Protein AF-A0A0F9GZI1-F1 (afdb_monomer_lite)

Secondary structure (DSSP, 8-state):
-------EEE---EEP-----------SEE-TTS-HHHHHHHHTSGGGTTEEEEE-SSEEEEEEEEETTEEEE-HHHHT--S--EEEETTEEEEEEEEEE-TT--S-GGGS---EEEEESS---SSPPPPBP--S--TT-EEEEEE--B-EETTTBS-S-B-S-EEEEEE--EEGGGGTS-TTEEEEE---TT-TTS--SS-S---TTBEE--TT-TT-EEEEEETTEEEEEEEEEEEEESSS--S--BTBEEEEEEGGGSHHHHHHHHT---EEEE--SSEETT-GGGEEEEETTEEEE-PPPTTSEEEEEEEEEEEEEPPSS-EEESEEEEEEEEEEEE-TT-EEEE----SSS-SEEESGGG-EEEEEEEESEEEEESSEEES-STT-EEEEEE-TTEEEEESS-EEESB-SSSB-SEEEEEEES-EEEEEEEEEEETTEEEEEEEEEEEEEEEEEEEEEEEEEEEEEEEEEEEEEEEEE-S---S-----S------S--------------SSS---------------------------------

Radius of gyration: 34.85 Å; chains: 1; bounding box: 123×58×103 Å

InterPro domains:
  IPR001254 Serine proteases, trypsin domain [PF00089] (53-152)
  IPR001254 Serine proteases, trypsin domain [PS50240] (25-270)
  IPR001254 Serine proteases, trypsin domain [SM00020] (27-265)
  IPR009003 Peptidase S1, PA clan [SSF50494] (57-265)
  IPR051333 CLIP domain-containing serine protease [PTHR24260] (59-268)

Structure (mmCIF, N/CA/C/O backbone):
data_AF-A0A0F9GZI1-F1
#
_entry.id   AF-A0A0F9GZI1-F1
#
loop_
_atom_site.group_PDB
_atom_site.id
_atom_site.type_symbol
_atom_site.label_atom_id
_atom_site.label_alt_id
_atom_site.label_comp_id
_atom_site.label_asym_id
_atom_site.label_entity_id
_atom_site.label_seq_id
_atom_site.pdbx_PDB_ins_code
_atom_site.Cartn_x
_atom_site.Cartn_y
_atom_site.Cartn_z
_atom_site.occupancy
_atom_site.B_iso_or_equiv
_atom_site.auth_seq_id
_atom_site.auth_comp_id
_atom_site.auth_asym_id
_atom_site.auth_atom_id
_atom_site.pdbx_PDB_model_num
ATOM 1 N N . MET A 1 1 ? 36.663 -22.228 -25.172 1.00 28.42 1 MET A N 1
ATOM 2 C CA . MET A 1 1 ? 37.253 -20.943 -25.596 1.00 28.42 1 MET A CA 1
ATOM 3 C C . MET A 1 1 ? 36.702 -19.926 -24.608 1.00 28.42 1 MET A C 1
ATOM 5 O O . MET A 1 1 ? 35.558 -19.534 -24.754 1.00 28.42 1 MET A O 1
ATOM 9 N N . HIS A 1 2 ? 37.412 -19.670 -23.503 1.00 27.09 2 HIS A N 1
ATOM 10 C CA . HIS A 1 2 ? 36.948 -18.724 -22.482 1.00 27.09 2 HIS A CA 1
ATOM 11 C C . HIS A 1 2 ? 37.089 -17.313 -23.052 1.00 27.09 2 HIS A C 1
ATOM 13 O O . HIS A 1 2 ? 38.192 -16.771 -23.091 1.00 27.09 2 HIS A O 1
ATOM 19 N N . TYR A 1 3 ? 35.993 -16.750 -23.555 1.00 26.98 3 TYR A N 1
ATOM 20 C CA . TYR A 1 3 ? 35.899 -15.317 -23.787 1.00 26.98 3 TYR A CA 1
ATOM 21 C C . TYR A 1 3 ? 35.669 -14.661 -22.424 1.00 26.98 3 TYR A C 1
ATOM 23 O O . TYR A 1 3 ? 34.539 -14.496 -21.995 1.00 26.98 3 TYR A O 1
ATOM 31 N N . SER A 1 4 ? 36.752 -14.327 -21.721 1.00 37.53 4 SER A N 1
ATOM 32 C CA . SER A 1 4 ? 36.692 -13.245 -20.739 1.00 37.53 4 SER A CA 1
ATOM 33 C C . SER A 1 4 ? 36.651 -11.955 -21.556 1.00 37.53 4 SER A C 1
ATOM 35 O O . SER A 1 4 ? 37.649 -11.556 -22.160 1.00 37.53 4 SER A O 1
ATOM 37 N N . ARG A 1 5 ? 35.455 -11.389 -21.702 1.00 45.38 5 ARG A N 1
ATOM 38 C CA . ARG A 1 5 ? 35.235 -10.039 -22.215 1.00 45.38 5 ARG A CA 1
ATOM 39 C C . ARG A 1 5 ? 34.518 -9.295 -21.107 1.00 45.38 5 ARG A C 1
ATOM 41 O O . ARG A 1 5 ? 33.401 -9.660 -20.778 1.00 45.38 5 ARG A O 1
ATOM 48 N N . THR A 1 6 ? 35.183 -8.302 -20.531 1.00 50.59 6 THR A N 1
ATOM 49 C CA . THR A 1 6 ? 34.536 -7.276 -19.714 1.00 50.59 6 THR A CA 1
ATOM 50 C C . THR A 1 6 ? 33.412 -6.658 -20.538 1.00 50.59 6 THR A C 1
ATOM 52 O O . THR A 1 6 ? 33.684 -6.056 -21.581 1.00 50.59 6 THR A O 1
ATOM 55 N N . LEU A 1 7 ? 32.173 -6.880 -20.103 1.00 56.56 7 LEU A N 1
ATOM 56 C CA . LEU A 1 7 ? 30.999 -6.136 -20.536 1.00 56.56 7 LEU A CA 1
ATOM 57 C C . LEU A 1 7 ? 31.242 -4.669 -20.156 1.00 56.56 7 LEU A C 1
ATOM 59 O O . LEU A 1 7 ? 31.623 -4.394 -19.017 1.00 56.56 7 LEU A O 1
ATOM 63 N N . SER A 1 8 ? 31.113 -3.738 -21.100 1.00 71.38 8 SER A N 1
ATOM 64 C CA . SER A 1 8 ? 31.089 -2.319 -20.729 1.00 71.38 8 SER A CA 1
ATOM 65 C C . SER A 1 8 ? 29.662 -2.000 -20.307 1.00 71.38 8 SER A C 1
ATOM 67 O O . SER A 1 8 ? 28.737 -2.376 -21.023 1.00 71.38 8 SER A O 1
ATOM 69 N N . VAL A 1 9 ? 29.501 -1.392 -19.132 1.00 71.75 9 VAL A N 1
ATOM 70 C CA . VAL A 1 9 ? 28.199 -1.157 -18.496 1.00 71.75 9 VAL A CA 1
ATOM 71 C C . VAL A 1 9 ? 28.079 0.307 -18.082 1.00 71.75 9 VAL A C 1
ATOM 73 O O . VAL A 1 9 ? 29.055 0.917 -17.634 1.00 71.75 9 VAL A O 1
ATOM 76 N N . LEU A 1 10 ? 26.882 0.871 -18.237 1.00 71.44 10 LEU A N 1
ATOM 77 C CA . LEU A 1 10 ? 26.530 2.246 -17.897 1.00 71.44 10 LEU A CA 1
ATOM 78 C C . LEU A 1 10 ? 25.325 2.210 -16.968 1.00 71.44 10 LEU A C 1
ATOM 80 O O . LEU A 1 10 ? 24.322 1.565 -17.275 1.00 71.44 10 LEU A O 1
ATOM 84 N N . VAL A 1 11 ? 25.414 2.960 -15.869 1.00 66.69 11 VAL A N 1
ATOM 85 C CA . VAL A 1 11 ? 24.267 3.230 -15.002 1.00 66.69 11 VAL A CA 1
ATOM 86 C C . VAL A 1 11 ? 23.359 4.245 -15.723 1.00 66.69 11 VAL A C 1
ATOM 88 O O . VAL A 1 11 ? 23.795 5.382 -15.943 1.00 66.69 11 VAL A O 1
ATOM 91 N N . PRO A 1 12 ? 22.121 3.895 -16.110 1.00 61.28 12 PRO A N 1
ATOM 92 C CA . PRO A 1 12 ? 21.242 4.758 -16.883 1.00 61.28 12 PRO A CA 1
ATOM 93 C C . PRO A 1 12 ? 20.557 5.806 -15.990 1.00 61.28 12 PRO A C 1
ATOM 95 O O . PRO A 1 12 ? 19.340 5.842 -15.881 1.00 61.28 12 PRO A O 1
ATOM 98 N N . VAL A 1 13 ? 21.310 6.717 -15.369 1.00 52.97 13 VAL A N 1
ATOM 99 C CA . VAL A 1 13 ? 20.744 7.805 -14.546 1.00 52.97 13 VAL A CA 1
ATOM 100 C C . VAL A 1 13 ? 21.079 9.158 -15.160 1.00 52.97 13 VAL A C 1
ATOM 102 O O . VAL A 1 13 ? 22.246 9.475 -15.388 1.00 52.97 13 VAL A O 1
ATOM 105 N N . MET A 1 14 ? 20.066 9.988 -15.427 1.00 53.34 14 MET A N 1
ATOM 106 C CA . MET A 1 14 ? 20.290 11.323 -15.990 1.00 53.34 14 MET A CA 1
ATOM 107 C C . MET A 1 14 ? 20.554 12.357 -14.893 1.00 53.34 14 MET A C 1
ATOM 109 O O . MET A 1 14 ? 19.820 12.400 -13.919 1.00 53.34 14 MET A O 1
ATOM 113 N N . SER A 1 15 ? 21.546 13.236 -15.076 1.00 52.28 15 SER A N 1
ATOM 114 C CA . SER A 1 15 ? 21.716 14.441 -14.248 1.00 52.28 15 SER A CA 1
ATOM 115 C C . SER A 1 15 ? 20.797 15.579 -14.725 1.00 52.28 15 SER A C 1
ATOM 117 O O . SER A 1 15 ? 20.784 15.892 -15.915 1.00 52.28 15 SER A O 1
ATOM 119 N N . ILE A 1 16 ? 20.053 16.230 -13.826 1.00 42.88 16 ILE A N 1
ATOM 120 C CA . ILE A 1 16 ? 19.135 17.332 -14.163 1.00 42.88 16 ILE A CA 1
ATOM 121 C C . ILE A 1 16 ? 19.907 18.567 -14.657 1.00 42.88 16 ILE A C 1
ATOM 123 O O . ILE A 1 16 ? 20.664 19.194 -13.914 1.00 42.88 16 ILE A O 1
ATOM 127 N N . LEU A 1 17 ? 19.647 18.972 -15.904 1.00 34.97 17 LEU A N 1
ATOM 128 C CA . LEU A 1 17 ? 19.957 20.303 -16.429 1.00 34.97 17 LEU A CA 1
ATOM 129 C C . LEU A 1 17 ? 18.630 21.051 -16.625 1.00 34.97 17 LEU A C 1
ATOM 131 O O . LEU A 1 17 ? 17.829 20.676 -17.477 1.00 34.97 17 LEU A O 1
ATOM 135 N N . LEU A 1 18 ? 18.374 22.088 -15.816 1.00 29.67 18 LEU A N 1
ATOM 136 C CA . LEU A 1 18 ? 17.142 22.887 -15.877 1.00 29.67 18 LEU A CA 1
ATOM 137 C C . LEU A 1 18 ? 16.974 23.532 -17.268 1.00 29.67 18 LEU A C 1
ATOM 139 O O . LEU A 1 18 ? 17.622 24.534 -17.572 1.00 29.67 18 LEU A O 1
ATOM 143 N N . ALA A 1 19 ? 16.055 23.010 -18.078 1.00 30.91 19 ALA A N 1
ATOM 144 C CA . ALA A 1 19 ? 15.500 23.709 -19.231 1.00 30.91 19 ALA A CA 1
ATOM 145 C C . ALA A 1 19 ? 14.046 24.084 -18.916 1.00 30.91 19 ALA A C 1
ATOM 147 O O . ALA A 1 19 ? 13.188 23.225 -18.737 1.00 30.91 19 ALA A O 1
ATOM 148 N N . ALA A 1 20 ? 13.771 25.384 -18.800 1.00 29.89 20 ALA A N 1
ATOM 149 C CA . ALA A 1 20 ? 12.415 25.892 -18.647 1.00 29.89 20 ALA A CA 1
ATOM 150 C C . ALA A 1 20 ? 11.697 25.839 -20.007 1.00 29.89 20 ALA A C 1
ATOM 152 O O . ALA A 1 20 ? 12.008 26.621 -20.903 1.00 29.89 20 ALA A O 1
ATOM 153 N N . GLY A 1 21 ? 10.742 24.922 -20.148 1.00 30.14 21 GLY A N 1
ATOM 154 C CA . GLY A 1 21 ? 9.852 24.803 -21.301 1.00 30.14 21 GLY A CA 1
ATOM 155 C C . GLY A 1 21 ? 8.919 23.610 -21.116 1.00 30.14 21 GLY A C 1
ATOM 156 O O . GLY A 1 21 ? 9.382 22.502 -20.885 1.00 30.14 21 GLY A O 1
ATOM 157 N N . THR A 1 22 ? 7.611 23.848 -21.138 1.00 34.34 22 THR A N 1
ATOM 158 C CA . THR A 1 22 ? 6.568 22.832 -20.967 1.00 34.34 22 THR A CA 1
ATOM 159 C C . THR A 1 22 ? 6.400 22.013 -22.243 1.00 34.34 22 THR A C 1
ATOM 161 O O . THR A 1 22 ? 5.811 22.521 -23.190 1.00 34.34 22 THR A O 1
ATOM 164 N N . ASP A 1 23 ? 6.925 20.789 -22.229 1.00 27.94 23 ASP A N 1
ATOM 165 C CA . ASP A 1 23 ? 6.399 19.569 -22.861 1.00 27.94 23 ASP A CA 1
ATOM 166 C C . ASP A 1 23 ? 7.161 18.375 -22.233 1.00 27.94 23 ASP A C 1
ATOM 168 O O . ASP A 1 23 ? 8.391 18.443 -22.144 1.00 27.94 23 ASP A O 1
ATOM 172 N N . PRO A 1 24 ? 6.491 17.316 -21.729 1.00 32.00 24 PRO A N 1
ATOM 173 C CA . PRO A 1 24 ? 7.183 16.152 -21.179 1.00 32.00 24 PRO A CA 1
ATOM 174 C C . PRO A 1 24 ? 7.897 15.395 -22.305 1.00 32.00 24 PRO A C 1
ATOM 176 O O . PRO A 1 24 ? 7.327 15.128 -23.361 1.00 32.00 24 PRO A O 1
ATOM 179 N N . ALA A 1 25 ? 9.167 15.081 -22.078 1.00 31.69 25 ALA A N 1
ATOM 180 C CA . ALA A 1 25 ? 10.068 14.450 -23.034 1.00 31.69 25 ALA A CA 1
ATOM 181 C C . ALA A 1 25 ? 10.305 12.954 -22.671 1.00 31.69 25 ALA A C 1
ATOM 183 O O . ALA A 1 25 ? 9.790 12.566 -21.647 1.00 31.69 25 ALA A O 1
ATOM 184 N N . PRO A 1 26 ? 10.920 12.074 -23.487 1.00 47.06 26 PRO A N 1
ATOM 185 C CA . PRO A 1 26 ? 10.518 10.633 -23.623 1.00 47.06 26 PRO A CA 1
ATOM 186 C C . PRO A 1 26 ? 11.359 9.401 -23.123 1.00 47.06 26 PRO A C 1
ATOM 188 O O . PRO A 1 26 ? 12.542 9.460 -23.314 1.00 47.06 26 PRO A O 1
ATOM 191 N N . GLY A 1 27 ? 10.770 8.245 -22.687 1.00 54.09 27 GLY A N 1
ATOM 192 C CA . GLY A 1 27 ? 11.357 6.892 -22.326 1.00 54.09 27 GLY A CA 1
ATOM 193 C C . GLY A 1 27 ? 11.955 5.977 -23.422 1.00 54.09 27 GLY A C 1
ATOM 194 O O . GLY A 1 27 ? 11.405 6.038 -24.510 1.00 54.09 27 GLY A O 1
ATOM 195 N N . GLY A 1 28 ? 12.992 5.154 -23.129 1.00 82.19 28 GLY A N 1
ATOM 196 C CA . GLY A 1 28 ? 13.784 4.173 -23.948 1.00 82.19 28 GLY A CA 1
ATOM 197 C C . GLY A 1 28 ? 13.868 4.252 -25.489 1.00 82.19 28 GLY A C 1
ATOM 198 O O . GLY A 1 28 ? 13.157 5.000 -26.149 1.00 82.19 28 GLY A O 1
ATOM 199 N N . THR A 1 29 ? 14.750 3.491 -26.143 1.00 94.19 29 THR A N 1
ATOM 200 C CA . THR A 1 29 ? 14.887 3.515 -27.616 1.00 94.19 29 THR A CA 1
ATOM 201 C C . THR A 1 29 ? 14.005 2.473 -28.297 1.00 94.19 29 THR A C 1
ATOM 203 O O . THR A 1 29 ? 13.882 1.320 -27.890 1.00 94.19 29 THR A O 1
ATOM 206 N N . ARG A 1 30 ? 13.359 2.905 -29.382 1.00 96.38 30 ARG A N 1
ATOM 207 C CA . ARG A 1 30 ? 12.393 2.110 -30.149 1.00 96.38 30 ARG A CA 1
ATOM 208 C C . ARG A 1 30 ? 12.937 1.725 -31.509 1.00 96.38 30 ARG A C 1
ATOM 210 O O . ARG A 1 30 ? 13.876 2.332 -32.036 1.00 96.38 30 ARG A O 1
ATOM 217 N N . ARG A 1 31 ? 12.275 0.776 -32.162 1.00 97.31 31 ARG A N 1
ATOM 218 C CA . ARG A 1 31 ? 12.527 0.552 -33.582 1.00 97.31 31 ARG A CA 1
ATOM 219 C C . ARG A 1 31 ? 12.273 1.811 -34.407 1.00 97.31 31 ARG A C 1
ATOM 221 O O . ARG A 1 31 ? 11.238 2.459 -34.281 1.00 97.31 31 ARG A O 1
ATOM 228 N N . HIS A 1 32 ? 13.197 2.106 -35.315 1.00 96.44 32 HIS A N 1
ATOM 229 C CA . HIS A 1 32 ? 13.100 3.246 -36.231 1.00 96.44 32 HIS A CA 1
ATOM 230 C C . HIS A 1 32 ? 11.952 3.133 -37.251 1.00 96.44 32 HIS A C 1
ATOM 232 O O . HIS A 1 32 ? 11.523 4.140 -37.810 1.00 96.44 32 HIS A O 1
ATOM 238 N N . ASP A 1 33 ? 11.474 1.914 -37.520 1.00 96.44 33 ASP A N 1
ATOM 239 C CA . ASP A 1 33 ? 10.434 1.604 -38.505 1.00 96.44 33 ASP A CA 1
ATOM 240 C C . ASP A 1 33 ? 9.040 1.390 -37.887 1.00 96.44 33 ASP A C 1
ATOM 242 O O . ASP A 1 33 ? 8.101 1.030 -38.599 1.00 96.44 33 ASP A O 1
ATOM 246 N N . VAL A 1 34 ? 8.887 1.639 -36.582 1.00 97.00 34 VAL A N 1
ATOM 247 C CA . VAL A 1 34 ? 7.616 1.552 -35.851 1.00 97.00 34 VAL A CA 1
ATOM 248 C C . VAL A 1 34 ? 7.274 2.924 -35.276 1.00 97.00 34 VAL A C 1
ATOM 250 O O . VAL A 1 34 ? 8.141 3.644 -34.782 1.00 97.00 34 VAL A O 1
ATOM 253 N N . ALA A 1 35 ? 6.001 3.309 -35.359 1.00 96.88 35 ALA A N 1
ATOM 254 C CA . ALA A 1 35 ? 5.550 4.589 -34.833 1.00 96.88 35 ALA A CA 1
ATOM 255 C C . ALA A 1 35 ? 5.675 4.627 -33.303 1.00 96.88 35 ALA A C 1
ATOM 257 O O . ALA A 1 35 ? 5.326 3.671 -32.616 1.00 96.88 35 ALA A O 1
ATOM 258 N N . ASP A 1 36 ? 6.104 5.771 -32.771 1.00 95.38 36 ASP A N 1
ATOM 259 C CA . ASP A 1 36 ? 6.215 5.996 -31.325 1.00 95.38 36 ASP A CA 1
ATOM 260 C C . ASP A 1 36 ? 4.896 5.750 -30.578 1.00 95.38 36 ASP A C 1
ATOM 262 O O . ASP A 1 36 ? 4.889 5.243 -29.458 1.00 95.38 36 ASP A O 1
ATOM 266 N N . SER A 1 37 ? 3.776 6.052 -31.242 1.00 97.25 37 SER A N 1
ATOM 267 C CA . SER A 1 37 ? 2.434 5.882 -30.693 1.00 97.25 37 SER A CA 1
ATOM 268 C C . SER A 1 37 ? 2.123 4.447 -30.277 1.00 97.25 37 SER A C 1
ATOM 270 O O . SER A 1 37 ? 1.313 4.260 -29.377 1.00 97.25 37 SER A O 1
ATOM 272 N N . GLU A 1 38 ? 2.741 3.442 -30.900 1.00 98.31 38 GLU A N 1
ATOM 273 C CA . GLU A 1 38 ? 2.538 2.039 -30.521 1.00 98.31 38 GLU A CA 1
ATOM 274 C C . GLU A 1 38 ? 3.129 1.759 -29.128 1.00 98.31 38 GLU A C 1
ATOM 276 O O . GLU A 1 38 ? 2.454 1.187 -28.278 1.00 98.31 38 GLU A O 1
ATOM 281 N N . TYR A 1 39 ? 4.334 2.269 -28.845 1.00 98.25 39 TYR A N 1
ATOM 282 C CA . TYR A 1 39 ? 5.016 2.108 -27.552 1.00 98.25 39 TYR A CA 1
ATOM 283 C C . TYR A 1 39 ? 4.318 2.882 -26.432 1.00 98.25 39 TYR A C 1
ATOM 285 O O . TYR A 1 39 ? 4.215 2.410 -25.301 1.00 98.25 39 TYR A O 1
ATOM 293 N N . THR A 1 40 ? 3.808 4.081 -26.730 1.00 97.31 40 THR A N 1
ATOM 294 C CA . THR A 1 40 ? 3.014 4.844 -25.756 1.00 97.31 40 THR A CA 1
ATOM 295 C C . THR A 1 40 ? 1.626 4.245 -25.547 1.00 97.31 40 THR A C 1
ATOM 297 O O . THR A 1 40 ? 1.070 4.394 -24.466 1.00 97.31 40 THR A O 1
ATOM 300 N N . SER A 1 41 ? 1.056 3.577 -26.560 1.00 98.25 41 SER A N 1
ATOM 301 C CA . SER A 1 41 ? -0.240 2.897 -26.421 1.00 98.25 41 SER A CA 1
ATOM 302 C C . SER A 1 41 ? -0.112 1.654 -25.550 1.00 98.25 41 SER A C 1
ATOM 304 O O . SER A 1 41 ? -0.925 1.491 -24.649 1.00 98.25 41 SER A O 1
ATOM 306 N N . LEU A 1 42 ? 0.942 0.851 -25.749 1.00 98.31 42 LEU A N 1
ATOM 307 C CA . LEU A 1 42 ? 1.258 -0.270 -24.860 1.00 98.31 42 LEU A CA 1
ATOM 308 C C . LEU A 1 42 ? 1.472 0.220 -23.419 1.00 98.31 42 LEU A C 1
ATOM 310 O O . LEU A 1 42 ? 0.916 -0.336 -22.483 1.00 98.31 42 LEU A O 1
ATOM 314 N N . ALA A 1 43 ? 2.205 1.323 -23.232 1.00 97.62 43 ALA A N 1
ATOM 315 C CA . ALA A 1 43 ? 2.469 1.890 -21.905 1.00 97.62 43 ALA A CA 1
ATOM 316 C C . ALA A 1 43 ? 1.228 2.412 -21.169 1.00 97.62 43 ALA A C 1
ATOM 318 O O . ALA A 1 43 ? 1.275 2.592 -19.950 1.00 97.62 43 ALA A O 1
ATOM 319 N N . ALA A 1 44 ? 0.168 2.723 -21.917 1.00 96.88 44 ALA A N 1
ATOM 320 C CA . ALA A 1 44 ? -1.101 3.224 -21.405 1.00 96.88 44 ALA A CA 1
ATOM 321 C C . ALA A 1 44 ? -2.092 2.097 -21.070 1.00 96.88 44 ALA A C 1
ATOM 323 O O . ALA A 1 44 ? -3.212 2.380 -20.644 1.00 96.88 44 ALA A O 1
ATOM 324 N N . GLU A 1 45 ? -1.719 0.832 -21.282 1.00 97.50 45 GLU A N 1
ATOM 325 C CA . GLU A 1 45 ? -2.513 -0.291 -20.802 1.00 97.50 45 GLU A CA 1
ATOM 326 C C . GLU A 1 45 ? -2.518 -0.321 -19.273 1.00 97.50 45 GLU A C 1
ATOM 328 O O . GLU A 1 45 ? -1.480 -0.177 -18.624 1.00 97.50 45 GLU A O 1
ATOM 333 N N . THR A 1 46 ? -3.692 -0.578 -18.693 1.00 95.69 46 THR A N 1
ATOM 334 C CA . THR A 1 46 ? -3.897 -0.545 -17.235 1.00 95.69 46 THR A CA 1
ATOM 335 C C . THR A 1 46 ? -3.025 -1.548 -16.484 1.00 95.69 46 THR A C 1
ATOM 337 O O . THR A 1 46 ? -2.743 -1.381 -15.302 1.00 95.69 46 THR A O 1
ATOM 340 N N . ALA A 1 47 ? -2.563 -2.593 -17.176 1.00 96.69 47 ALA A N 1
ATOM 341 C CA . ALA A 1 47 ? -1.618 -3.571 -16.653 1.00 96.69 47 ALA A CA 1
ATOM 342 C C . ALA A 1 47 ? -0.291 -2.944 -16.184 1.00 96.69 47 ALA A C 1
ATOM 344 O O . ALA A 1 47 ? 0.419 -3.541 -15.379 1.00 96.69 47 ALA A O 1
ATOM 345 N N . TYR A 1 48 ? 0.033 -1.738 -16.658 1.00 97.88 48 TYR A N 1
ATOM 346 C CA . TYR A 1 48 ? 1.271 -1.040 -16.338 1.00 97.88 48 TYR A CA 1
ATOM 347 C C . TYR A 1 48 ? 1.054 0.224 -15.505 1.00 97.88 48 TYR A C 1
ATOM 349 O O . TYR A 1 48 ? 2.019 0.957 -15.288 1.00 97.88 48 TYR A O 1
ATOM 357 N N . ASP A 1 49 ? -0.160 0.505 -15.016 1.00 96.81 49 ASP A N 1
ATOM 358 C CA . ASP A 1 49 ? -0.477 1.731 -14.259 1.00 96.81 49 ASP A CA 1
ATOM 359 C C . ASP A 1 49 ? 0.403 1.904 -13.014 1.00 96.81 49 ASP A C 1
ATOM 361 O O . ASP A 1 49 ? 0.814 3.022 -12.720 1.00 96.81 49 ASP A O 1
ATOM 365 N N . ALA A 1 50 ? 0.817 0.801 -12.380 1.00 98.19 50 ALA A N 1
ATOM 366 C CA . ALA A 1 50 ? 1.735 0.783 -11.239 1.00 98.19 50 ALA A CA 1
ATOM 367 C C . ALA A 1 50 ? 3.135 1.368 -11.528 1.00 98.19 50 ALA A C 1
ATOM 369 O O . ALA A 1 50 ? 3.886 1.658 -10.597 1.00 98.19 50 ALA A O 1
ATOM 370 N N . VAL A 1 51 ? 3.527 1.519 -12.798 1.00 98.62 51 VAL A N 1
ATOM 371 C CA . VAL A 1 51 ? 4.835 2.072 -13.179 1.00 98.62 51 VAL A CA 1
ATOM 372 C C . VAL A 1 51 ? 4.769 3.595 -13.204 1.00 98.62 51 VAL A C 1
ATOM 374 O O . VAL A 1 51 ? 4.060 4.186 -14.028 1.00 98.62 51 VAL A O 1
ATOM 377 N N . GLY A 1 52 ? 5.556 4.225 -12.337 1.00 98.25 52 GLY A N 1
ATOM 378 C CA . GLY A 1 52 ? 5.615 5.672 -12.164 1.00 98.25 52 GLY A CA 1
ATOM 379 C C . GLY A 1 52 ? 7.015 6.251 -12.344 1.00 98.25 52 GLY A C 1
ATOM 380 O O . GLY A 1 52 ? 8.022 5.539 -12.397 1.00 98.25 52 GLY A O 1
ATOM 381 N N . MET A 1 53 ? 7.069 7.575 -12.444 1.00 97.88 53 MET A N 1
ATOM 382 C CA . MET A 1 53 ? 8.314 8.322 -12.600 1.00 97.88 53 MET A CA 1
ATOM 383 C C . MET A 1 53 ? 8.883 8.678 -11.230 1.00 97.88 53 MET A C 1
ATOM 385 O O . MET A 1 53 ? 8.186 9.256 -10.399 1.00 97.88 53 MET A O 1
ATOM 389 N N . ILE A 1 54 ? 10.166 8.404 -11.015 1.00 98.00 54 ILE A N 1
ATOM 390 C CA . ILE A 1 54 ? 10.917 8.911 -9.867 1.00 98.00 54 ILE A CA 1
ATOM 391 C C . ILE A 1 54 ? 11.639 10.194 -10.275 1.00 98.00 54 ILE A C 1
ATOM 393 O O . ILE A 1 54 ? 12.273 10.275 -11.327 1.00 98.00 54 ILE A O 1
ATOM 397 N N . SER A 1 55 ? 11.557 11.221 -9.436 1.00 95.62 55 SER A N 1
ATOM 398 C CA . SER A 1 55 ? 12.260 12.487 -9.643 1.00 95.62 55 SER A CA 1
ATOM 399 C C . SER A 1 55 ? 12.921 12.964 -8.357 1.00 95.62 55 SER A C 1
ATOM 401 O O . SER A 1 55 ? 12.318 12.944 -7.283 1.00 95.62 55 SER A O 1
ATOM 403 N N . THR A 1 56 ? 14.163 13.424 -8.470 1.00 91.75 56 THR A N 1
ATOM 404 C CA . THR A 1 56 ? 14.892 14.120 -7.399 1.00 91.75 56 THR A CA 1
ATOM 405 C C . THR A 1 56 ? 15.384 15.476 -7.912 1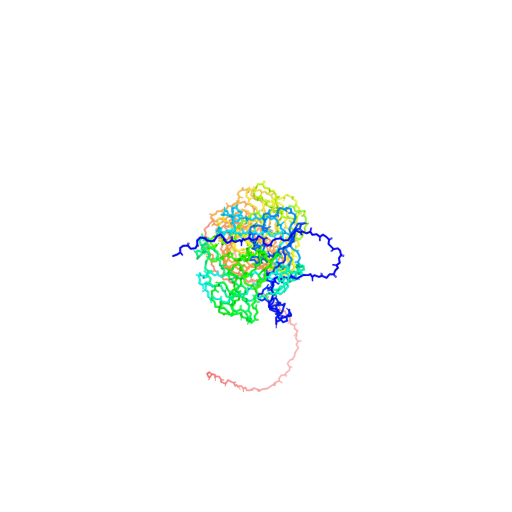.00 91.75 56 THR A C 1
ATOM 407 O O . THR A 1 56 ? 15.020 15.906 -9.004 1.00 91.75 56 THR A O 1
ATOM 410 N N . SER A 1 57 ? 16.217 16.188 -7.147 1.00 87.25 57 SER A N 1
ATOM 411 C CA . SER A 1 57 ? 16.885 17.404 -7.640 1.00 87.25 57 SER A CA 1
ATOM 412 C C . SER A 1 57 ? 17.997 17.126 -8.652 1.00 87.25 57 SER A C 1
ATOM 414 O O . SER A 1 57 ? 18.420 18.046 -9.354 1.00 87.25 57 SER A O 1
ATOM 416 N N . SER A 1 58 ? 18.472 15.881 -8.728 1.00 85.38 58 SER A N 1
ATOM 417 C CA . SER A 1 58 ? 19.572 15.474 -9.594 1.00 85.38 58 SER A CA 1
ATOM 418 C C . SER A 1 58 ? 19.169 14.474 -10.661 1.00 85.38 58 SER A C 1
ATOM 420 O O . SER A 1 58 ? 19.876 14.439 -11.658 1.00 85.38 58 SER A O 1
ATOM 422 N N . ILE A 1 59 ? 18.092 13.695 -10.499 1.00 89.31 59 ILE A N 1
ATOM 423 C CA . ILE A 1 59 ? 17.792 12.583 -11.409 1.00 89.31 59 ILE A CA 1
ATOM 424 C C . ILE A 1 59 ? 16.327 12.481 -11.830 1.00 89.31 59 ILE A C 1
ATOM 426 O O . ILE A 1 59 ? 15.422 12.860 -11.085 1.00 89.31 59 ILE A O 1
ATOM 430 N N . LEU A 1 60 ? 16.127 11.923 -13.025 1.00 94.56 60 LEU A N 1
ATOM 431 C CA . LEU A 1 60 ? 14.871 11.329 -13.483 1.00 94.56 60 LEU A CA 1
ATOM 432 C C . LEU A 1 60 ? 15.101 9.826 -13.644 1.00 94.56 60 LEU A C 1
ATOM 434 O O . LEU A 1 60 ? 16.101 9.423 -14.242 1.00 94.56 60 LEU A O 1
ATOM 438 N N . ALA A 1 61 ? 14.204 9.032 -13.076 1.00 97.06 61 ALA A N 1
ATOM 439 C CA . ALA A 1 61 ? 14.252 7.577 -13.055 1.00 97.06 61 ALA A CA 1
ATOM 440 C C . ALA A 1 61 ? 12.826 7.002 -13.062 1.00 97.06 61 ALA A C 1
ATOM 442 O O . ALA A 1 61 ? 11.842 7.735 -13.189 1.00 97.06 61 ALA A O 1
ATOM 443 N N . SER A 1 62 ? 12.709 5.691 -12.894 1.00 98.56 62 SER A N 1
ATOM 444 C CA . SER A 1 62 ? 11.443 4.964 -12.877 1.00 98.56 62 SER A CA 1
ATOM 445 C C . SER A 1 62 ? 11.305 4.125 -11.599 1.00 98.56 62 SER A C 1
ATOM 447 O O . SER A 1 62 ? 12.275 3.865 -10.883 1.00 98.56 62 SER A O 1
ATOM 449 N N . GLY A 1 63 ? 10.081 3.721 -11.283 1.00 98.56 63 GLY A N 1
ATOM 450 C CA . GLY A 1 63 ? 9.773 2.833 -10.166 1.00 98.56 63 GLY A CA 1
ATOM 451 C C . GLY A 1 63 ? 8.434 2.139 -10.378 1.00 98.56 63 GLY A C 1
ATOM 452 O O . GLY A 1 63 ? 7.628 2.577 -11.200 1.00 98.56 63 GLY A O 1
ATOM 453 N N . VAL A 1 64 ? 8.186 1.068 -9.632 1.00 98.88 64 VAL A N 1
ATOM 454 C CA . VAL A 1 64 ? 6.945 0.291 -9.717 1.00 98.88 64 VAL A CA 1
ATOM 455 C C . VAL A 1 64 ? 6.291 0.197 -8.346 1.00 98.88 64 VAL A C 1
ATOM 457 O O . VAL A 1 64 ? 6.921 -0.247 -7.391 1.00 98.88 64 VAL A O 1
ATOM 460 N N . LEU A 1 65 ? 5.028 0.601 -8.235 1.00 98.81 65 LEU A N 1
ATOM 461 C CA . LEU A 1 65 ? 4.219 0.406 -7.035 1.00 98.81 65 LEU A CA 1
ATOM 462 C C . LEU A 1 65 ? 4.027 -1.098 -6.785 1.00 98.81 65 LEU A C 1
ATOM 464 O O . LEU A 1 65 ? 3.489 -1.796 -7.638 1.00 98.81 65 LEU A O 1
ATOM 468 N N . VAL A 1 66 ? 4.458 -1.597 -5.626 1.00 98.62 66 VAL A N 1
ATOM 469 C CA . VAL A 1 66 ? 4.392 -3.028 -5.239 1.00 98.62 66 VAL A CA 1
ATOM 470 C C . VAL A 1 66 ? 3.626 -3.267 -3.932 1.00 98.62 66 VAL A C 1
ATOM 472 O O . VAL A 1 66 ? 3.303 -4.401 -3.593 1.00 98.62 66 VAL A O 1
ATOM 475 N N . ALA A 1 67 ? 3.282 -2.193 -3.221 1.00 97.81 67 ALA A N 1
ATOM 476 C CA . ALA A 1 67 ? 2.222 -2.138 -2.217 1.00 97.81 67 ALA A CA 1
ATOM 477 C C . ALA A 1 67 ? 1.663 -0.707 -2.184 1.00 97.81 67 ALA A C 1
ATOM 479 O O . ALA A 1 67 ? 2.313 0.200 -2.697 1.00 97.81 67 ALA A O 1
ATOM 480 N N . GLU A 1 68 ? 0.524 -0.475 -1.525 1.00 96.31 68 GLU A N 1
ATOM 481 C CA . GLU A 1 68 ? -0.120 0.853 -1.401 1.00 96.31 68 GLU A CA 1
ATOM 482 C C . GLU A 1 68 ? 0.823 1.957 -0.878 1.00 96.31 68 GLU A C 1
ATOM 484 O O . GLU A 1 68 ? 0.554 3.140 -1.021 1.00 96.31 68 GLU A O 1
ATOM 489 N N . ASN A 1 69 ? 1.942 1.596 -0.256 1.00 96.94 69 ASN A N 1
ATOM 490 C CA . ASN A 1 69 ? 2.923 2.514 0.316 1.00 96.94 69 ASN A CA 1
ATOM 491 C C . ASN A 1 69 ? 4.376 2.154 -0.021 1.00 96.94 69 ASN A C 1
ATOM 493 O O . ASN A 1 69 ? 5.286 2.702 0.606 1.00 96.94 69 ASN A O 1
ATOM 497 N N . TYR A 1 70 ? 4.609 1.245 -0.974 1.00 98.44 70 TYR A N 1
ATOM 498 C CA . TYR A 1 70 ? 5.954 0.852 -1.391 1.00 98.44 70 TYR A CA 1
ATOM 499 C C . TYR A 1 70 ? 6.128 0.880 -2.901 1.00 98.44 70 TYR A C 1
ATOM 501 O O . TYR A 1 70 ? 5.353 0.289 -3.652 1.00 98.44 70 TYR A O 1
ATOM 509 N N . VAL A 1 71 ? 7.236 1.487 -3.315 1.00 98.69 71 VAL A N 1
ATOM 510 C CA . VAL A 1 71 ? 7.735 1.483 -4.687 1.00 98.69 71 VAL A CA 1
ATOM 511 C C . VAL A 1 71 ? 9.015 0.659 -4.736 1.00 98.69 71 VAL A C 1
ATOM 513 O O . VAL A 1 71 ? 9.934 0.891 -3.952 1.00 98.69 71 VAL A O 1
ATOM 516 N N . LEU A 1 72 ? 9.091 -0.291 -5.660 1.00 98.88 72 LEU A N 1
ATOM 517 C CA . LEU A 1 72 ? 10.312 -1.002 -6.012 1.00 98.88 72 LEU A CA 1
ATOM 518 C C . LEU A 1 72 ? 11.039 -0.232 -7.121 1.00 98.88 72 LEU A C 1
ATOM 520 O O . LEU A 1 72 ? 10.430 0.180 -8.106 1.00 98.88 72 LEU A O 1
ATOM 524 N N . THR A 1 73 ? 12.338 -0.017 -6.953 1.00 98.81 73 THR A N 1
ATOM 525 C CA . THR A 1 73 ? 13.204 0.667 -7.924 1.00 98.81 73 THR A CA 1
ATOM 526 C C . THR A 1 73 ? 14.629 0.108 -7.837 1.00 98.81 73 THR A C 1
ATOM 528 O O . THR A 1 73 ? 14.896 -0.804 -7.052 1.00 98.81 73 THR A O 1
ATOM 531 N N . ALA A 1 74 ? 15.552 0.634 -8.639 1.00 98.56 74 ALA A N 1
ATOM 532 C CA . ALA A 1 74 ? 16.961 0.262 -8.593 1.00 98.56 74 ALA A CA 1
ATOM 533 C C . ALA A 1 74 ? 17.653 0.844 -7.344 1.00 98.56 74 ALA A C 1
ATOM 535 O O . ALA A 1 74 ? 17.325 1.947 -6.892 1.00 98.56 74 ALA A O 1
ATOM 536 N N . ALA A 1 75 ? 18.639 0.141 -6.783 1.00 98.38 75 ALA A N 1
ATOM 537 C CA . ALA A 1 75 ? 19.381 0.611 -5.610 1.00 98.38 75 ALA A CA 1
ATOM 538 C C . ALA A 1 75 ? 20.122 1.917 -5.895 1.00 98.38 75 ALA A C 1
ATOM 540 O O . ALA A 1 75 ? 20.057 2.846 -5.088 1.00 98.38 75 ALA A O 1
ATOM 541 N N . HIS A 1 76 ? 20.738 2.027 -7.072 1.00 95.81 76 HIS A N 1
ATOM 542 C CA . HIS A 1 76 ? 21.438 3.240 -7.490 1.00 95.81 76 HIS A CA 1
ATOM 543 C C . HIS A 1 76 ? 20.501 4.454 -7.686 1.00 95.81 76 HIS A C 1
ATOM 545 O O . HIS A 1 76 ? 20.958 5.596 -7.727 1.00 95.81 76 HIS A O 1
ATOM 551 N N . VAL A 1 77 ? 19.185 4.229 -7.814 1.00 96.38 77 VAL A N 1
ATOM 552 C CA . VAL A 1 77 ? 18.155 5.285 -7.778 1.00 96.38 77 VAL A CA 1
ATOM 553 C C . VAL A 1 77 ? 17.779 5.596 -6.329 1.00 96.38 77 VAL A C 1
ATOM 555 O O . VAL A 1 77 ? 17.715 6.763 -5.943 1.00 96.38 77 VAL A O 1
ATOM 558 N N . GLY A 1 78 ? 17.559 4.562 -5.514 1.00 94.69 78 GLY A N 1
ATOM 559 C CA . GLY A 1 78 ? 17.161 4.690 -4.111 1.00 94.69 78 GLY A CA 1
ATOM 560 C C . GLY A 1 78 ? 18.194 5.394 -3.230 1.00 94.69 78 GLY A C 1
ATOM 561 O O . GLY A 1 78 ? 17.818 6.189 -2.369 1.00 94.69 78 GLY A O 1
ATOM 562 N N . GLU A 1 79 ? 19.487 5.165 -3.478 1.00 93.75 79 GLU A N 1
ATOM 563 C CA . GLU A 1 79 ? 20.590 5.782 -2.728 1.00 93.75 79 GLU A CA 1
ATOM 564 C C . GLU A 1 79 ? 20.782 7.276 -3.034 1.00 93.75 79 GLU A C 1
ATOM 566 O O . GLU A 1 79 ? 21.549 7.964 -2.350 1.00 93.75 79 GLU A O 1
ATOM 571 N N . VAL A 1 80 ? 20.064 7.811 -4.033 1.00 87.44 80 VAL A N 1
ATOM 572 C CA . VAL A 1 80 ? 20.025 9.250 -4.286 1.00 87.44 80 VAL A CA 1
ATOM 573 C C . VAL A 1 80 ? 19.306 9.923 -3.113 1.00 87.44 80 VAL A C 1
ATOM 575 O O . VAL A 1 80 ? 18.076 9.954 -2.996 1.00 87.44 80 VAL A O 1
ATOM 578 N N . GLY A 1 81 ? 20.110 10.436 -2.183 1.00 81.56 81 GLY A N 1
ATOM 579 C CA . GLY A 1 81 ? 19.636 11.161 -1.009 1.00 81.56 81 GLY A CA 1
ATOM 580 C C . GLY A 1 81 ? 18.862 12.437 -1.366 1.00 81.56 81 GLY A C 1
ATOM 581 O O . GLY A 1 81 ? 18.834 12.889 -2.508 1.00 81.56 81 GLY A O 1
ATOM 582 N N . GLY A 1 82 ? 18.243 13.058 -0.361 1.00 87.62 82 GLY A N 1
ATOM 583 C CA . GLY A 1 82 ? 17.465 14.293 -0.527 1.00 87.62 82 GLY A CA 1
ATOM 584 C C . GLY A 1 82 ? 15.962 14.051 -0.674 1.00 87.62 82 GLY A C 1
ATOM 585 O O . GLY A 1 82 ? 15.440 13.059 -0.178 1.00 87.62 82 GLY A O 1
ATOM 586 N N . SER A 1 83 ? 15.246 14.984 -1.303 1.00 91.38 83 SER A N 1
ATOM 587 C CA . SER A 1 83 ? 13.818 14.799 -1.589 1.00 91.38 83 SER A CA 1
ATOM 588 C C . SER A 1 83 ? 13.641 13.962 -2.854 1.00 91.38 83 SER A C 1
ATOM 590 O O . SER A 1 83 ? 14.334 14.196 -3.848 1.00 91.38 83 SER A O 1
ATOM 592 N N . MET A 1 84 ? 12.717 13.007 -2.806 1.00 96.31 84 MET A N 1
ATOM 593 C CA . MET A 1 84 ? 12.369 12.118 -3.909 1.00 96.31 84 MET A CA 1
ATOM 594 C C . MET A 1 84 ? 10.849 12.070 -4.036 1.00 96.31 84 MET A C 1
ATOM 596 O O . MET A 1 84 ? 10.156 11.842 -3.043 1.00 96.31 84 MET A O 1
ATOM 600 N N . THR A 1 85 ? 10.352 12.267 -5.254 1.00 97.25 85 THR A N 1
ATOM 601 C CA . THR A 1 85 ? 8.934 12.125 -5.591 1.00 97.25 85 THR A CA 1
ATOM 602 C C . THR A 1 85 ? 8.727 10.950 -6.531 1.00 97.25 85 THR A C 1
ATOM 604 O O . THR A 1 85 ? 9.517 10.765 -7.456 1.00 97.25 85 THR A O 1
ATOM 607 N N . PHE A 1 86 ? 7.643 10.215 -6.331 1.00 98.19 86 PHE A N 1
ATOM 608 C CA . PHE A 1 86 ? 7.134 9.185 -7.222 1.00 98.19 86 PHE A CA 1
ATOM 609 C C . PHE A 1 86 ? 5.810 9.658 -7.823 1.00 98.19 86 PHE A C 1
ATOM 611 O O . PHE A 1 86 ? 4.901 10.016 -7.083 1.00 98.19 86 PHE A O 1
ATOM 618 N N . ALA A 1 87 ? 5.707 9.712 -9.146 1.00 97.44 87 ALA A N 1
ATOM 619 C CA . ALA A 1 87 ? 4.530 10.213 -9.844 1.00 97.44 87 ALA A CA 1
ATOM 620 C C . ALA A 1 87 ? 3.826 9.094 -10.616 1.00 97.44 87 ALA A C 1
ATOM 622 O O . ALA A 1 87 ? 4.430 8.449 -11.478 1.00 97.44 87 ALA A O 1
ATOM 623 N N . LEU A 1 88 ? 2.541 8.930 -10.324 1.00 95.75 88 LEU A N 1
ATOM 624 C CA . LEU A 1 88 ? 1.584 8.075 -11.017 1.00 95.75 88 LEU A CA 1
ATOM 625 C C . LEU A 1 88 ? 0.530 8.939 -11.731 1.00 95.75 88 LEU A C 1
ATOM 627 O O . LEU A 1 88 ? 0.487 10.157 -11.519 1.00 95.75 88 LEU A O 1
ATOM 631 N N . PRO A 1 89 ? -0.334 8.345 -12.574 1.00 87.00 89 PRO A N 1
ATOM 632 C CA . PRO A 1 89 ? -1.482 9.053 -13.135 1.00 87.00 89 PRO A CA 1
ATOM 633 C C . PRO A 1 89 ? -2.406 9.692 -12.079 1.00 87.00 89 PRO A C 1
ATOM 635 O O . PRO A 1 89 ? -2.932 10.777 -12.338 1.00 87.00 89 PRO A O 1
ATOM 638 N N . SER A 1 90 ? -2.582 9.078 -10.902 1.00 85.19 90 SER A N 1
ATOM 639 C CA . SER A 1 90 ? -3.386 9.616 -9.790 1.00 85.19 90 SER A CA 1
ATOM 640 C C . SER A 1 90 ? -2.773 10.825 -9.093 1.00 85.19 90 SER A C 1
ATOM 642 O O . SER A 1 90 ? -3.506 11.662 -8.559 1.00 85.19 90 SER A O 1
ATOM 644 N N . GLY A 1 91 ? -1.443 10.949 -9.075 1.00 91.75 91 GLY A N 1
ATOM 645 C CA . GLY A 1 91 ? -0.787 11.977 -8.283 1.00 91.75 91 GLY A CA 1
ATOM 646 C C . GLY A 1 91 ? 0.700 11.762 -8.027 1.00 91.75 91 GLY A C 1
ATOM 647 O O . GLY A 1 91 ? 1.340 10.841 -8.531 1.00 91.75 91 GLY A O 1
ATOM 648 N N . GLY A 1 92 ? 1.259 12.686 -7.244 1.00 94.94 92 GLY A N 1
ATOM 649 C CA . GLY A 1 92 ? 2.644 12.652 -6.790 1.00 94.94 92 GLY A CA 1
ATOM 650 C C . GLY A 1 92 ? 2.730 12.279 -5.315 1.00 94.94 92 GLY A C 1
ATOM 651 O O . GLY A 1 92 ? 2.033 12.861 -4.487 1.00 94.94 92 GLY A O 1
ATOM 652 N N . TYR A 1 93 ? 3.635 11.360 -5.009 1.00 96.81 93 TYR A N 1
ATOM 653 C CA . TYR A 1 93 ? 3.894 10.796 -3.690 1.00 96.81 93 TYR A CA 1
ATOM 654 C C . TYR A 1 93 ? 5.333 11.090 -3.285 1.00 96.81 93 TYR A C 1
ATOM 656 O O . TYR A 1 93 ? 6.215 11.171 -4.144 1.00 96.81 93 TYR A O 1
ATOM 664 N N . VAL A 1 94 ? 5.604 11.259 -1.993 1.00 97.25 94 VAL A N 1
ATOM 665 C CA . VAL A 1 94 ? 6.947 11.604 -1.509 1.00 97.25 94 VAL A CA 1
ATOM 666 C C . VAL A 1 94 ? 7.546 10.420 -0.765 1.00 97.25 94 VAL A C 1
ATOM 668 O O . VAL A 1 94 ? 6.855 9.682 -0.067 1.00 97.25 94 VAL A O 1
ATOM 671 N N . ARG A 1 95 ? 8.859 10.228 -0.902 1.00 97.56 95 ARG A N 1
ATOM 672 C CA . ARG A 1 95 ? 9.601 9.256 -0.095 1.00 97.56 95 ARG A CA 1
ATOM 673 C C . ARG A 1 95 ? 9.561 9.637 1.387 1.00 97.56 95 ARG A C 1
ATOM 675 O O . ARG A 1 95 ? 10.047 10.704 1.758 1.00 97.56 95 ARG A O 1
ATOM 682 N N . ALA A 1 96 ? 9.113 8.708 2.228 1.00 97.06 96 ALA A N 1
ATOM 683 C CA . ALA A 1 96 ? 9.299 8.762 3.674 1.00 97.06 96 ALA A CA 1
ATOM 684 C C . ALA A 1 96 ? 10.668 8.197 4.085 1.00 97.06 96 ALA A C 1
ATOM 686 O O . ALA A 1 96 ? 11.411 8.839 4.827 1.00 97.06 96 ALA A O 1
ATOM 687 N N . TRP A 1 97 ? 11.014 7.008 3.585 1.00 97.00 97 TRP A N 1
ATOM 688 C CA . TRP A 1 97 ? 12.328 6.379 3.757 1.00 97.00 97 TRP A CA 1
ATOM 689 C C . TRP A 1 97 ? 12.572 5.310 2.692 1.00 97.00 97 TRP A C 1
ATOM 691 O O . TRP A 1 97 ? 11.675 4.939 1.937 1.00 97.00 97 TRP A O 1
ATOM 701 N N . GLU A 1 98 ? 13.788 4.784 2.659 1.00 96.44 98 GLU A N 1
ATOM 702 C CA . GLU A 1 98 ? 14.219 3.741 1.741 1.00 96.44 98 GLU A CA 1
ATOM 703 C C . GLU A 1 98 ? 14.868 2.558 2.470 1.00 96.44 98 GLU A C 1
ATOM 705 O O . GLU A 1 98 ? 15.480 2.694 3.533 1.00 96.44 98 GLU A O 1
ATOM 710 N N . VAL A 1 99 ? 14.743 1.377 1.871 1.00 97.25 99 VAL A N 1
ATOM 711 C CA . VAL A 1 99 ? 15.467 0.159 2.231 1.00 97.25 99 VAL A CA 1
ATOM 712 C C . VAL A 1 99 ? 16.247 -0.279 1.000 1.00 97.25 99 VAL A C 1
ATOM 714 O O . VAL A 1 99 ? 15.670 -0.768 0.030 1.00 97.25 99 VAL A O 1
ATOM 717 N N . ILE A 1 100 ? 17.564 -0.105 1.040 1.00 97.94 100 ILE A N 1
ATOM 718 C CA . ILE A 1 100 ? 18.461 -0.589 -0.011 1.00 97.94 100 ILE A CA 1
ATOM 719 C C . ILE A 1 100 ? 18.708 -2.085 0.195 1.00 97.94 100 ILE A C 1
ATOM 721 O O . ILE A 1 100 ? 18.874 -2.537 1.334 1.00 97.94 100 ILE A O 1
ATOM 725 N N . HIS A 1 101 ? 18.728 -2.860 -0.890 1.00 98.12 101 HIS A N 1
ATOM 726 C CA . HIS A 1 101 ? 19.059 -4.277 -0.822 1.00 98.12 101 HIS A CA 1
ATOM 727 C C . HIS A 1 101 ? 20.447 -4.453 -0.173 1.00 98.12 101 HIS A C 1
ATOM 729 O O . HIS A 1 101 ? 21.420 -3.859 -0.631 1.00 98.12 101 HIS A O 1
ATOM 735 N N . PRO A 1 102 ? 20.591 -5.266 0.890 1.00 97.06 102 PRO A N 1
ATOM 736 C CA . PRO A 1 102 ? 21.827 -5.326 1.680 1.00 97.06 102 PRO A CA 1
ATOM 737 C C . PRO A 1 102 ? 23.027 -5.900 0.913 1.00 97.06 102 PRO A C 1
ATOM 739 O O . PRO A 1 102 ? 24.165 -5.737 1.343 1.00 97.06 102 PRO A O 1
ATOM 742 N N . GLY A 1 103 ? 22.766 -6.596 -0.196 1.00 97.00 103 GLY A N 1
ATOM 743 C CA . GLY A 1 103 ? 23.791 -7.070 -1.125 1.00 97.00 103 GLY A CA 1
ATOM 744 C C . GLY A 1 103 ? 24.332 -6.002 -2.078 1.00 97.00 103 GLY A C 1
ATOM 745 O O . GLY A 1 103 ? 25.327 -6.276 -2.732 1.00 97.00 103 GLY A O 1
ATOM 746 N N . TRP A 1 104 ? 23.716 -4.815 -2.154 1.00 97.12 104 TRP A N 1
ATOM 747 C CA . TRP A 1 104 ? 24.139 -3.755 -3.068 1.00 97.12 104 TRP A CA 1
ATOM 748 C C . TRP A 1 104 ? 25.518 -3.204 -2.688 1.00 97.12 104 TRP A C 1
ATOM 750 O O . TRP A 1 104 ? 25.713 -2.669 -1.593 1.00 97.12 104 TRP A O 1
ATOM 760 N N . THR A 1 105 ? 26.477 -3.327 -3.606 1.00 95.50 105 THR A N 1
ATOM 761 C CA . THR A 1 105 ? 27.874 -2.893 -3.425 1.00 95.50 105 THR A CA 1
ATOM 762 C C . THR A 1 105 ? 28.244 -1.664 -4.259 1.00 95.50 105 THR A C 1
ATOM 764 O O . THR A 1 105 ? 29.343 -1.127 -4.101 1.00 95.50 105 THR A O 1
ATOM 767 N N . GLY A 1 106 ? 27.348 -1.223 -5.148 1.00 92.25 106 GLY A N 1
ATOM 768 C CA . GLY A 1 106 ? 27.664 -0.306 -6.244 1.00 92.25 106 GLY A CA 1
ATOM 769 C C . GLY A 1 106 ? 28.046 -1.016 -7.549 1.00 92.25 106 GLY A C 1
ATOM 770 O O . GLY A 1 106 ? 28.176 -0.349 -8.574 1.00 92.25 106 GLY A O 1
ATOM 771 N N . ASP A 1 107 ? 28.237 -2.341 -7.527 1.00 93.44 107 ASP A N 1
ATOM 772 C CA . ASP A 1 107 ? 28.514 -3.142 -8.718 1.00 93.44 107 ASP A CA 1
ATOM 773 C C . ASP A 1 107 ? 27.216 -3.699 -9.321 1.00 93.44 107 ASP A C 1
ATOM 775 O O . ASP A 1 107 ? 26.496 -4.487 -8.707 1.00 93.44 107 ASP A O 1
ATOM 779 N N . LEU A 1 108 ? 26.919 -3.291 -10.554 1.00 91.50 108 LEU A N 1
ATOM 780 C CA . LEU A 1 108 ? 25.730 -3.720 -11.289 1.00 91.50 108 LEU A CA 1
ATOM 781 C C . LEU A 1 108 ? 25.779 -5.209 -11.672 1.00 91.50 108 LEU A C 1
ATOM 783 O O . LEU A 1 108 ? 24.730 -5.832 -11.833 1.00 91.50 108 LEU A O 1
ATOM 787 N N . ALA A 1 109 ? 26.976 -5.796 -11.782 1.00 90.69 109 ALA A N 1
ATOM 788 C CA . ALA A 1 109 ? 27.153 -7.206 -12.130 1.00 90.69 109 ALA A CA 1
ATOM 789 C C . ALA A 1 109 ? 26.767 -8.162 -10.986 1.00 90.69 109 ALA A C 1
ATOM 791 O O . ALA A 1 109 ? 26.509 -9.345 -11.231 1.00 90.69 109 ALA A O 1
ATOM 792 N N . ASP A 1 110 ? 26.679 -7.660 -9.747 1.00 93.25 110 ASP A N 1
ATOM 793 C CA . ASP A 1 110 ? 26.311 -8.456 -8.570 1.00 93.25 110 ASP A CA 1
ATOM 794 C C . ASP A 1 110 ? 24.828 -8.868 -8.580 1.00 93.25 110 ASP A C 1
ATOM 796 O O . ASP A 1 110 ? 24.441 -9.786 -7.857 1.00 93.25 110 ASP A O 1
ATOM 800 N N . GLY A 1 111 ? 23.989 -8.218 -9.396 1.00 95.81 111 GLY A N 1
ATOM 801 C CA . GLY A 1 111 ? 22.565 -8.544 -9.507 1.00 95.81 111 GLY A CA 1
ATOM 802 C C . GLY A 1 111 ? 21.750 -8.185 -8.268 1.00 95.81 111 GLY A C 1
ATOM 803 O O . GLY A 1 111 ? 20.754 -8.826 -7.989 1.00 95.81 111 GLY A O 1
ATOM 804 N N . THR A 1 112 ? 22.165 -7.175 -7.504 1.00 97.88 112 THR A N 1
ATOM 805 C CA . THR A 1 112 ? 21.497 -6.759 -6.254 1.00 97.88 112 THR A CA 1
ATOM 806 C C . THR A 1 112 ? 21.069 -5.291 -6.261 1.00 97.88 112 THR A C 1
ATOM 808 O O . THR A 1 112 ? 20.827 -4.700 -5.209 1.00 97.88 112 THR A O 1
ATOM 811 N N . ASP A 1 113 ? 20.970 -4.696 -7.449 1.00 98.31 113 ASP A N 1
ATOM 812 C CA . ASP A 1 113 ? 20.590 -3.301 -7.678 1.00 98.31 113 ASP A CA 1
ATOM 813 C C . ASP A 1 113 ? 19.083 -3.078 -7.461 1.00 98.31 113 ASP A C 1
ATOM 815 O O . ASP A 1 113 ? 18.327 -2.821 -8.394 1.00 98.31 113 ASP A O 1
ATOM 819 N N . LEU A 1 114 ? 18.632 -3.211 -6.211 1.00 98.75 114 LEU A N 1
ATOM 820 C CA . LEU A 1 114 ? 17.236 -3.076 -5.798 1.00 98.75 114 LEU A CA 1
ATOM 821 C C . LEU A 1 114 ? 17.081 -2.197 -4.551 1.00 98.75 114 LEU A C 1
ATOM 823 O O . LEU A 1 114 ? 17.856 -2.276 -3.595 1.00 98.75 114 LEU A O 1
ATOM 827 N N . ALA A 1 115 ? 16.013 -1.406 -4.521 1.00 98.56 115 ALA A N 1
ATOM 828 C CA . ALA A 1 115 ? 15.586 -0.641 -3.358 1.00 98.56 115 ALA A CA 1
ATOM 829 C C . ALA A 1 115 ? 14.062 -0.613 -3.232 1.00 98.56 115 ALA A C 1
ATOM 831 O O . ALA A 1 115 ? 13.341 -0.496 -4.221 1.00 98.56 115 ALA A O 1
ATOM 832 N N . LEU A 1 116 ? 13.584 -0.661 -1.990 1.00 98.56 116 LEU A N 1
ATOM 833 C CA . LEU A 1 116 ? 12.199 -0.365 -1.642 1.00 98.56 116 LEU A CA 1
ATOM 834 C C . LEU A 1 116 ? 12.115 1.059 -1.100 1.00 98.56 116 LEU A C 1
ATOM 836 O O . LEU A 1 116 ? 12.782 1.398 -0.123 1.00 98.56 116 LEU A O 1
ATOM 840 N N . ILE A 1 117 ? 11.270 1.881 -1.707 1.00 98.31 117 ILE A N 1
ATOM 841 C CA . ILE A 1 117 ? 10.962 3.234 -1.255 1.00 98.31 117 ILE A CA 1
ATOM 842 C C . ILE A 1 117 ? 9.610 3.196 -0.563 1.00 98.31 117 ILE A C 1
ATOM 844 O O . ILE A 1 117 ? 8.597 2.897 -1.193 1.00 98.31 117 ILE A O 1
ATOM 848 N N . ARG A 1 118 ? 9.588 3.505 0.730 1.00 98.00 118 ARG A N 1
ATOM 849 C CA . ARG A 1 118 ? 8.351 3.741 1.463 1.00 98.00 118 ARG A CA 1
ATOM 850 C C . ARG A 1 118 ? 7.845 5.147 1.150 1.00 98.00 118 ARG A C 1
ATOM 852 O O . ARG A 1 118 ? 8.595 6.115 1.294 1.00 98.00 118 ARG A O 1
ATOM 859 N N . LEU A 1 119 ? 6.576 5.259 0.783 1.00 98.12 119 LEU A N 1
ATOM 860 C CA . LEU A 1 119 ? 5.891 6.530 0.565 1.00 98.12 119 LEU A CA 1
ATOM 861 C C . LEU A 1 119 ? 5.371 7.129 1.882 1.00 98.12 119 LEU A C 1
ATOM 863 O O . LEU A 1 119 ? 5.099 6.427 2.860 1.00 98.12 119 LEU A O 1
ATOM 867 N N . ASP A 1 120 ? 5.246 8.451 1.923 1.00 97.12 120 ASP A N 1
ATOM 868 C CA . ASP A 1 120 ? 4.680 9.182 3.057 1.00 97.12 120 ASP A CA 1
ATOM 869 C C . ASP A 1 120 ? 3.149 9.119 3.106 1.00 97.12 120 ASP A C 1
ATOM 871 O O . ASP A 1 120 ? 2.557 9.313 4.162 1.00 97.12 120 ASP A O 1
ATOM 875 N N . THR A 1 121 ? 2.515 8.794 1.987 1.00 96.81 121 THR A N 1
ATOM 876 C CA . THR A 1 121 ? 1.069 8.729 1.783 1.00 96.81 121 THR A CA 1
ATOM 877 C C . THR A 1 121 ? 0.709 7.438 1.049 1.00 96.81 121 THR A C 1
ATOM 879 O O . THR A 1 121 ? 1.547 6.854 0.360 1.00 96.81 121 THR A O 1
ATOM 882 N N . LEU A 1 122 ? -0.525 6.961 1.235 1.00 97.12 122 LEU A N 1
ATOM 883 C CA . LEU A 1 122 ? -1.007 5.750 0.568 1.00 97.12 122 LEU A CA 1
ATOM 884 C C . LEU A 1 122 ? -1.466 6.062 -0.859 1.00 97.12 122 LEU A C 1
ATOM 886 O O . LEU A 1 122 ? -2.145 7.062 -1.102 1.00 97.12 122 LEU A O 1
ATOM 890 N N . VAL A 1 123 ? -1.145 5.160 -1.775 1.00 97.00 123 VAL A N 1
ATOM 891 C CA . VAL A 1 123 ? -1.697 5.068 -3.121 1.00 97.00 123 VAL A CA 1
ATOM 892 C C . VAL A 1 123 ? -2.914 4.150 -3.057 1.00 97.00 123 VAL A C 1
ATOM 894 O O . VAL A 1 123 ? -2.765 2.949 -2.845 1.00 97.00 123 VAL A O 1
ATOM 897 N N . LEU A 1 124 ? -4.111 4.724 -3.188 1.00 93.38 124 LEU A N 1
ATOM 898 C CA . LEU A 1 124 ? -5.385 3.993 -3.088 1.00 93.38 124 LEU A CA 1
ATOM 899 C C . LEU A 1 124 ? -6.140 3.915 -4.425 1.00 93.38 124 LEU A C 1
ATOM 901 O O . LEU A 1 124 ? -7.055 3.108 -4.561 1.00 93.38 124 LEU A O 1
ATOM 905 N N . ASP A 1 125 ? -5.757 4.745 -5.399 1.00 92.25 125 ASP A N 1
ATOM 906 C CA . ASP A 1 125 ? -6.417 4.846 -6.707 1.00 92.25 125 ASP A CA 1
ATOM 907 C C . ASP A 1 125 ? -5.724 3.997 -7.795 1.00 92.25 125 ASP A C 1
ATOM 909 O O . ASP A 1 125 ? -6.264 3.843 -8.892 1.00 92.25 125 ASP A O 1
ATOM 913 N N . GLU A 1 126 ? -4.566 3.396 -7.491 1.00 94.00 126 GLU A N 1
ATOM 914 C CA . GLU A 1 126 ? -3.868 2.430 -8.345 1.00 94.00 126 GLU A CA 1
ATOM 915 C C . GLU A 1 126 ? -3.596 1.114 -7.623 1.00 94.00 126 GLU A C 1
ATOM 917 O O . GLU A 1 126 ? -3.220 1.080 -6.450 1.00 94.00 126 GLU A O 1
ATOM 922 N N . LEU A 1 127 ? -3.718 0.015 -8.369 1.00 94.75 127 LEU A N 1
ATOM 923 C CA . LEU A 1 127 ? -3.360 -1.310 -7.883 1.00 94.75 127 LEU A CA 1
ATOM 924 C C . LEU A 1 127 ? -1.840 -1.518 -7.966 1.00 94.75 127 LEU A C 1
ATOM 926 O O . LEU A 1 127 ? -1.252 -1.277 -9.024 1.00 94.75 127 LEU A O 1
ATOM 930 N N . PRO A 1 128 ? -1.196 -2.009 -6.894 1.00 97.69 128 PRO A N 1
ATOM 931 C CA . PRO A 1 128 ? 0.192 -2.440 -6.959 1.00 97.69 128 PRO A CA 1
ATOM 932 C C . PRO A 1 128 ? 0.404 -3.595 -7.947 1.00 97.69 128 PRO A C 1
ATOM 934 O O . PRO A 1 128 ? -0.473 -4.441 -8.130 1.00 97.69 128 PRO A O 1
ATOM 937 N N . ALA A 1 129 ? 1.588 -3.657 -8.553 1.00 98.31 129 ALA A N 1
ATOM 938 C CA . ALA A 1 129 ? 1.966 -4.726 -9.467 1.00 98.31 129 ALA A CA 1
ATOM 939 C C . ALA A 1 129 ? 2.087 -6.076 -8.741 1.00 98.31 129 ALA A C 1
ATOM 941 O O . ALA A 1 129 ? 2.723 -6.182 -7.689 1.00 98.31 129 ALA A O 1
ATOM 942 N N . GLU A 1 130 ? 1.541 -7.131 -9.348 1.00 98.00 130 GLU A N 1
ATOM 943 C CA . GLU A 1 130 ? 1.776 -8.504 -8.904 1.00 98.00 130 GLU A CA 1
ATOM 944 C C . GLU A 1 130 ? 3.215 -8.928 -9.217 1.00 98.00 130 GLU A C 1
ATOM 946 O O . GLU A 1 130 ? 3.720 -8.677 -10.311 1.00 98.00 130 GLU A O 1
ATOM 951 N N . LEU A 1 131 ? 3.879 -9.599 -8.274 1.00 98.38 131 LEU A N 1
ATOM 952 C CA . LEU A 1 131 ? 5.235 -10.110 -8.475 1.00 98.38 131 LEU A CA 1
ATOM 953 C C . LEU A 1 131 ? 5.204 -11.440 -9.234 1.00 98.38 131 LEU A C 1
ATOM 955 O O . LEU A 1 131 ? 4.415 -12.333 -8.918 1.00 98.38 131 LEU A O 1
ATOM 959 N N . TYR A 1 132 ? 6.102 -11.596 -10.201 1.00 98.38 132 TYR A N 1
ATOM 960 C CA . TYR A 1 132 ? 6.341 -12.872 -10.861 1.00 98.38 132 TYR A CA 1
ATOM 961 C C . TYR A 1 132 ? 7.205 -13.763 -9.965 1.00 98.38 132 TYR A C 1
ATOM 963 O O . TYR A 1 132 ? 8.293 -13.367 -9.541 1.00 98.38 132 TYR A O 1
ATOM 971 N N . THR A 1 133 ? 6.707 -14.957 -9.646 1.00 96.75 133 THR A N 1
ATOM 972 C CA . THR A 1 133 ? 7.337 -15.851 -8.662 1.00 96.75 133 THR A CA 1
ATOM 973 C C . THR A 1 133 ? 8.092 -17.023 -9.273 1.00 96.75 133 THR A C 1
ATOM 975 O O . THR A 1 133 ? 8.825 -17.706 -8.558 1.00 96.75 133 THR A O 1
ATOM 978 N N . GLU A 1 134 ? 7.924 -17.266 -10.571 1.00 96.00 134 GLU A N 1
ATOM 979 C CA . GLU A 1 134 ? 8.622 -18.339 -11.274 1.00 96.00 134 GLU A CA 1
ATOM 980 C C . GLU A 1 134 ? 10.026 -17.887 -11.704 1.00 96.00 134 GLU A C 1
ATOM 982 O O . GLU A 1 134 ? 10.309 -16.697 -11.804 1.00 96.00 134 GLU A O 1
ATOM 987 N N . ALA A 1 135 ? 10.928 -18.843 -11.932 1.00 94.56 135 ALA A N 1
ATOM 988 C CA . ALA A 1 135 ? 12.338 -18.591 -12.261 1.00 94.56 135 ALA A CA 1
ATOM 989 C C . ALA A 1 135 ? 12.720 -19.124 -13.657 1.00 94.56 135 ALA A C 1
ATOM 991 O O . ALA A 1 135 ? 13.801 -19.692 -13.850 1.00 94.56 135 ALA A O 1
ATOM 992 N N . ASP A 1 136 ? 11.801 -19.013 -14.615 1.00 96.56 136 ASP A N 1
ATOM 993 C CA . ASP A 1 136 ? 11.907 -19.500 -15.994 1.00 96.56 136 ASP A CA 1
ATOM 994 C C . ASP A 1 136 ? 11.818 -18.365 -17.030 1.00 96.56 136 ASP A C 1
ATOM 996 O O . ASP A 1 136 ? 11.404 -18.582 -18.167 1.00 96.56 136 ASP A O 1
ATOM 1000 N N . GLU A 1 137 ? 12.250 -17.153 -16.670 1.00 97.50 137 GLU A N 1
ATOM 1001 C CA . GLU A 1 137 ? 12.108 -15.943 -17.497 1.00 97.50 137 GLU A CA 1
ATOM 1002 C C . GLU A 1 137 ? 12.881 -16.027 -18.826 1.00 97.50 137 GLU A C 1
ATOM 1004 O O . GLU A 1 137 ? 12.530 -15.378 -19.812 1.00 97.50 137 GLU A O 1
ATOM 1009 N N . VAL A 1 138 ? 13.947 -16.834 -18.864 1.00 96.69 138 VAL A N 1
ATOM 1010 C CA . VAL A 1 138 ? 14.819 -16.972 -20.037 1.00 96.69 138 VAL A CA 1
ATOM 1011 C C . VAL A 1 138 ? 14.052 -17.575 -21.219 1.00 96.69 138 VAL A C 1
ATOM 1013 O O . VAL A 1 138 ? 13.537 -18.690 -21.157 1.00 96.69 138 VAL A O 1
ATOM 1016 N N . GLY A 1 139 ? 14.051 -16.857 -22.339 1.00 96.06 139 GLY A N 1
ATOM 1017 C CA . GLY A 1 139 ? 13.362 -17.194 -23.579 1.00 96.06 139 GLY A CA 1
ATOM 1018 C C . GLY A 1 139 ? 11.923 -16.683 -23.654 1.00 96.06 139 GLY A C 1
ATOM 1019 O O . GLY A 1 139 ? 11.286 -16.869 -24.694 1.00 96.06 139 GLY A O 1
ATOM 1020 N N . GLN A 1 140 ? 11.411 -16.051 -22.595 1.00 97.75 140 GLN A N 1
ATOM 1021 C CA . GLN A 1 140 ? 10.110 -15.389 -22.613 1.00 97.75 140 GLN A CA 1
ATOM 1022 C C . GLN A 1 140 ? 10.222 -13.984 -23.217 1.00 97.75 140 GLN A C 1
ATOM 1024 O O . GLN A 1 140 ? 11.273 -13.342 -23.158 1.00 97.75 140 GLN A O 1
ATOM 1029 N N . THR A 1 141 ? 9.122 -13.506 -23.799 1.00 97.81 141 THR A N 1
ATOM 1030 C CA . THR A 1 141 ? 8.981 -12.107 -24.212 1.00 97.81 141 THR A CA 1
ATOM 1031 C C . THR A 1 141 ? 8.477 -11.304 -23.024 1.00 97.81 141 THR A C 1
ATOM 1033 O O . THR A 1 141 ? 7.402 -11.603 -22.508 1.00 97.81 141 THR A O 1
ATOM 1036 N N . GLY A 1 142 ? 9.246 -10.306 -22.598 1.00 97.75 142 GLY A N 1
ATOM 1037 C CA . GLY A 1 142 ? 8.845 -9.385 -21.543 1.00 97.75 142 GLY A CA 1
ATOM 1038 C C . GLY A 1 142 ? 8.582 -7.983 -22.063 1.00 97.75 142 GLY A C 1
ATOM 1039 O O . GLY A 1 142 ? 9.156 -7.564 -23.069 1.00 97.75 142 GLY A O 1
ATOM 1040 N N . VAL A 1 143 ? 7.726 -7.260 -21.347 1.00 98.69 143 VAL A N 1
ATOM 1041 C CA . VAL A 1 143 ? 7.425 -5.850 -21.596 1.00 98.69 143 VAL A CA 1
ATOM 1042 C C . VAL A 1 143 ? 8.200 -4.995 -20.604 1.00 98.69 143 VAL A C 1
ATOM 1044 O O . VAL A 1 143 ? 8.023 -5.118 -19.394 1.00 98.69 143 VAL A O 1
ATOM 1047 N N . LEU A 1 144 ? 9.067 -4.128 -21.111 1.00 98.50 144 LEU A N 1
ATOM 1048 C CA . LEU A 1 144 ? 9.801 -3.144 -20.326 1.00 98.50 144 LEU A CA 1
ATOM 1049 C C . LEU A 1 144 ? 9.027 -1.839 -20.308 1.00 98.50 144 LEU A C 1
ATOM 1051 O O . LEU A 1 144 ? 8.625 -1.373 -21.368 1.00 98.50 144 LEU A O 1
ATOM 1055 N N . VAL A 1 145 ? 8.860 -1.232 -19.135 1.00 98.69 145 VAL A N 1
ATOM 1056 C CA . VAL A 1 145 ? 8.110 0.016 -18.957 1.00 98.69 145 VAL A CA 1
ATOM 1057 C C . VAL A 1 145 ? 8.916 1.005 -18.122 1.00 98.69 145 VAL A C 1
ATOM 1059 O O . VAL A 1 145 ? 9.362 0.679 -17.019 1.00 98.69 145 VAL A O 1
ATOM 1062 N N . GLY A 1 146 ? 9.061 2.234 -18.618 1.00 97.94 146 GLY A N 1
ATOM 1063 C CA . GLY A 1 146 ? 9.847 3.267 -17.946 1.00 97.94 146 GLY A CA 1
ATOM 1064 C C . GLY A 1 146 ? 9.678 4.673 -18.521 1.00 97.94 146 GLY A C 1
ATOM 1065 O O . GLY A 1 146 ? 8.895 4.915 -19.445 1.00 97.94 146 GLY A O 1
ATOM 1066 N N . PHE A 1 147 ? 10.400 5.612 -17.911 1.00 97.38 147 PHE A N 1
ATOM 1067 C CA . PHE A 1 147 ? 10.380 7.052 -18.179 1.00 97.38 147 PHE A CA 1
ATOM 1068 C C . PHE A 1 147 ? 11.760 7.595 -18.591 1.00 97.38 147 PHE A C 1
ATOM 1070 O O . PHE A 1 147 ? 12.004 8.791 -18.418 1.00 97.38 147 PHE A O 1
ATOM 1077 N N . GLY A 1 148 ? 12.658 6.742 -19.107 1.00 95.81 148 GLY A N 1
ATOM 1078 C CA . GLY A 1 148 ? 14.016 7.095 -19.552 1.00 95.81 148 GLY A CA 1
ATOM 1079 C C . GLY A 1 148 ? 14.088 8.080 -20.707 1.00 95.81 148 GLY A C 1
ATOM 1080 O O . GLY A 1 148 ? 13.151 8.836 -20.881 1.00 95.81 148 GLY A O 1
ATOM 1081 N N . ARG A 1 149 ? 15.188 8.107 -21.462 1.00 94.75 149 ARG A N 1
ATOM 1082 C CA . ARG A 1 149 ? 15.386 8.903 -22.691 1.00 94.75 149 ARG A CA 1
ATOM 1083 C C . ARG A 1 149 ? 14.951 8.125 -23.934 1.00 94.75 149 ARG A C 1
ATOM 1085 O O . ARG A 1 149 ? 15.040 6.912 -23.926 1.00 94.75 149 ARG A O 1
ATOM 1092 N N . THR A 1 150 ? 14.573 8.778 -25.036 1.00 95.25 150 THR A N 1
ATOM 1093 C CA . THR A 1 150 ? 14.159 8.066 -26.265 1.00 95.25 150 THR A CA 1
ATOM 1094 C C . THR A 1 150 ? 15.023 8.386 -27.460 1.00 95.25 150 THR A C 1
ATOM 1096 O O . THR A 1 150 ? 15.827 9.312 -27.466 1.00 95.25 150 THR A O 1
ATOM 1099 N N . GLY A 1 151 ? 14.789 7.622 -28.513 1.00 95.31 151 GLY A N 1
ATOM 1100 C CA . GLY A 1 151 ? 15.224 7.904 -29.863 1.00 95.31 151 GLY A CA 1
ATOM 1101 C C . GLY A 1 151 ? 14.859 6.712 -30.722 1.00 95.31 151 GLY A C 1
ATOM 1102 O O . GLY A 1 151 ? 13.761 6.169 -30.581 1.00 95.31 151 GLY A O 1
ATOM 1103 N N . THR A 1 152 ? 15.753 6.290 -31.601 1.00 96.25 152 THR A N 1
ATOM 1104 C CA . THR A 1 152 ? 15.550 5.066 -32.377 1.00 96.25 152 THR A CA 1
ATOM 1105 C C . THR A 1 152 ? 16.785 4.190 -32.307 1.00 96.25 152 THR A C 1
ATOM 1107 O O . THR A 1 152 ? 17.872 4.703 -32.077 1.00 96.25 152 THR A O 1
ATOM 1110 N N . GLY A 1 153 ? 16.660 2.896 -32.600 1.00 95.25 153 GLY A N 1
ATOM 1111 C CA . GLY A 1 153 ? 17.834 2.023 -32.714 1.00 95.25 153 GLY A CA 1
ATOM 1112 C C . GLY A 1 153 ? 18.853 2.440 -33.789 1.00 95.25 153 GLY A C 1
ATOM 1113 O O . GLY A 1 153 ? 19.919 1.848 -33.865 1.00 95.25 153 GLY A O 1
ATOM 1114 N N . LEU A 1 154 ? 18.558 3.429 -34.648 1.00 94.75 154 LEU A N 1
ATOM 1115 C CA . LEU A 1 154 ? 19.549 3.984 -35.582 1.00 94.75 154 LEU A CA 1
ATOM 1116 C C . LEU A 1 154 ? 20.369 5.137 -35.000 1.00 94.75 154 LEU A C 1
ATOM 1118 O O . LEU A 1 154 ? 21.486 5.354 -35.461 1.00 94.75 154 LEU A O 1
ATOM 1122 N N . ASP A 1 155 ? 19.781 5.902 -34.083 1.00 92.69 155 ASP A N 1
ATOM 1123 C CA . ASP A 1 155 ? 20.341 7.169 -33.604 1.00 92.69 155 ASP A CA 1
ATOM 1124 C C . ASP A 1 155 ? 20.683 7.129 -32.103 1.00 92.69 155 ASP A C 1
ATOM 1126 O O . ASP A 1 155 ? 21.283 8.074 -31.599 1.00 92.69 155 ASP A O 1
ATOM 1130 N N . GLY A 1 156 ? 20.274 6.073 -31.390 1.00 94.19 156 GLY A N 1
ATOM 1131 C CA . GLY A 1 156 ? 20.389 5.957 -29.939 1.00 94.19 156 GLY A CA 1
ATOM 1132 C C . GLY A 1 156 ? 19.403 6.862 -29.194 1.00 94.19 156 GLY A C 1
ATOM 1133 O O . GLY A 1 156 ? 18.452 7.408 -29.763 1.00 94.19 156 GLY A O 1
ATOM 1134 N N . ALA A 1 157 ? 19.609 7.017 -27.890 1.00 93.88 157 ALA A N 1
ATOM 1135 C CA . ALA A 1 157 ? 18.788 7.823 -26.994 1.00 93.88 157 ALA A CA 1
ATOM 1136 C C . ALA A 1 157 ? 19.137 9.320 -27.102 1.00 93.88 157 ALA A C 1
ATOM 1138 O O . ALA A 1 157 ? 19.786 9.891 -26.222 1.00 93.88 157 ALA A O 1
ATOM 1139 N N . THR A 1 158 ? 18.736 9.981 -28.190 1.00 93.12 158 THR A N 1
ATOM 1140 C CA . THR A 1 158 ? 19.047 11.402 -28.450 1.00 93.12 158 THR A CA 1
ATOM 1141 C C . THR A 1 158 ? 18.078 12.380 -27.802 1.00 93.12 158 THR A C 1
ATOM 1143 O O . THR A 1 158 ? 18.461 13.504 -27.476 1.00 93.12 158 THR A O 1
ATOM 1146 N N . GLU A 1 159 ? 16.844 11.962 -27.560 1.00 90.94 159 GLU A N 1
ATOM 1147 C CA . GLU A 1 159 ? 15.780 12.810 -27.037 1.00 90.94 159 GLU A CA 1
ATOM 1148 C C . GLU A 1 159 ? 15.766 12.816 -25.492 1.00 90.94 159 GLU A C 1
ATOM 1150 O O . GLU A 1 159 ? 16.448 12.001 -24.856 1.00 90.94 159 GLU A O 1
ATOM 1155 N N . PRO A 1 160 ? 15.058 13.766 -24.846 1.00 88.94 160 PRO A N 1
ATOM 1156 C CA . PRO A 1 160 ? 15.083 13.886 -23.381 1.00 88.94 160 PRO A CA 1
ATOM 1157 C C . PRO A 1 160 ? 14.254 12.791 -22.677 1.00 88.94 160 PRO A C 1
ATOM 1159 O O . PRO A 1 160 ? 13.801 11.883 -23.347 1.00 88.94 160 PRO A O 1
ATOM 1162 N N . ALA A 1 161 ? 14.088 12.840 -21.348 1.00 91.50 161 ALA A N 1
ATOM 1163 C CA . ALA A 1 161 ? 13.375 11.823 -20.553 1.00 91.50 161 ALA A CA 1
ATOM 1164 C C . ALA A 1 161 ? 12.044 12.310 -19.950 1.00 91.50 161 ALA A C 1
ATOM 1166 O O . ALA A 1 161 ? 11.821 13.524 -19.913 1.00 91.50 161 ALA A O 1
ATOM 1167 N N . GLY A 1 162 ? 11.193 11.388 -19.456 1.00 90.25 162 GLY A N 1
ATOM 1168 C CA . GLY A 1 162 ? 9.950 11.712 -18.718 1.00 90.25 162 GLY A CA 1
ATOM 1169 C C . GLY A 1 162 ? 8.587 11.324 -19.335 1.00 90.25 162 GLY A C 1
ATOM 1170 O O . GLY A 1 162 ? 7.552 11.687 -18.782 1.00 90.25 162 GLY A O 1
ATOM 1171 N N . THR A 1 163 ? 8.530 10.592 -20.452 1.00 94.31 163 THR A N 1
ATOM 1172 C CA . THR A 1 163 ? 7.274 10.116 -21.064 1.00 94.31 163 THR A CA 1
ATOM 1173 C C . THR A 1 163 ? 7.282 8.615 -20.967 1.00 94.31 163 THR A C 1
ATOM 1175 O O . THR A 1 163 ? 8.193 7.979 -21.502 1.00 94.31 163 THR A O 1
ATOM 1178 N N . LYS A 1 164 ? 6.250 8.071 -20.330 1.00 97.25 164 LYS A N 1
ATOM 1179 C CA . LYS A 1 164 ? 6.081 6.636 -20.159 1.00 97.25 164 LYS A CA 1
ATOM 1180 C C . LYS A 1 164 ? 6.039 5.937 -21.517 1.00 97.25 164 LYS A C 1
ATOM 1182 O O . LYS A 1 164 ? 5.224 6.294 -22.371 1.00 97.25 164 LYS A O 1
ATOM 1187 N N . ARG A 1 165 ? 6.907 4.949 -21.711 1.00 97.50 165 ARG A N 1
ATOM 1188 C CA . ARG A 1 165 ? 6.865 4.026 -22.850 1.00 97.50 165 ARG A CA 1
ATOM 1189 C C . ARG A 1 165 ? 6.988 2.600 -22.377 1.00 97.50 165 ARG A C 1
ATOM 1191 O O . ARG A 1 165 ? 7.549 2.340 -21.315 1.00 97.50 165 ARG A O 1
ATOM 1198 N N . ALA A 1 166 ? 6.443 1.719 -23.200 1.00 98.38 166 ALA A N 1
ATOM 1199 C CA . ALA A 1 166 ? 6.553 0.298 -23.044 1.00 98.38 166 ALA A CA 1
ATOM 1200 C C . ALA A 1 166 ? 6.979 -0.314 -24.369 1.00 98.38 166 ALA A C 1
ATOM 1202 O O . ALA A 1 166 ? 6.509 0.102 -25.430 1.00 98.38 166 ALA A O 1
ATOM 1203 N N . GLY A 1 167 ? 7.857 -1.297 -24.300 1.00 98.06 167 GLY A N 1
ATOM 1204 C CA . GLY A 1 167 ? 8.294 -2.057 -25.455 1.00 98.06 167 GLY A CA 1
ATOM 1205 C C . GLY A 1 167 ? 8.682 -3.465 -25.051 1.00 98.06 167 GLY A C 1
ATOM 1206 O O . GLY A 1 167 ? 8.789 -3.782 -23.870 1.00 98.06 167 GLY A O 1
ATOM 1207 N N . GLU A 1 168 ? 8.840 -4.326 -26.036 1.00 98.06 168 GLU A N 1
ATOM 1208 C CA . GLU A 1 168 ? 9.046 -5.749 -25.837 1.00 98.06 168 GLU A CA 1
ATOM 1209 C C . GLU A 1 168 ? 10.514 -6.107 -26.077 1.00 98.06 168 GLU A C 1
ATOM 1211 O O . GLU A 1 168 ? 11.172 -5.533 -26.946 1.00 98.06 168 GLU A O 1
ATOM 1216 N N . ASN A 1 169 ? 11.009 -7.117 -25.367 1.00 97.44 169 ASN A N 1
ATOM 1217 C CA . ASN A 1 169 ? 12.217 -7.833 -25.767 1.00 97.44 169 ASN A CA 1
ATOM 1218 C C . ASN A 1 169 ? 12.137 -9.313 -25.342 1.00 97.44 169 ASN A C 1
ATOM 1220 O O . ASN A 1 169 ? 11.289 -9.690 -24.529 1.00 97.44 169 ASN A O 1
ATOM 1224 N N . VAL A 1 170 ? 12.977 -10.174 -25.916 1.00 97.00 170 VAL A N 1
ATOM 1225 C CA . VAL A 1 170 ? 13.142 -11.569 -25.497 1.00 97.00 170 VAL A CA 1
ATOM 1226 C C . VAL A 1 170 ? 14.299 -11.651 -24.506 1.00 97.00 170 VAL A C 1
ATOM 1228 O O . VAL A 1 170 ? 15.398 -11.191 -24.777 1.00 97.00 170 VAL A O 1
ATOM 1231 N N . TRP A 1 171 ? 14.075 -12.261 -23.345 1.00 95.81 171 TRP A N 1
ATOM 1232 C CA . TRP A 1 171 ? 15.132 -12.414 -22.345 1.00 95.81 171 TRP A CA 1
ATOM 1233 C C . TRP A 1 171 ? 16.028 -13.599 -22.673 1.00 95.81 171 TRP A C 1
ATOM 1235 O O . TRP A 1 171 ? 15.763 -14.728 -22.269 1.00 95.81 171 TRP A O 1
ATOM 1245 N N . ASP A 1 172 ? 17.089 -13.375 -23.431 1.00 93.25 172 ASP A N 1
ATOM 1246 C CA . ASP A 1 172 ? 17.835 -14.467 -24.049 1.00 93.25 172 ASP A CA 1
ATOM 1247 C C . ASP A 1 172 ? 18.692 -15.284 -23.088 1.00 93.25 172 ASP A C 1
ATOM 1249 O O . ASP A 1 172 ? 18.885 -16.484 -23.311 1.00 93.25 172 ASP A O 1
ATOM 1253 N N . LEU A 1 173 ? 19.256 -14.655 -22.052 1.00 93.94 173 LEU A N 1
ATOM 1254 C CA . LEU A 1 173 ? 20.272 -15.274 -21.198 1.00 93.94 173 LEU A CA 1
ATOM 1255 C C . LEU A 1 173 ? 20.215 -14.782 -19.747 1.00 93.94 173 LEU A C 1
ATOM 1257 O O . LEU A 1 173 ? 19.730 -13.694 -19.438 1.00 93.94 173 LEU A O 1
ATOM 1261 N N . SER A 1 174 ? 20.784 -15.587 -18.845 1.00 94.81 174 SER A N 1
ATOM 1262 C CA . SER A 1 174 ? 21.159 -15.128 -17.506 1.00 94.81 174 SER A CA 1
ATOM 1263 C C . SER A 1 174 ? 22.535 -14.475 -17.480 1.00 94.81 174 SER A C 1
ATOM 1265 O O . SER A 1 174 ? 23.401 -14.824 -18.292 1.00 94.81 174 SER A O 1
ATOM 1267 N N . GLY A 1 175 ? 22.761 -13.586 -16.505 1.00 91.38 175 GLY A N 1
ATOM 1268 C CA . GLY A 1 175 ? 24.067 -12.950 -16.288 1.00 91.38 175 GLY A CA 1
ATOM 1269 C C . GLY A 1 175 ? 25.204 -13.953 -16.061 1.00 91.38 175 GLY A C 1
ATOM 1270 O O . GLY A 1 175 ? 26.324 -13.732 -16.524 1.00 91.38 175 GLY A O 1
ATOM 1271 N N . ALA A 1 176 ? 24.906 -15.142 -15.519 1.00 90.94 176 ALA A N 1
ATOM 1272 C CA . ALA A 1 176 ? 25.880 -16.228 -15.376 1.00 90.94 176 ALA A CA 1
ATOM 1273 C C . ALA A 1 176 ? 26.527 -16.652 -16.709 1.00 90.94 176 ALA A C 1
ATOM 1275 O O . ALA A 1 176 ? 27.658 -17.146 -16.725 1.00 90.94 176 ALA A O 1
ATOM 1276 N N . SER A 1 177 ? 25.855 -16.420 -17.843 1.00 88.81 177 SER A N 1
ATOM 1277 C CA . SER A 1 177 ? 26.403 -16.679 -19.184 1.00 88.81 177 SER A CA 1
ATOM 1278 C C . SER A 1 177 ? 27.582 -15.762 -19.542 1.00 88.81 177 SER A C 1
ATOM 1280 O O . SER A 1 177 ? 28.385 -16.114 -20.410 1.00 88.81 177 SER A O 1
ATOM 1282 N N . PHE A 1 178 ? 27.715 -14.626 -18.852 1.00 82.25 178 PHE A N 1
ATOM 1283 C CA . PHE A 1 178 ? 28.778 -13.630 -19.013 1.00 82.25 178 PHE A CA 1
ATOM 1284 C C . PHE A 1 178 ? 29.775 -13.603 -17.848 1.00 82.25 178 PHE A C 1
ATOM 1286 O O . PHE A 1 178 ? 30.777 -12.895 -17.914 1.00 82.25 178 PHE A O 1
ATOM 1293 N N . GLY A 1 179 ? 29.575 -14.457 -16.839 1.00 87.31 179 GLY A N 1
ATOM 1294 C CA . GLY A 1 179 ? 30.383 -14.473 -15.618 1.00 87.31 179 GLY A CA 1
ATOM 1295 C C . GLY A 1 179 ? 29.905 -13.495 -14.544 1.00 87.31 179 GLY A C 1
ATOM 1296 O O . GLY A 1 179 ? 30.580 -13.386 -13.523 1.00 87.31 179 GLY A O 1
ATOM 1297 N N . ASP A 1 180 ? 28.758 -12.854 -14.766 1.00 92.44 180 ASP A N 1
ATOM 1298 C CA . ASP A 1 180 ? 28.070 -11.997 -13.802 1.00 92.44 180 ASP A CA 1
ATOM 1299 C C . ASP A 1 180 ? 27.091 -12.830 -12.955 1.00 92.44 180 ASP A C 1
ATOM 1301 O O . ASP A 1 180 ? 27.008 -14.058 -13.092 1.00 92.44 180 ASP A O 1
ATOM 1305 N N . SER A 1 181 ? 26.342 -12.180 -12.063 1.00 95.88 181 SER A N 1
ATOM 1306 C CA . SER A 1 181 ? 25.349 -12.861 -11.231 1.00 95.88 181 SER A CA 1
ATOM 1307 C C . SER A 1 181 ? 24.242 -13.525 -12.061 1.00 95.88 181 SER A C 1
ATOM 1309 O O . SER A 1 181 ? 23.760 -12.994 -13.064 1.00 95.88 181 SER A O 1
ATOM 1311 N N . ASP A 1 182 ? 23.786 -14.695 -11.610 1.00 95.88 182 ASP A N 1
ATOM 1312 C CA . ASP A 1 182 ? 22.606 -15.365 -12.174 1.00 95.88 182 ASP A CA 1
ATOM 1313 C C . ASP A 1 182 ? 21.295 -14.649 -11.799 1.00 95.88 182 ASP A C 1
ATOM 1315 O O . ASP A 1 182 ? 20.241 -14.970 -12.343 1.00 95.88 182 ASP A O 1
ATOM 1319 N N . ASP A 1 183 ? 21.371 -13.649 -10.918 1.00 97.12 183 ASP A N 1
ATOM 1320 C CA . ASP A 1 183 ? 20.255 -12.783 -10.532 1.00 97.12 183 ASP A CA 1
ATOM 1321 C C . ASP A 1 183 ? 19.953 -11.709 -11.592 1.00 97.12 183 ASP A C 1
ATOM 1323 O O . ASP A 1 183 ? 18.993 -10.954 -11.470 1.00 97.12 183 ASP A O 1
ATOM 1327 N N . LEU A 1 184 ? 20.726 -11.677 -12.683 1.00 97.38 184 LEU A N 1
ATOM 1328 C CA . LEU A 1 184 ? 20.511 -10.805 -13.834 1.00 97.38 184 LEU A CA 1
ATOM 1329 C C . LEU A 1 184 ? 19.845 -11.544 -15.006 1.00 97.38 184 LEU A C 1
ATOM 1331 O O . LEU A 1 184 ? 20.102 -12.730 -15.268 1.00 97.38 184 LEU A O 1
ATOM 1335 N N . LEU A 1 185 ? 19.011 -10.821 -15.749 1.00 96.75 185 LEU A N 1
ATOM 1336 C CA . LEU A 1 185 ? 18.520 -11.188 -17.082 1.00 96.75 185 LEU A CA 1
ATOM 1337 C C . LEU A 1 185 ? 19.073 -10.210 -18.107 1.00 96.75 185 LEU A C 1
ATOM 1339 O O . LEU A 1 185 ? 19.148 -9.013 -17.835 1.00 96.75 185 LEU A O 1
ATOM 1343 N N . LEU A 1 186 ? 19.430 -10.735 -19.276 1.00 96.06 186 LEU A N 1
ATOM 1344 C CA . LEU A 1 186 ? 19.996 -9.963 -20.371 1.00 96.06 186 LEU A CA 1
ATOM 1345 C C . LEU A 1 186 ? 19.171 -10.156 -21.643 1.00 96.06 186 LEU A C 1
ATOM 1347 O O . LEU A 1 186 ? 18.780 -11.280 -21.964 1.00 96.06 186 LEU A O 1
ATOM 1351 N N . ALA A 1 187 ? 18.958 -9.053 -22.350 1.00 95.56 187 ALA A N 1
ATOM 1352 C CA . ALA A 1 187 ? 18.348 -8.977 -23.674 1.00 95.56 187 ALA A CA 1
ATOM 1353 C C . ALA A 1 187 ? 19.198 -8.036 -24.543 1.00 95.56 187 ALA A C 1
ATOM 1355 O O . ALA A 1 187 ? 19.829 -7.119 -24.006 1.00 95.56 187 ALA A O 1
ATOM 1356 N N . ASP A 1 188 ? 19.253 -8.259 -25.852 1.00 94.69 188 ASP A N 1
ATOM 1357 C CA . ASP A 1 188 ? 19.910 -7.360 -26.802 1.00 94.69 188 ASP A CA 1
ATOM 1358 C C . ASP A 1 188 ? 18.911 -6.646 -27.708 1.00 94.69 188 ASP A C 1
ATOM 1360 O O . ASP A 1 188 ? 17.785 -7.091 -27.888 1.00 94.69 188 ASP A O 1
ATOM 1364 N N . PHE A 1 189 ? 19.306 -5.491 -28.243 1.00 96.00 189 PHE A N 1
ATOM 1365 C CA . PHE A 1 189 ? 18.444 -4.687 -29.091 1.00 96.00 189 PHE A CA 1
ATOM 1366 C C . PHE A 1 189 ? 18.623 -5.057 -30.560 1.00 96.00 189 PHE A C 1
ATOM 1368 O O . PHE A 1 189 ? 19.547 -4.596 -31.240 1.00 96.00 189 PHE A O 1
ATOM 1375 N N . ASP A 1 190 ? 17.714 -5.873 -31.080 1.00 96.06 190 ASP A N 1
ATOM 1376 C CA . ASP A 1 190 ? 17.848 -6.404 -32.428 1.00 96.06 190 ASP A CA 1
ATOM 1377 C C . ASP A 1 190 ? 17.508 -5.398 -33.538 1.00 96.06 190 ASP A C 1
ATOM 1379 O O . ASP A 1 190 ? 16.447 -4.769 -33.572 1.00 96.06 190 ASP A O 1
ATOM 1383 N N . ASN A 1 191 ? 18.355 -5.351 -34.571 1.00 94.56 191 ASN A N 1
ATOM 1384 C CA . ASN A 1 191 ? 18.076 -4.588 -35.786 1.00 94.56 191 ASN A CA 1
ATOM 1385 C C . ASN A 1 191 ? 17.179 -5.382 -36.761 1.00 94.56 191 ASN A C 1
ATOM 1387 O O . ASN A 1 191 ? 17.610 -6.424 -37.272 1.00 94.56 191 ASN A O 1
ATOM 1391 N N . PRO A 1 192 ? 15.995 -4.872 -37.167 1.00 94.12 192 PRO A N 1
ATOM 1392 C CA . PRO A 1 192 ? 15.093 -5.583 -38.082 1.00 94.12 192 PRO A CA 1
ATOM 1393 C C . PRO A 1 192 ? 15.679 -5.790 -39.490 1.00 94.12 192 PRO A C 1
ATOM 1395 O O . PRO A 1 192 ? 15.201 -6.638 -40.245 1.00 94.12 192 PRO A O 1
ATOM 1398 N N . SER A 1 193 ? 16.709 -5.023 -39.864 1.00 92.75 193 SER A N 1
ATOM 1399 C CA . SER A 1 193 ? 17.332 -5.048 -41.195 1.00 92.75 193 SER A CA 1
ATOM 1400 C C . SER A 1 193 ? 18.777 -5.558 -41.202 1.00 92.75 193 SER A C 1
ATOM 1402 O O . SER A 1 193 ? 19.343 -5.761 -42.282 1.00 92.75 193 SER A O 1
ATOM 1404 N N . ARG A 1 194 ? 19.407 -5.758 -40.035 1.00 91.56 194 ARG A N 1
ATOM 1405 C CA . ARG A 1 194 ? 20.825 -6.140 -39.926 1.00 91.56 194 ARG A CA 1
ATOM 1406 C C . ARG A 1 194 ? 21.057 -7.165 -38.820 1.00 91.56 194 ARG A C 1
ATOM 1408 O O . ARG A 1 194 ? 21.443 -6.836 -37.710 1.00 91.56 194 ARG A O 1
ATOM 1415 N N . SER A 1 195 ? 21.007 -8.444 -39.180 1.00 90.19 195 SER A N 1
ATOM 1416 C CA . SER A 1 195 ? 21.259 -9.564 -38.256 1.00 90.19 195 SER A CA 1
ATOM 1417 C C . SER A 1 195 ? 22.669 -9.612 -37.636 1.00 90.19 195 SER A C 1
ATOM 1419 O O . SER A 1 195 ? 22.983 -10.563 -36.930 1.00 90.19 195 SER A O 1
ATOM 1421 N N . ARG A 1 196 ? 23.573 -8.691 -37.998 1.00 87.75 196 ARG A N 1
ATOM 1422 C CA . ARG A 1 196 ? 24.917 -8.582 -37.407 1.00 87.75 196 ARG A CA 1
ATOM 1423 C C . ARG A 1 196 ? 24.927 -7.775 -36.116 1.00 87.75 196 ARG A C 1
ATOM 1425 O O . ARG A 1 196 ? 25.888 -7.920 -35.370 1.00 87.75 196 ARG A O 1
ATOM 1432 N N . ASP A 1 197 ? 23.905 -6.951 -35.910 1.00 88.31 197 ASP A N 1
ATOM 1433 C CA . ASP A 1 197 ? 23.797 -6.110 -34.723 1.00 88.31 197 ASP A CA 1
ATOM 1434 C C . ASP A 1 197 ? 23.353 -6.971 -33.520 1.00 88.31 197 ASP A C 1
ATOM 1436 O O . ASP A 1 197 ? 23.750 -6.702 -32.399 1.00 88.31 197 ASP A O 1
ATOM 1440 N N . ASN A 1 198 ? 22.728 -8.130 -33.762 1.00 91.88 198 ASN A N 1
ATOM 1441 C CA . ASN A 1 198 ? 22.443 -9.147 -32.746 1.00 91.88 198 ASN A CA 1
ATOM 1442 C C . ASN A 1 198 ? 23.693 -9.599 -31.952 1.00 91.88 198 ASN A C 1
ATOM 1444 O O . ASN A 1 198 ? 24.782 -9.850 -32.497 1.00 91.88 198 ASN A O 1
ATOM 1448 N N . TRP A 1 199 ? 23.549 -9.718 -30.639 1.00 91.06 199 TRP A N 1
ATOM 1449 C CA . TRP A 1 199 ? 24.533 -10.241 -29.702 1.00 91.06 199 TRP A CA 1
ATOM 1450 C C . TRP A 1 199 ? 24.260 -11.683 -29.328 1.00 91.06 199 TRP A C 1
ATOM 1452 O O . TRP A 1 199 ? 25.175 -12.514 -29.410 1.00 91.06 199 TRP A O 1
ATOM 1462 N N . PHE A 1 200 ? 23.040 -11.990 -28.926 1.00 89.38 200 PHE A N 1
ATOM 1463 C CA . PHE A 1 200 ? 22.668 -13.315 -28.464 1.00 89.38 200 PHE A CA 1
ATOM 1464 C C . PHE A 1 200 ? 21.203 -13.589 -28.797 1.00 89.38 200 PHE A C 1
ATOM 1466 O O . PHE A 1 200 ? 20.563 -12.816 -29.485 1.00 89.38 200 PHE A O 1
ATOM 1473 N N . GLY A 1 201 ? 20.706 -14.777 -28.461 1.00 90.06 201 GLY A N 1
ATOM 1474 C CA . GLY A 1 201 ? 19.331 -15.102 -28.821 1.00 90.06 201 GLY A CA 1
ATOM 1475 C C . GLY A 1 201 ? 19.098 -15.285 -30.320 1.00 90.06 201 GLY A C 1
ATOM 1476 O O . GLY A 1 201 ? 19.913 -15.866 -31.050 1.00 90.06 201 GLY A O 1
ATOM 1477 N N . ARG A 1 202 ? 17.914 -14.871 -30.775 1.00 88.75 202 ARG A N 1
ATOM 1478 C CA . ARG A 1 202 ? 17.511 -14.943 -32.185 1.00 88.75 202 ARG A CA 1
ATOM 1479 C C . ARG A 1 202 ? 17.758 -13.583 -32.828 1.00 88.75 202 ARG A C 1
ATOM 1481 O O . ARG A 1 202 ? 17.212 -12.639 -32.311 1.00 88.75 202 ARG A O 1
ATOM 1488 N N . PRO A 1 203 ? 18.399 -13.489 -34.009 1.00 89.56 203 PRO A N 1
ATOM 1489 C CA . PRO A 1 203 ? 18.774 -12.212 -34.622 1.00 89.56 203 PRO A CA 1
ATOM 1490 C C . PRO A 1 203 ? 17.613 -11.544 -35.372 1.00 89.56 203 PRO A C 1
ATOM 1492 O O . PRO A 1 203 ? 17.728 -11.228 -36.565 1.00 89.56 203 PRO A O 1
ATOM 1495 N N . ARG A 1 204 ? 16.444 -11.457 -34.737 1.00 88.38 204 ARG A N 1
ATOM 1496 C CA . ARG A 1 204 ? 15.219 -10.956 -35.355 1.00 88.38 204 ARG A CA 1
ATOM 1497 C C . ARG A 1 204 ? 14.402 -10.189 -34.326 1.00 88.38 204 ARG A C 1
ATOM 1499 O O . ARG A 1 204 ? 13.632 -10.802 -33.591 1.00 88.38 204 ARG A O 1
ATOM 1506 N N . ALA A 1 205 ? 14.421 -8.873 -34.507 1.00 93.75 205 ALA A N 1
ATOM 1507 C CA . ALA A 1 205 ? 13.578 -7.929 -33.796 1.00 93.75 205 ALA A CA 1
ATOM 1508 C C . ALA A 1 205 ? 12.105 -8.358 -33.775 1.00 93.75 205 ALA A C 1
ATOM 1510 O O . ALA A 1 205 ? 11.524 -8.695 -34.825 1.00 93.75 205 ALA A O 1
ATOM 1511 N N . ILE A 1 206 ? 11.494 -8.296 -32.595 1.00 95.88 206 ILE A N 1
ATOM 1512 C CA . ILE A 1 206 ? 10.051 -8.479 -32.422 1.00 95.88 206 ILE A CA 1
ATOM 1513 C C . ILE A 1 206 ? 9.282 -7.192 -32.743 1.00 95.88 206 ILE A C 1
ATOM 1515 O O . ILE A 1 206 ? 9.857 -6.180 -33.159 1.00 95.88 206 ILE A O 1
ATOM 1519 N N . SER A 1 207 ? 7.948 -7.256 -32.679 1.00 96.19 207 SER A N 1
ATOM 1520 C CA . SER A 1 207 ? 7.057 -6.198 -33.172 1.00 96.19 207 SER A CA 1
ATOM 1521 C C . SER A 1 207 ? 7.371 -4.850 -32.536 1.00 96.19 207 SER A C 1
ATOM 1523 O O . SER A 1 207 ? 7.617 -3.895 -33.279 1.00 96.19 207 SER A O 1
ATOM 1525 N N . LEU A 1 208 ? 7.446 -4.818 -31.204 1.00 97.50 208 LEU A N 1
ATOM 1526 C CA . LEU A 1 208 ? 7.788 -3.642 -30.412 1.00 97.50 208 LEU A CA 1
ATOM 1527 C C . LEU A 1 208 ? 9.158 -3.787 -29.745 1.00 97.50 208 LEU A C 1
ATOM 1529 O O . LEU A 1 208 ? 9.317 -3.360 -28.609 1.00 97.50 208 LEU A O 1
ATOM 1533 N N . GLU A 1 209 ? 10.130 -4.380 -30.450 1.00 97.50 209 GLU A N 1
ATOM 1534 C CA . GLU A 1 209 ? 11.521 -4.471 -29.988 1.00 97.50 209 GLU A CA 1
ATOM 1535 C C . GLU A 1 209 ? 12.000 -3.133 -29.396 1.00 97.50 209 GLU A C 1
ATOM 1537 O O . GLU A 1 209 ? 11.848 -2.072 -30.017 1.00 97.50 209 GLU A O 1
ATOM 1542 N N . TYR A 1 210 ? 12.589 -3.194 -28.209 1.00 96.38 210 TYR A N 1
ATOM 1543 C CA . TYR A 1 210 ? 12.900 -2.025 -27.401 1.00 96.38 210 TYR A CA 1
ATOM 1544 C C . TYR A 1 210 ? 14.215 -2.203 -26.659 1.00 96.38 210 TYR A C 1
ATOM 1546 O O . TYR A 1 210 ? 14.560 -3.323 -26.287 1.00 96.38 210 TYR A O 1
ATOM 1554 N N . CYS A 1 211 ? 14.909 -1.099 -26.397 1.00 96.44 211 CYS A N 1
ATOM 1555 C CA . CYS A 1 211 ? 16.022 -1.053 -25.460 1.00 96.44 211 CYS A CA 1
ATOM 1556 C C . CYS A 1 211 ? 15.783 0.044 -24.427 1.00 96.44 211 CYS A C 1
ATOM 1558 O O . CYS A 1 211 ? 15.245 1.111 -24.730 1.00 96.44 211 CYS A O 1
ATOM 1560 N N . ILE A 1 212 ? 16.168 -0.224 -23.185 1.00 96.00 212 ILE A N 1
ATOM 1561 C CA . ILE A 1 212 ? 16.149 0.791 -22.131 1.00 96.00 212 ILE A CA 1
ATOM 1562 C C . ILE A 1 212 ? 17.174 1.888 -22.426 1.00 96.00 212 ILE A C 1
ATOM 1564 O O . ILE A 1 212 ? 18.160 1.657 -23.116 1.00 96.00 212 ILE A O 1
ATOM 1568 N N . ALA A 1 213 ? 16.980 3.058 -21.832 1.00 95.12 213 ALA A N 1
ATOM 1569 C CA . ALA A 1 213 ? 17.883 4.195 -21.942 1.00 95.12 213 ALA A CA 1
ATOM 1570 C C . ALA A 1 213 ? 18.067 4.893 -20.578 1.00 95.12 213 ALA A C 1
ATOM 1572 O O . ALA A 1 213 ? 17.356 4.589 -19.614 1.00 95.12 213 ALA A O 1
ATOM 1573 N N . PRO A 1 214 ? 18.977 5.883 -20.455 1.00 93.12 214 PRO A N 1
ATOM 1574 C CA . PRO A 1 214 ? 19.109 6.679 -19.236 1.00 93.12 214 PRO A CA 1
ATOM 1575 C C . PRO A 1 214 ? 17.774 7.238 -18.718 1.00 93.12 214 PRO A C 1
ATOM 1577 O O . PRO A 1 214 ? 17.088 7.959 -19.428 1.00 93.12 214 PRO A O 1
ATOM 1580 N N . GLY A 1 215 ? 17.429 6.921 -17.472 1.00 93.38 215 GLY A N 1
ATOM 1581 C CA . GLY A 1 215 ? 16.191 7.253 -16.762 1.00 93.38 215 GLY A CA 1
ATOM 1582 C C . GLY A 1 215 ? 15.146 6.124 -16.736 1.00 93.38 215 GLY A C 1
ATOM 1583 O O . GLY A 1 215 ? 14.168 6.217 -15.993 1.00 93.38 215 GLY A O 1
ATOM 1584 N N . ASP A 1 216 ? 15.350 5.034 -17.484 1.00 97.62 216 ASP A N 1
ATOM 1585 C CA . ASP A 1 216 ? 14.525 3.827 -17.336 1.00 97.62 216 ASP A CA 1
ATOM 1586 C C . ASP A 1 216 ? 14.914 3.017 -16.091 1.00 97.62 216 ASP A C 1
ATOM 1588 O O . ASP A 1 216 ? 14.145 2.156 -15.677 1.00 97.62 216 ASP A O 1
ATOM 1592 N N . SER A 1 217 ? 16.059 3.310 -15.457 1.00 97.50 217 SER A N 1
ATOM 1593 C CA . SER A 1 217 ? 16.485 2.715 -14.184 1.00 97.50 217 SER A CA 1
ATOM 1594 C C . SER A 1 217 ? 15.358 2.645 -13.160 1.00 97.50 217 SER A C 1
ATOM 1596 O O . SER A 1 217 ? 14.704 3.650 -12.876 1.00 97.50 217 SER A O 1
ATOM 1598 N N . GLY A 1 218 ? 15.160 1.462 -12.583 1.00 98.19 218 GLY A N 1
ATOM 1599 C CA . GLY A 1 218 ? 14.083 1.175 -11.644 1.00 98.19 218 GLY A CA 1
ATOM 1600 C C . GLY A 1 218 ? 12.723 0.885 -12.284 1.00 98.19 218 GLY A C 1
ATOM 1601 O O . GLY A 1 218 ? 11.786 0.538 -11.571 1.00 98.19 218 GLY A O 1
ATOM 1602 N N . GLY A 1 219 ? 12.609 1.009 -13.608 1.00 98.38 219 GLY A N 1
ATOM 1603 C CA . GLY A 1 219 ? 11.425 0.647 -14.382 1.00 98.38 219 GLY A CA 1
ATOM 1604 C C . GLY A 1 219 ? 11.136 -0.849 -14.324 1.00 98.38 219 GLY A C 1
ATOM 1605 O O . GLY A 1 219 ? 11.982 -1.651 -13.924 1.00 98.38 219 GLY A O 1
ATOM 1606 N N . GLY A 1 220 ? 9.918 -1.222 -14.705 1.00 98.38 220 GLY A N 1
ATOM 1607 C CA . GLY A 1 220 ? 9.444 -2.595 -14.580 1.00 98.38 220 GLY A CA 1
ATOM 1608 C C . GLY A 1 220 ? 9.663 -3.417 -15.841 1.00 98.38 220 GLY A C 1
ATOM 1609 O O . GLY A 1 220 ? 9.436 -2.934 -16.947 1.00 98.38 220 GLY A O 1
ATOM 1610 N N . MET A 1 221 ? 10.054 -4.674 -15.663 1.00 98.56 221 MET A N 1
ATOM 1611 C CA . MET A 1 221 ? 9.987 -5.719 -16.678 1.00 98.56 221 MET A CA 1
ATOM 1612 C C . MET A 1 221 ? 8.865 -6.685 -16.304 1.00 98.56 221 MET A C 1
ATOM 1614 O O . MET A 1 221 ? 8.899 -7.260 -15.215 1.00 98.56 221 MET A O 1
ATOM 1618 N N . PHE A 1 222 ? 7.879 -6.845 -17.182 1.00 98.81 222 PHE A N 1
ATOM 1619 C CA . PHE A 1 222 ? 6.683 -7.651 -16.951 1.00 98.81 222 PHE A CA 1
ATOM 1620 C C . PHE A 1 222 ? 6.648 -8.878 -17.859 1.00 98.81 222 PHE A C 1
ATOM 1622 O O . PHE A 1 222 ? 7.025 -8.797 -19.028 1.00 98.81 222 PHE A O 1
ATOM 1629 N N . LEU A 1 223 ? 6.157 -9.995 -17.325 1.00 98.69 223 LEU A N 1
ATOM 1630 C CA . LEU A 1 223 ? 5.869 -11.220 -18.068 1.00 98.69 223 LEU A CA 1
ATOM 1631 C C . LEU A 1 223 ? 4.373 -11.530 -18.010 1.00 98.69 223 LEU A C 1
ATOM 1633 O O . LEU A 1 223 ? 3.719 -11.276 -16.997 1.00 98.69 223 LEU A O 1
ATOM 1637 N N . ASP A 1 224 ? 3.843 -12.094 -19.095 1.00 97.75 224 ASP A N 1
ATOM 1638 C CA . ASP A 1 224 ? 2.473 -12.604 -19.143 1.00 97.75 224 ASP A CA 1
ATOM 1639 C C . ASP A 1 224 ? 2.392 -13.976 -18.459 1.00 97.75 224 ASP A C 1
ATOM 1641 O O . ASP A 1 224 ? 2.855 -14.983 -18.998 1.00 97.75 224 ASP A O 1
ATOM 1645 N N . ASP A 1 225 ? 1.777 -14.020 -17.279 1.00 96.38 225 ASP A N 1
ATOM 1646 C CA . ASP A 1 225 ? 1.475 -15.250 -16.555 1.00 96.38 225 ASP A CA 1
ATOM 1647 C C . ASP A 1 225 ? -0.033 -15.515 -16.573 1.00 96.38 225 ASP A C 1
ATOM 1649 O O . ASP A 1 225 ? -0.800 -15.035 -15.733 1.00 96.38 225 ASP A O 1
ATOM 1653 N N . GLY A 1 226 ? -0.481 -16.267 -17.579 1.00 94.38 226 GLY A N 1
ATOM 1654 C CA . GLY A 1 226 ? -1.881 -16.675 -17.696 1.00 94.38 226 GLY A CA 1
ATOM 1655 C C . GLY A 1 226 ? -2.855 -15.531 -18.003 1.00 94.38 226 GLY A C 1
ATOM 1656 O O . GLY A 1 226 ? -4.024 -15.618 -17.622 1.00 94.38 226 GLY A O 1
ATOM 1657 N N . GLY A 1 227 ? -2.408 -14.485 -18.702 1.00 94.94 227 GLY A N 1
ATOM 1658 C CA . GLY A 1 227 ? -3.183 -13.289 -19.038 1.00 94.94 227 GLY A CA 1
ATOM 1659 C C . GLY A 1 227 ? -3.004 -12.133 -18.051 1.00 94.94 227 GLY A C 1
ATOM 1660 O O . GLY A 1 227 ? -3.665 -11.106 -18.207 1.00 94.94 227 GLY A O 1
ATOM 1661 N N . VAL A 1 228 ? -2.150 -12.293 -17.035 1.00 97.19 228 VAL A N 1
ATOM 1662 C CA . VAL A 1 228 ? -1.834 -11.267 -16.035 1.00 97.19 228 VAL A CA 1
ATOM 1663 C C . VAL A 1 228 ? -0.386 -10.832 -16.218 1.00 97.19 228 VAL A C 1
ATOM 1665 O O . VAL A 1 228 ? 0.523 -11.656 -16.181 1.00 97.19 228 VAL A O 1
ATOM 1668 N N . GLN A 1 229 ? -0.165 -9.529 -16.389 1.00 98.25 229 GLN A N 1
ATOM 1669 C CA . GLN A 1 229 ? 1.181 -8.963 -16.439 1.00 98.25 229 GLN A CA 1
ATOM 1670 C C . GLN A 1 229 ? 1.757 -8.905 -15.024 1.00 98.25 229 GLN A C 1
ATOM 1672 O O . GLN A 1 229 ? 1.266 -8.154 -14.182 1.00 98.25 229 GLN A O 1
ATOM 1677 N N . LYS A 1 230 ? 2.804 -9.688 -14.766 1.00 98.75 230 LYS A N 1
ATOM 1678 C CA . LYS A 1 230 ? 3.481 -9.741 -13.467 1.00 98.75 230 LYS A CA 1
ATOM 1679 C C . LYS A 1 230 ? 4.886 -9.178 -13.568 1.00 98.75 230 LYS A C 1
ATOM 1681 O O . LYS A 1 230 ? 5.615 -9.480 -14.509 1.00 98.75 230 LYS A O 1
ATOM 1686 N N . LEU A 1 231 ? 5.271 -8.375 -12.585 1.00 98.88 231 LEU A N 1
ATOM 1687 C CA . LEU A 1 231 ? 6.581 -7.753 -12.490 1.00 98.88 231 LEU A CA 1
ATOM 1688 C C . LEU A 1 231 ? 7.642 -8.829 -12.208 1.00 98.88 231 LEU A C 1
ATOM 1690 O O . LEU A 1 231 ? 7.680 -9.406 -11.121 1.00 98.88 231 LEU A O 1
ATOM 1694 N N . ALA A 1 232 ? 8.500 -9.094 -13.189 1.00 98.69 232 ALA A N 1
ATOM 1695 C CA . ALA A 1 232 ? 9.531 -10.130 -13.158 1.00 98.69 232 ALA A CA 1
ATOM 1696 C C . ALA A 1 232 ? 10.958 -9.576 -13.069 1.00 98.69 232 ALA A C 1
ATOM 1698 O O . ALA A 1 232 ? 11.877 -10.298 -12.674 1.00 98.69 232 ALA A O 1
ATOM 1699 N N . GLY A 1 233 ? 11.164 -8.292 -13.363 1.00 98.56 233 GLY A N 1
ATOM 1700 C CA . GLY A 1 233 ? 12.456 -7.658 -13.140 1.00 98.56 233 GLY A CA 1
ATOM 1701 C C . GLY A 1 233 ? 12.409 -6.146 -12.991 1.00 98.56 233 GLY A C 1
ATOM 1702 O O . GLY A 1 233 ? 11.399 -5.503 -13.275 1.00 98.56 233 GLY A O 1
ATOM 1703 N N . VAL A 1 234 ? 13.535 -5.598 -12.543 1.00 98.81 234 VAL A N 1
ATOM 1704 C CA . VAL A 1 234 ? 13.759 -4.160 -12.363 1.00 98.81 234 VAL A CA 1
ATOM 1705 C C . VAL A 1 234 ? 14.896 -3.713 -13.269 1.00 98.81 234 VAL A C 1
ATOM 1707 O O . VAL A 1 234 ? 15.978 -4.300 -13.249 1.00 98.81 234 VAL A O 1
ATOM 1710 N N . VAL A 1 235 ? 14.655 -2.675 -14.065 1.00 98.50 235 VAL A N 1
ATOM 1711 C CA . VAL A 1 235 ? 15.632 -2.108 -15.000 1.00 98.50 235 VAL A CA 1
ATOM 1712 C C . VAL A 1 235 ? 16.861 -1.588 -14.258 1.00 98.50 235 VAL A C 1
ATOM 1714 O O . VAL A 1 235 ? 16.731 -0.749 -13.368 1.00 98.50 235 VAL A O 1
ATOM 1717 N N . SER A 1 236 ? 18.047 -2.066 -14.646 1.00 95.94 236 SER A N 1
ATOM 1718 C CA . SER A 1 236 ? 19.302 -1.759 -13.953 1.00 95.94 236 SER A CA 1
ATOM 1719 C C . SER A 1 236 ? 20.322 -1.069 -14.856 1.00 95.94 236 SER A C 1
ATOM 1721 O O . SER A 1 236 ? 20.769 0.026 -14.518 1.00 95.94 236 SER A O 1
ATOM 1723 N N . PHE A 1 237 ? 20.679 -1.648 -16.012 1.00 94.38 237 PHE A N 1
ATOM 1724 C CA . PHE A 1 237 ? 21.810 -1.133 -16.793 1.00 94.38 237 PHE A CA 1
ATOM 1725 C C . PHE A 1 237 ? 21.768 -1.395 -18.293 1.00 94.38 237 PHE A C 1
ATOM 1727 O O . PHE A 1 237 ? 21.188 -2.374 -18.749 1.00 94.38 237 PHE A O 1
ATOM 1734 N N . ILE A 1 238 ? 22.479 -0.553 -19.046 1.00 92.88 238 ILE A N 1
ATOM 1735 C CA . ILE A 1 238 ? 22.774 -0.757 -20.471 1.00 92.88 238 ILE A CA 1
ATOM 1736 C C . ILE A 1 238 ? 24.173 -1.357 -20.597 1.00 92.88 238 ILE A C 1
ATOM 1738 O O . ILE A 1 238 ? 25.083 -0.993 -19.844 1.00 92.88 238 ILE A O 1
ATOM 1742 N N . ALA A 1 239 ? 24.346 -2.253 -21.560 1.00 90.12 239 ALA A N 1
ATOM 1743 C CA . ALA A 1 239 ? 25.607 -2.876 -21.917 1.00 90.12 239 ALA A CA 1
ATOM 1744 C C . ALA A 1 239 ? 25.864 -2.753 -23.421 1.00 90.12 239 ALA A C 1
ATOM 1746 O O . ALA A 1 239 ? 24.946 -2.889 -24.212 1.00 90.12 239 ALA A O 1
ATOM 1747 N N . TRP A 1 240 ? 27.113 -2.563 -23.834 1.00 90.69 240 TRP A N 1
ATOM 1748 C CA . TRP A 1 240 ? 27.451 -2.385 -25.252 1.00 90.69 240 TRP A CA 1
ATOM 1749 C C . TRP A 1 240 ? 28.723 -3.140 -25.633 1.00 90.69 240 TRP A C 1
ATOM 1751 O O . TRP A 1 240 ? 29.546 -3.528 -24.791 1.00 90.69 240 TRP A O 1
ATOM 1761 N N . ARG A 1 241 ? 28.879 -3.384 -26.938 1.00 84.38 241 ARG A N 1
ATOM 1762 C CA . ARG A 1 241 ? 30.091 -3.992 -27.528 1.00 84.38 241 ARG A CA 1
ATOM 1763 C C . ARG A 1 241 ? 30.928 -3.020 -28.330 1.00 84.38 241 ARG A C 1
ATOM 1765 O O . ARG A 1 241 ? 32.079 -3.340 -28.648 1.00 84.38 241 ARG A O 1
ATOM 1772 N N . ASP A 1 242 ? 30.326 -1.922 -28.739 1.00 81.19 242 ASP A N 1
ATOM 1773 C CA . ASP A 1 242 ? 30.959 -0.909 -29.550 1.00 81.19 242 ASP A CA 1
ATOM 1774 C C . ASP A 1 242 ? 31.673 0.105 -28.618 1.00 81.19 242 ASP A C 1
ATOM 1776 O O . ASP A 1 242 ? 32.200 -0.288 -27.572 1.00 81.19 242 ASP A O 1
ATOM 1780 N N . SER A 1 243 ? 31.798 1.376 -28.998 1.00 78.12 243 SER A N 1
ATOM 1781 C CA . SER A 1 243 ? 32.458 2.378 -28.152 1.00 78.12 243 SER A CA 1
ATOM 1782 C C . SER A 1 243 ? 31.518 3.208 -27.274 1.00 78.12 243 SER A C 1
ATOM 1784 O O . SER A 1 243 ? 32.042 3.954 -26.442 1.00 78.12 243 SER A O 1
ATOM 1786 N N . GLU A 1 244 ? 30.196 3.108 -27.426 1.00 83.94 244 GLU A N 1
ATOM 1787 C CA . GLU A 1 244 ? 29.242 4.034 -26.809 1.00 83.94 244 GLU A CA 1
ATOM 1788 C C . GLU A 1 244 ? 27.959 3.315 -26.366 1.00 83.94 244 GLU A C 1
ATOM 1790 O O . GLU A 1 244 ? 27.313 2.662 -27.159 1.00 83.94 244 GLU A O 1
ATOM 1795 N N . GLY A 1 245 ? 27.579 3.438 -25.089 1.00 82.44 245 GLY A N 1
ATOM 1796 C CA . GLY A 1 245 ? 26.318 2.881 -24.579 1.00 82.44 245 GLY A CA 1
ATOM 1797 C C . GLY A 1 245 ? 25.161 3.858 -24.758 1.00 82.44 245 GLY A C 1
ATOM 1798 O O . GLY A 1 245 ? 24.680 4.420 -23.769 1.00 82.44 245 GLY A O 1
ATOM 1799 N N . ASP A 1 246 ? 24.771 4.125 -26.002 1.00 89.12 246 ASP A N 1
ATOM 1800 C CA . ASP A 1 246 ? 23.711 5.076 -26.354 1.00 89.12 246 ASP A CA 1
ATOM 1801 C C . ASP A 1 246 ? 22.345 4.418 -26.600 1.00 89.12 246 ASP A C 1
ATOM 1803 O O . ASP A 1 246 ? 21.376 5.131 -26.877 1.00 89.12 246 ASP A O 1
ATOM 1807 N N . SER A 1 247 ? 22.230 3.102 -26.384 1.00 94.25 247 SER A N 1
ATOM 1808 C CA . SER A 1 247 ? 20.991 2.334 -26.561 1.00 94.25 247 SER A CA 1
ATOM 1809 C C . SER A 1 247 ? 20.566 2.212 -28.030 1.00 94.25 247 SER A C 1
ATOM 1811 O O . SER A 1 247 ? 19.370 2.170 -28.332 1.00 94.25 247 SER A O 1
ATOM 1813 N N . ASP A 1 248 ? 21.511 2.188 -28.965 1.00 94.31 248 ASP A N 1
ATOM 1814 C CA . ASP A 1 248 ? 21.245 1.891 -30.370 1.00 94.31 248 ASP A CA 1
ATOM 1815 C C . ASP A 1 248 ? 21.181 0.373 -30.654 1.00 94.31 248 ASP A C 1
ATOM 1817 O O . ASP A 1 248 ? 21.204 -0.474 -29.755 1.00 94.31 248 ASP A O 1
ATOM 1821 N N . TYR A 1 249 ? 20.976 -0.006 -31.917 1.00 95.94 249 TYR A N 1
ATOM 1822 C CA . TYR A 1 249 ? 20.902 -1.418 -32.276 1.00 95.94 249 TYR A CA 1
ATOM 1823 C C . TYR A 1 249 ? 22.221 -2.158 -32.038 1.00 95.94 249 TYR A C 1
ATOM 1825 O O . TYR A 1 249 ? 23.250 -1.867 -32.646 1.00 95.94 249 TYR A O 1
ATOM 1833 N N . GLY A 1 250 ? 22.117 -3.265 -31.309 1.00 93.00 250 GLY A N 1
ATOM 1834 C CA . GLY A 1 250 ? 23.217 -4.164 -30.979 1.00 93.00 250 GLY A CA 1
ATOM 1835 C C . GLY A 1 250 ? 23.847 -3.930 -29.612 1.00 93.00 250 GLY A C 1
ATOM 1836 O O . GLY A 1 250 ? 24.667 -4.760 -29.182 1.00 93.00 250 GLY A O 1
ATOM 1837 N N . ASP A 1 251 ? 23.406 -2.878 -28.922 1.00 94.31 251 ASP A N 1
ATOM 1838 C CA . ASP A 1 251 ? 23.475 -2.777 -27.472 1.00 94.31 251 ASP A CA 1
ATOM 1839 C C . ASP A 1 251 ? 22.613 -3.847 -26.802 1.00 94.31 251 ASP A C 1
ATOM 1841 O O . ASP A 1 251 ? 21.755 -4.488 -27.404 1.00 94.31 251 ASP A O 1
ATOM 1845 N N . ALA A 1 252 ? 22.878 -4.056 -25.524 1.00 93.75 252 ALA A N 1
ATOM 1846 C CA . ALA A 1 252 ? 22.161 -4.945 -24.639 1.00 93.75 252 ALA A CA 1
ATOM 1847 C C . ALA A 1 252 ? 21.732 -4.217 -23.369 1.00 93.75 252 ALA A C 1
ATOM 1849 O O . ALA A 1 252 ? 22.152 -3.101 -23.068 1.00 93.75 252 ALA A O 1
ATOM 1850 N N . MET A 1 253 ? 20.891 -4.882 -22.597 1.00 94.56 253 MET A N 1
ATOM 1851 C CA . MET A 1 253 ? 20.356 -4.366 -21.352 1.00 94.56 253 MET A CA 1
ATOM 1852 C C . MET A 1 253 ? 20.298 -5.447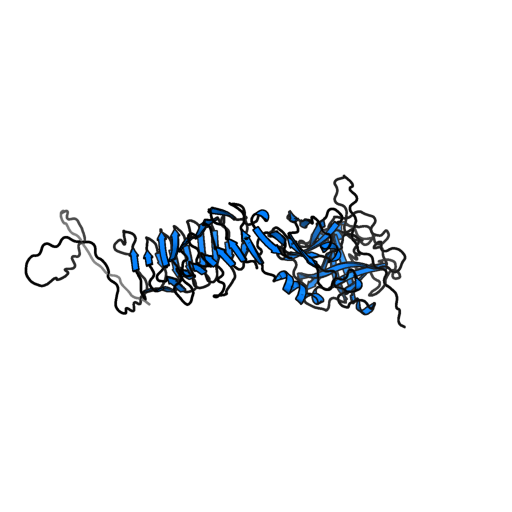 -20.286 1.00 94.56 253 MET A C 1
ATOM 1854 O O . MET A 1 253 ? 20.209 -6.637 -20.595 1.00 94.56 253 MET A O 1
ATOM 1858 N N . GLY A 1 254 ? 20.319 -5.006 -19.034 1.00 95.44 254 GLY A N 1
ATOM 1859 C CA . GLY A 1 254 ? 20.218 -5.839 -17.852 1.00 95.44 254 GLY A CA 1
ATOM 1860 C C . GLY A 1 254 ? 19.092 -5.406 -16.925 1.00 95.44 254 GLY A C 1
ATOM 1861 O O . GLY A 1 254 ? 18.932 -4.220 -16.612 1.00 95.44 254 GLY A O 1
ATOM 1862 N N . VAL A 1 255 ? 18.345 -6.398 -16.446 1.00 98.19 255 VAL A N 1
ATOM 1863 C CA . VAL A 1 255 ? 17.374 -6.246 -15.356 1.00 98.19 255 VAL A CA 1
ATOM 1864 C C . VAL A 1 255 ? 17.743 -7.177 -14.205 1.00 98.19 255 VAL A C 1
ATOM 1866 O O . VAL A 1 255 ? 18.261 -8.276 -14.428 1.00 98.19 255 VAL A O 1
ATOM 1869 N N . VAL A 1 256 ? 17.456 -6.758 -12.973 1.00 98.50 256 VAL A N 1
ATOM 1870 C CA . VAL A 1 256 ? 17.551 -7.628 -11.793 1.00 98.50 256 VAL A CA 1
ATOM 1871 C C . VAL A 1 256 ? 16.282 -8.475 -11.689 1.00 98.50 256 VAL A C 1
ATOM 1873 O O . VAL A 1 256 ? 15.179 -7.934 -11.766 1.00 98.50 256 VAL A O 1
ATOM 1876 N N . ARG A 1 257 ? 16.427 -9.793 -11.520 1.00 98.00 257 ARG A N 1
ATOM 1877 C CA . ARG A 1 257 ? 15.331 -10.777 -11.459 1.00 98.00 257 ARG A CA 1
ATOM 1878 C C . ARG A 1 257 ? 14.585 -10.734 -10.137 1.00 98.00 257 ARG A C 1
ATOM 1880 O O . ARG A 1 257 ? 15.152 -11.045 -9.096 1.00 98.00 257 ARG A O 1
ATOM 1887 N N . ILE A 1 258 ? 13.278 -10.514 -10.162 1.00 98.19 258 ILE A N 1
ATOM 1888 C CA . ILE A 1 258 ? 12.461 -10.527 -8.938 1.00 98.19 258 ILE A CA 1
ATOM 1889 C C . ILE A 1 258 ? 12.380 -11.915 -8.306 1.00 98.19 258 ILE A C 1
ATOM 1891 O O . ILE A 1 258 ? 12.467 -12.027 -7.082 1.00 98.19 258 ILE A O 1
ATOM 1895 N N . SER A 1 259 ? 12.309 -12.969 -9.120 1.00 97.56 259 SER A N 1
ATOM 1896 C CA . SER A 1 259 ? 12.240 -14.363 -8.661 1.00 97.56 259 SER A CA 1
ATOM 1897 C C . SER A 1 259 ? 13.411 -14.768 -7.753 1.00 97.56 259 SER A C 1
ATOM 1899 O O . SER A 1 259 ? 13.263 -15.632 -6.889 1.00 97.56 259 SER A O 1
ATOM 1901 N N . ARG A 1 260 ? 14.569 -14.106 -7.892 1.00 97.44 260 ARG A N 1
ATOM 1902 C CA . ARG A 1 260 ? 15.776 -14.341 -7.081 1.00 97.44 260 ARG A CA 1
ATOM 1903 C C . ARG A 1 260 ? 15.835 -13.526 -5.789 1.00 97.44 260 ARG A C 1
ATOM 1905 O O . ARG A 1 260 ? 16.628 -13.852 -4.910 1.00 97.44 260 ARG A O 1
ATOM 1912 N N . HIS A 1 261 ? 14.952 -12.539 -5.624 1.00 98.31 261 HIS A N 1
ATOM 1913 C CA . HIS A 1 261 ? 14.901 -11.661 -4.448 1.00 98.31 261 HIS A CA 1
ATOM 1914 C C . HIS A 1 261 ? 13.564 -11.710 -3.698 1.00 98.31 261 HIS A C 1
ATOM 1916 O O . HIS A 1 261 ? 13.313 -10.852 -2.849 1.00 98.31 261 HIS A O 1
ATOM 1922 N N . LEU A 1 262 ? 12.719 -12.717 -3.953 1.00 98.06 262 LEU A N 1
ATOM 1923 C CA . LEU A 1 262 ? 11.410 -12.856 -3.301 1.00 98.06 262 LEU A CA 1
ATOM 1924 C C . LEU A 1 262 ? 11.506 -12.852 -1.771 1.00 98.06 262 LEU A C 1
ATOM 1926 O O . LEU A 1 262 ? 10.696 -12.195 -1.126 1.00 98.06 262 LEU A O 1
ATOM 1930 N N . ASP A 1 263 ? 12.504 -13.506 -1.173 1.00 97.62 263 ASP A N 1
ATOM 1931 C CA . ASP A 1 263 ? 12.679 -13.523 0.290 1.00 97.62 263 ASP A CA 1
ATOM 1932 C C . ASP A 1 263 ? 12.953 -12.121 0.858 1.00 97.62 263 ASP A C 1
ATOM 1934 O O . ASP A 1 263 ? 12.388 -11.729 1.882 1.00 97.62 263 ASP A O 1
ATOM 1938 N N . TRP A 1 264 ? 13.795 -11.331 0.183 1.00 98.19 264 TRP A N 1
ATOM 1939 C CA . TRP A 1 264 ? 14.081 -9.954 0.587 1.00 98.19 264 TRP A CA 1
ATOM 1940 C C . TRP A 1 264 ? 12.864 -9.047 0.376 1.00 98.19 264 TRP A C 1
ATOM 1942 O O . TRP A 1 264 ? 12.503 -8.294 1.282 1.00 98.19 264 TRP A O 1
ATOM 1952 N N . LEU A 1 265 ? 12.196 -9.163 -0.777 1.00 98.25 265 LEU A N 1
ATOM 1953 C CA . LEU A 1 265 ? 11.003 -8.383 -1.108 1.00 98.25 265 LEU A CA 1
ATOM 1954 C C . LEU A 1 265 ? 9.862 -8.681 -0.137 1.00 98.25 265 LEU A C 1
ATOM 1956 O O . LEU A 1 265 ? 9.312 -7.764 0.462 1.00 98.25 265 LEU A O 1
ATOM 1960 N N . THR A 1 266 ? 9.539 -9.957 0.076 1.00 96.56 266 THR A N 1
ATOM 1961 C CA . THR A 1 266 ? 8.473 -10.367 0.998 1.00 96.56 266 THR A CA 1
ATOM 1962 C C . THR A 1 266 ? 8.775 -9.932 2.429 1.00 96.56 266 THR A C 1
ATOM 1964 O O . THR A 1 266 ? 7.879 -9.437 3.109 1.00 96.56 266 THR A O 1
ATOM 1967 N N . THR A 1 267 ? 10.031 -10.016 2.882 1.00 97.12 267 THR A N 1
ATOM 1968 C CA . THR A 1 267 ? 10.442 -9.499 4.199 1.00 97.12 267 THR A CA 1
ATOM 1969 C C . THR A 1 267 ? 10.278 -7.978 4.297 1.00 97.12 267 THR A C 1
ATOM 1971 O O . THR A 1 267 ? 9.765 -7.482 5.296 1.00 97.12 267 THR A O 1
ATOM 1974 N N . GLY A 1 268 ? 10.684 -7.227 3.269 1.00 96.38 268 GLY A N 1
ATOM 1975 C CA . GLY A 1 268 ? 10.558 -5.767 3.247 1.00 96.38 268 GLY A CA 1
ATOM 1976 C C . GLY A 1 268 ? 9.104 -5.293 3.196 1.00 96.38 268 GLY A C 1
ATOM 1977 O O . GLY A 1 268 ? 8.728 -4.396 3.944 1.00 96.38 268 GLY A O 1
ATOM 1978 N N . LEU A 1 269 ? 8.276 -5.930 2.364 1.00 96.81 269 LEU A N 1
ATOM 1979 C CA . LEU A 1 269 ? 6.858 -5.599 2.194 1.00 96.81 269 LEU A CA 1
ATOM 1980 C C . LEU A 1 269 ? 5.987 -6.062 3.369 1.00 96.81 269 LEU A C 1
ATOM 1982 O O . LEU A 1 269 ? 4.927 -5.490 3.597 1.00 96.81 269 LEU A O 1
ATOM 1986 N N . SER A 1 270 ? 6.434 -7.062 4.137 1.00 95.88 270 SER A N 1
ATOM 1987 C CA . SER A 1 270 ? 5.768 -7.501 5.374 1.00 95.88 270 SER A CA 1
ATOM 1988 C C . SER A 1 270 ? 6.253 -6.777 6.633 1.00 95.88 270 SER A C 1
ATOM 1990 O O . SER A 1 270 ? 5.772 -7.064 7.733 1.00 95.88 270 SER A O 1
ATOM 1992 N N . ALA A 1 271 ? 7.190 -5.832 6.498 1.00 94.50 271 ALA A N 1
ATOM 1993 C CA . ALA A 1 271 ? 7.667 -5.039 7.619 1.00 94.50 271 ALA A CA 1
ATOM 1994 C C . ALA A 1 271 ? 6.527 -4.183 8.190 1.00 94.50 271 ALA A C 1
ATOM 1996 O O . ALA A 1 271 ? 6.003 -3.283 7.534 1.00 94.50 271 ALA A O 1
ATOM 1997 N N . ALA A 1 272 ? 6.170 -4.468 9.439 1.00 93.81 272 ALA A N 1
ATOM 1998 C CA . ALA A 1 272 ? 5.162 -3.734 10.184 1.00 93.81 272 ALA A CA 1
ATOM 1999 C C . ALA A 1 272 ? 5.820 -2.746 11.145 1.00 93.81 272 ALA A C 1
ATOM 2001 O O . ALA A 1 272 ? 6.808 -3.054 11.820 1.00 93.81 272 ALA A O 1
ATOM 2002 N N . TYR A 1 273 ? 5.221 -1.570 11.256 1.00 97.12 273 TYR A N 1
ATOM 2003 C CA . TYR A 1 273 ? 5.689 -0.508 12.126 1.00 97.12 273 TYR A CA 1
ATOM 2004 C C . TYR A 1 273 ? 4.567 -0.036 13.052 1.00 97.12 273 TYR A C 1
ATOM 2006 O O . TYR A 1 273 ? 3.384 -0.264 12.815 1.00 97.12 273 TYR A O 1
ATOM 2014 N N . THR A 1 274 ? 4.937 0.645 14.135 1.00 97.94 274 THR A N 1
ATOM 2015 C CA . THR A 1 274 ? 3.974 1.397 14.949 1.00 97.94 274 THR A CA 1
ATOM 2016 C C . THR A 1 274 ? 4.002 2.855 14.515 1.00 97.94 274 THR A C 1
ATOM 2018 O O . THR A 1 274 ? 4.993 3.544 14.748 1.00 97.94 274 THR A O 1
ATOM 2021 N N . MET A 1 275 ? 2.921 3.315 13.892 1.00 98.44 275 MET A N 1
ATOM 2022 C CA . MET A 1 275 ? 2.708 4.718 13.559 1.00 98.44 275 MET A CA 1
ATOM 2023 C C . MET A 1 275 ? 1.980 5.403 14.707 1.00 98.44 275 MET A C 1
ATOM 2025 O O . MET A 1 275 ? 0.847 5.055 15.043 1.00 98.44 275 MET A O 1
ATOM 2029 N N . THR A 1 276 ? 2.639 6.378 15.321 1.00 98.44 276 THR A N 1
ATOM 2030 C CA . THR A 1 276 ? 2.089 7.136 16.444 1.00 98.44 276 THR A CA 1
ATOM 2031 C C . THR A 1 276 ? 1.503 8.446 15.949 1.00 98.44 276 THR A C 1
ATOM 2033 O O . THR A 1 276 ? 2.176 9.201 15.248 1.00 98.44 276 THR A O 1
ATOM 2036 N N . TRP A 1 277 ? 0.258 8.719 16.323 1.00 98.38 277 TRP A N 1
ATOM 2037 C CA . TRP A 1 277 ? -0.405 9.983 16.044 1.00 98.38 277 TRP A CA 1
ATOM 2038 C C . TRP A 1 277 ? 0.245 11.119 16.838 1.00 98.38 277 TRP A C 1
ATOM 2040 O O . TRP A 1 277 ? 0.412 11.020 18.055 1.00 98.38 277 TRP A O 1
ATOM 2050 N N . VAL A 1 278 ? 0.585 12.212 16.158 1.00 97.19 278 VAL A N 1
ATOM 2051 C CA . VAL A 1 278 ? 1.205 13.409 16.757 1.00 97.19 278 VAL A CA 1
ATOM 2052 C C . VAL A 1 278 ? 0.426 14.697 16.490 1.00 97.19 278 VAL A C 1
ATOM 2054 O O . VAL A 1 278 ? 0.767 15.753 17.028 1.00 97.19 278 VAL A O 1
ATOM 2057 N N . GLY A 1 279 ? -0.629 14.627 15.677 1.00 93.38 279 GLY A N 1
ATOM 2058 C CA . GLY A 1 279 ? -1.509 15.760 15.413 1.00 93.38 279 GLY A CA 1
ATOM 2059 C C . GLY A 1 279 ? -2.385 16.114 16.620 1.00 93.38 279 GLY A C 1
ATOM 2060 O O . GLY A 1 279 ? -2.718 15.269 17.449 1.00 93.38 279 GLY A O 1
ATOM 2061 N N . VAL A 1 280 ? -2.841 17.367 16.706 1.00 93.00 280 VAL A N 1
ATOM 2062 C CA . VAL A 1 280 ? -3.980 17.682 17.589 1.00 93.00 280 VAL A CA 1
ATOM 2063 C C . VAL A 1 280 ? -5.231 17.063 16.971 1.00 93.00 280 VAL A C 1
ATOM 2065 O O . VAL A 1 280 ? -5.769 16.123 17.529 1.00 93.00 280 VAL A O 1
ATOM 2068 N N . SER A 1 281 ? -5.593 17.488 15.761 1.00 95.44 281 SER A N 1
ATOM 2069 C CA . SER A 1 281 ? -6.662 16.919 14.930 1.00 95.44 281 SER A CA 1
ATOM 2070 C C . SER A 1 281 ? -6.260 17.029 13.459 1.00 95.44 281 SER A C 1
ATOM 2072 O O . SER A 1 281 ? -5.486 17.924 13.112 1.00 95.44 281 SER A O 1
ATOM 2074 N N . GLY A 1 282 ? -6.787 16.170 12.588 1.00 97.38 282 GLY A N 1
ATOM 2075 C CA . GLY A 1 282 ? -6.459 16.205 11.162 1.00 97.38 282 GLY A CA 1
ATOM 2076 C C . GLY A 1 282 ? -6.885 14.959 10.392 1.00 97.38 282 GLY A C 1
ATOM 2077 O O . GLY A 1 282 ? -7.559 14.084 10.928 1.00 97.38 282 GLY A O 1
ATOM 2078 N N . GLY A 1 283 ? -6.484 14.888 9.121 1.00 97.38 283 GLY A N 1
ATOM 2079 C CA . GLY A 1 283 ? -6.754 13.736 8.263 1.00 97.38 283 GLY A CA 1
ATOM 2080 C C . GLY A 1 283 ? -5.889 12.528 8.604 1.00 97.38 283 GLY A C 1
ATOM 2081 O O . GLY A 1 283 ? -4.693 12.681 8.861 1.00 97.38 283 GLY A O 1
ATOM 2082 N N . PHE A 1 284 ? -6.482 11.332 8.561 1.00 97.94 284 PHE A N 1
ATOM 2083 C CA . PHE A 1 284 ? -5.741 10.072 8.669 1.00 97.94 284 PHE A CA 1
ATOM 2084 C C . PHE A 1 284 ? -4.713 9.932 7.535 1.00 97.94 284 PHE A C 1
ATOM 2086 O O . PHE A 1 284 ? -3.605 9.458 7.750 1.00 97.94 284 PHE A O 1
ATOM 2093 N N . ASN A 1 285 ? -5.046 10.404 6.335 1.00 95.94 285 ASN A N 1
ATOM 2094 C CA . ASN A 1 285 ? -4.215 10.333 5.133 1.00 95.94 285 ASN A CA 1
ATOM 2095 C C . ASN A 1 285 ? -3.151 11.446 5.023 1.00 95.94 285 ASN A C 1
ATOM 2097 O O . ASN A 1 285 ? -2.651 11.701 3.931 1.00 95.94 285 ASN A O 1
ATOM 2101 N N . ILE A 1 286 ? -2.825 12.132 6.123 1.00 97.12 286 ILE A N 1
ATOM 2102 C CA . ILE A 1 286 ? -1.843 13.224 6.157 1.00 97.12 286 ILE A CA 1
ATOM 2103 C C . ILE A 1 286 ? -0.599 12.753 6.911 1.00 97.12 286 ILE A C 1
ATOM 2105 O O . ILE A 1 286 ? -0.671 12.472 8.109 1.00 97.12 286 ILE A O 1
ATOM 2109 N N . ALA A 1 287 ? 0.538 12.680 6.217 1.00 97.50 287 ALA A N 1
ATOM 2110 C CA . ALA A 1 287 ? 1.782 12.122 6.745 1.00 97.50 287 ALA A CA 1
ATOM 2111 C C . ALA A 1 287 ? 2.260 12.831 8.020 1.00 97.50 287 ALA A C 1
ATOM 2113 O O . ALA A 1 287 ? 2.715 12.179 8.954 1.00 97.50 287 ALA A O 1
ATOM 2114 N N . GLU A 1 288 ? 2.121 14.156 8.106 1.00 97.44 288 GLU A N 1
ATOM 2115 C CA . GLU A 1 288 ? 2.582 14.956 9.247 1.00 97.44 288 GLU A CA 1
ATOM 2116 C C . GLU A 1 288 ? 1.860 14.644 10.560 1.00 97.44 288 GLU A C 1
ATOM 2118 O O . GLU A 1 288 ? 2.368 14.986 11.630 1.00 97.44 288 GLU A O 1
ATOM 2123 N N . ASN A 1 289 ? 0.697 13.993 10.498 1.00 98.19 289 ASN A N 1
ATOM 2124 C CA . ASN A 1 289 ? -0.016 13.554 11.692 1.00 98.19 289 ASN A CA 1
ATOM 2125 C C . ASN A 1 289 ? 0.545 12.251 12.272 1.00 98.19 289 ASN A C 1
ATOM 2127 O O . ASN A 1 289 ? 0.143 11.878 13.374 1.00 98.19 289 ASN A O 1
ATOM 2131 N N . TRP A 1 290 ? 1.473 11.585 11.582 1.00 98.44 290 TRP A N 1
ATOM 2132 C CA . TRP A 1 290 ? 1.986 10.267 11.940 1.00 98.44 290 TRP A CA 1
ATOM 2133 C C . TRP A 1 290 ? 3.501 10.252 12.041 1.00 98.44 290 TRP A C 1
ATOM 2135 O O . TRP A 1 290 ? 4.200 10.773 11.177 1.00 98.44 290 TRP A O 1
ATOM 2145 N N . GLN A 1 291 ? 4.016 9.604 13.083 1.00 98.19 291 GLN A N 1
ATOM 2146 C CA . GLN A 1 291 ? 5.448 9.427 13.290 1.00 98.19 291 GLN A CA 1
ATOM 2147 C C . GLN A 1 291 ? 5.814 7.989 13.630 1.00 98.19 291 GLN A C 1
ATOM 2149 O O . GLN A 1 291 ? 5.137 7.315 14.407 1.00 98.19 291 GLN A O 1
ATOM 2154 N N . THR A 1 292 ? 6.958 7.557 13.110 1.00 97.88 292 THR A N 1
ATOM 2155 C CA . THR A 1 292 ? 7.658 6.346 13.544 1.00 97.88 292 THR A CA 1
ATOM 2156 C C . THR A 1 292 ? 9.157 6.615 13.667 1.00 97.88 292 THR A C 1
ATOM 2158 O O . THR A 1 292 ? 9.645 7.699 13.342 1.00 97.88 292 THR A O 1
ATOM 2161 N N . THR A 1 293 ? 9.906 5.625 14.150 1.00 96.56 293 THR A N 1
ATOM 2162 C CA . THR A 1 293 ? 11.370 5.633 14.115 1.00 96.56 293 THR A CA 1
ATOM 2163 C C . THR A 1 293 ? 11.868 4.618 13.098 1.00 96.56 293 THR A C 1
ATOM 2165 O O . THR A 1 293 ? 11.613 3.424 13.232 1.00 96.56 293 THR A O 1
ATOM 2168 N N . PHE A 1 294 ? 12.646 5.083 12.126 1.00 95.38 294 PHE A N 1
ATOM 2169 C CA . PHE A 1 294 ? 13.321 4.242 11.145 1.00 95.38 294 PHE A CA 1
ATOM 2170 C C . PHE A 1 294 ? 14.805 4.614 11.082 1.00 95.38 294 PHE A C 1
ATOM 2172 O O . PHE A 1 294 ? 15.156 5.791 11.071 1.00 95.38 294 PHE A O 1
ATOM 2179 N N . GLY A 1 295 ? 15.704 3.624 11.125 1.00 92.75 295 GLY A N 1
ATOM 2180 C CA . GLY A 1 295 ? 17.154 3.881 11.124 1.00 92.75 295 GLY A CA 1
ATOM 2181 C C . GLY A 1 295 ? 17.644 4.786 12.271 1.00 92.75 295 GLY A C 1
ATOM 2182 O O . GLY A 1 295 ? 18.669 5.450 12.144 1.00 92.75 295 GLY A O 1
ATOM 2183 N N . GLY A 1 296 ? 16.900 4.859 13.383 1.00 94.50 296 GLY A N 1
ATOM 2184 C CA . GLY A 1 296 ? 17.176 5.771 14.500 1.00 94.50 296 GLY A CA 1
ATOM 2185 C C . GLY A 1 296 ? 16.777 7.235 14.261 1.00 94.50 296 GLY A C 1
ATOM 2186 O O . GLY A 1 296 ? 17.114 8.082 15.085 1.00 94.50 296 GLY A O 1
ATOM 2187 N N . GLN A 1 297 ? 16.078 7.539 13.165 1.00 94.56 297 GLN A N 1
ATOM 2188 C CA . GLN A 1 297 ? 15.528 8.858 12.853 1.00 94.56 297 GLN A CA 1
ATOM 2189 C C . GLN A 1 297 ? 14.004 8.850 12.978 1.00 94.56 297 GLN A C 1
ATOM 2191 O O . GLN A 1 297 ? 13.356 7.848 12.678 1.00 94.56 297 GLN A O 1
ATOM 2196 N N . THR A 1 298 ? 13.431 9.979 13.393 1.00 96.75 298 THR A N 1
ATOM 2197 C CA . THR A 1 298 ? 11.984 10.199 13.313 1.00 96.75 298 THR A CA 1
ATOM 2198 C C . THR A 1 298 ? 11.603 10.499 11.872 1.00 96.75 298 THR A C 1
ATOM 2200 O O . THR A 1 298 ? 12.179 11.394 11.255 1.00 96.75 298 THR A O 1
ATOM 2203 N N . VAL A 1 299 ? 10.624 9.764 11.357 1.00 96.81 299 VAL A N 1
ATOM 2204 C CA . VAL A 1 299 ? 10.093 9.926 10.001 1.00 96.81 299 VAL A CA 1
ATOM 2205 C C . VAL A 1 299 ? 8.570 9.987 10.046 1.00 96.81 299 VAL A C 1
ATOM 2207 O O . VAL A 1 299 ? 7.951 9.411 10.945 1.00 96.81 299 VAL A O 1
ATOM 2210 N N . ASN A 1 300 ? 7.990 10.683 9.070 1.00 97.75 300 ASN A N 1
ATOM 2211 C CA . ASN A 1 300 ? 6.548 10.844 8.923 1.00 97.75 300 ASN A CA 1
ATOM 2212 C C . ASN A 1 300 ? 6.051 9.978 7.760 1.00 97.75 300 ASN A C 1
ATOM 2214 O O . ASN A 1 300 ? 6.649 10.003 6.685 1.00 97.75 300 ASN A O 1
ATOM 2218 N N . SER A 1 301 ? 4.983 9.212 7.969 1.00 97.81 301 SER A N 1
ATOM 2219 C CA . SER A 1 301 ? 4.339 8.397 6.930 1.00 97.81 301 SER A CA 1
ATOM 2220 C C . SER A 1 301 ? 2.966 7.944 7.412 1.00 97.81 301 SER A C 1
ATOM 2222 O O . SER A 1 301 ? 2.801 7.602 8.584 1.00 97.81 301 SER A O 1
ATOM 2224 N N . VAL A 1 302 ? 1.987 7.934 6.511 1.00 98.31 302 VAL A N 1
ATOM 2225 C CA . VAL A 1 302 ? 0.654 7.389 6.763 1.00 98.31 302 VAL A CA 1
ATOM 2226 C C . VAL A 1 302 ? 0.759 5.875 7.042 1.00 98.31 302 VAL A C 1
ATOM 2228 O O . VAL A 1 302 ? 1.473 5.163 6.327 1.00 98.31 302 VAL A O 1
ATOM 2231 N N . PRO A 1 303 ? 0.056 5.353 8.068 1.00 98.44 303 PRO A N 1
ATOM 2232 C CA . PRO A 1 303 ? 0.040 3.929 8.384 1.00 98.44 303 PRO A CA 1
ATOM 2233 C C . PRO A 1 303 ? -0.514 3.100 7.224 1.00 98.44 303 PRO A C 1
ATOM 2235 O O . PRO A 1 303 ? -1.624 3.350 6.761 1.00 98.44 303 PRO A O 1
ATOM 2238 N N . GLY A 1 304 ? 0.238 2.090 6.789 1.00 97.44 304 GLY A N 1
ATOM 2239 C CA . GLY A 1 304 ? -0.222 1.099 5.818 1.00 97.44 304 GLY A CA 1
ATOM 2240 C C . GLY A 1 304 ? -0.954 -0.072 6.469 1.00 97.44 304 GLY A C 1
ATOM 2241 O O . GLY A 1 304 ? -0.963 -0.227 7.692 1.00 97.44 304 GLY A O 1
ATOM 2242 N N . SER A 1 305 ? -1.510 -0.952 5.638 1.00 97.00 305 SER A N 1
ATOM 2243 C CA . SER A 1 305 ? -2.369 -2.071 6.056 1.00 97.00 305 SER A CA 1
ATOM 2244 C C . SER A 1 305 ? -1.770 -3.029 7.088 1.00 97.00 305 SER A C 1
ATOM 2246 O O . SER A 1 305 ? -2.511 -3.619 7.872 1.00 97.00 305 SER A O 1
ATOM 2248 N N . LEU A 1 306 ? -0.443 -3.146 7.144 1.00 97.19 306 LEU A N 1
ATOM 2249 C CA . LEU A 1 306 ? 0.256 -4.003 8.103 1.00 97.19 306 LEU A CA 1
ATOM 2250 C C . LEU A 1 306 ? 0.658 -3.291 9.400 1.00 97.19 306 LEU A C 1
ATOM 2252 O O . LEU A 1 306 ? 1.050 -3.950 10.365 1.00 97.19 306 LEU A O 1
ATOM 2256 N N . ASP A 1 307 ? 0.545 -1.968 9.460 1.00 98.44 307 ASP A N 1
ATOM 2257 C CA . ASP A 1 307 ? 1.024 -1.194 10.599 1.00 98.44 307 ASP A CA 1
ATOM 2258 C C . ASP A 1 307 ? 0.069 -1.234 11.792 1.00 98.44 307 ASP A C 1
ATOM 2260 O O . ASP A 1 307 ? -1.126 -1.518 11.690 1.00 98.44 307 ASP A O 1
ATOM 2264 N N . THR A 1 308 ? 0.626 -0.919 12.958 1.00 98.44 308 THR A N 1
ATOM 2265 C CA . THR A 1 308 ? -0.134 -0.576 14.158 1.00 98.44 308 THR A CA 1
ATOM 2266 C C . THR A 1 308 ? -0.317 0.932 14.226 1.00 98.44 308 THR A C 1
ATOM 2268 O O . THR A 1 308 ? 0.656 1.683 14.215 1.00 98.44 308 THR A O 1
ATOM 2271 N N . VAL A 1 309 ? -1.559 1.362 14.383 1.00 98.69 309 VAL A N 1
ATOM 2272 C CA . VAL A 1 309 ? -1.945 2.735 14.686 1.00 98.69 309 VAL A CA 1
ATOM 2273 C C . VAL A 1 309 ? -1.946 2.937 16.198 1.00 98.69 309 VAL A C 1
ATOM 2275 O O . VAL A 1 309 ? -2.590 2.183 16.928 1.00 98.69 309 VAL A O 1
ATOM 2278 N N . ARG A 1 310 ? -1.235 3.959 16.681 1.00 97.94 310 ARG A N 1
ATOM 2279 C CA . ARG A 1 310 ? -1.095 4.261 18.111 1.00 97.94 310 ARG A CA 1
ATOM 2280 C C . ARG A 1 310 ? -1.455 5.712 18.420 1.00 97.94 310 ARG A C 1
ATOM 2282 O O . ARG A 1 310 ? -0.908 6.626 17.815 1.00 97.94 310 ARG A O 1
ATOM 2289 N N . PHE A 1 311 ? -2.280 5.919 19.439 1.00 97.25 311 PHE A N 1
ATOM 2290 C CA . PHE A 1 311 ? -2.509 7.218 20.072 1.00 97.25 311 PHE A CA 1
ATOM 2291 C C . PHE A 1 311 ? -1.915 7.194 21.481 1.00 97.25 311 PHE A C 1
ATOM 2293 O O . PHE A 1 311 ? -2.281 6.346 22.291 1.00 97.25 311 PHE A O 1
ATOM 2300 N N . ASP A 1 312 ? -0.966 8.087 21.759 1.00 94.75 312 ASP A N 1
ATOM 2301 C CA . ASP A 1 312 ? -0.188 8.106 23.015 1.00 94.75 312 ASP A CA 1
ATOM 2302 C C . ASP A 1 312 ? 0.021 9.530 23.557 1.00 94.75 312 ASP A C 1
ATOM 2304 O O . ASP A 1 312 ? 0.898 9.800 24.375 1.00 94.75 312 ASP A O 1
ATOM 2308 N N . ALA A 1 313 ? -0.784 10.475 23.073 1.00 92.69 313 ALA A N 1
ATOM 2309 C CA . ALA A 1 313 ? -0.786 11.852 23.534 1.00 92.69 313 ALA A CA 1
ATOM 2310 C C . ALA A 1 313 ? -2.063 12.127 24.331 1.00 92.69 313 ALA A C 1
ATOM 2312 O O . ALA A 1 313 ? -3.138 11.642 24.002 1.00 92.69 313 ALA A O 1
ATOM 2313 N N . ILE A 1 314 ? -1.941 12.907 25.404 1.00 91.19 314 ILE A N 1
ATOM 2314 C CA . ILE A 1 314 ? -3.101 13.398 26.151 1.00 91.19 314 ILE A CA 1
ATOM 2315 C C . ILE A 1 314 ? -3.801 14.525 25.384 1.00 91.19 314 ILE A C 1
ATOM 2317 O O . ILE A 1 314 ? -3.165 15.286 24.654 1.00 91.19 314 ILE A O 1
ATOM 2321 N N . GLY A 1 315 ? -5.090 14.711 25.660 1.00 92.50 315 GLY A N 1
ATOM 2322 C CA . GLY A 1 315 ? -5.918 15.730 25.020 1.00 92.50 315 GLY A CA 1
ATOM 2323 C C . GLY A 1 315 ? -6.892 15.125 24.016 1.00 92.50 315 GLY A C 1
ATOM 2324 O O . GLY A 1 315 ? -6.992 13.911 23.890 1.00 92.50 315 GLY A O 1
ATOM 2325 N N . SER A 1 316 ? -7.646 15.989 23.341 1.00 95.38 316 SER A N 1
ATOM 2326 C CA . SER A 1 316 ? -8.652 15.565 22.369 1.00 95.38 316 SER A CA 1
ATOM 2327 C C . SER A 1 316 ? -8.065 15.514 20.965 1.00 95.38 316 SER A C 1
ATOM 2329 O O . SER A 1 316 ? -7.411 16.468 20.534 1.00 95.38 316 SER A O 1
ATOM 2331 N N . HIS A 1 317 ? -8.349 14.418 20.265 1.00 96.44 317 HIS A N 1
ATOM 2332 C CA . HIS A 1 317 ? -7.936 14.165 18.896 1.00 96.44 317 HIS A CA 1
ATOM 2333 C C . HIS A 1 317 ? -9.142 13.875 18.017 1.00 96.44 317 HIS A C 1
ATOM 2335 O O . HIS A 1 317 ? -9.853 12.900 18.239 1.00 96.44 317 HIS A O 1
ATOM 2341 N N . VAL A 1 318 ? -9.365 14.700 16.996 1.00 96.38 318 VAL A N 1
ATOM 2342 C CA . VAL A 1 318 ? -10.399 14.445 15.984 1.00 96.38 318 VAL A CA 1
ATOM 2343 C C . VAL A 1 318 ? -9.717 14.047 14.686 1.00 96.38 318 VAL A C 1
ATOM 2345 O O . VAL A 1 318 ? -8.985 14.842 14.092 1.00 96.38 318 VAL A O 1
ATOM 2348 N N . VAL A 1 319 ? -9.957 12.812 14.263 1.00 97.88 319 VAL A N 1
ATOM 2349 C CA . VAL A 1 319 ? -9.386 12.225 13.055 1.00 97.88 319 VAL A CA 1
ATOM 2350 C C . VAL A 1 319 ? -10.462 12.189 11.981 1.00 97.88 319 VAL A C 1
ATOM 2352 O O . VAL A 1 319 ? -11.497 11.543 12.150 1.00 97.88 319 VAL A O 1
ATOM 2355 N N . THR A 1 320 ? -10.218 12.886 10.876 1.00 95.12 320 THR A N 1
ATOM 2356 C CA . THR A 1 320 ? -11.090 12.850 9.699 1.00 95.12 320 THR A CA 1
ATOM 2357 C C . THR A 1 320 ? -10.618 11.774 8.730 1.00 95.12 320 THR A C 1
ATOM 2359 O O . THR A 1 320 ? -9.415 11.644 8.479 1.00 95.12 320 THR A O 1
ATOM 2362 N N . TRP A 1 321 ? -11.557 11.026 8.162 1.00 96.56 321 TRP A N 1
ATOM 2363 C CA . TRP A 1 321 ? -11.259 9.912 7.265 1.00 96.56 321 TRP A CA 1
ATOM 2364 C C . TRP A 1 321 ? -11.151 10.341 5.794 1.00 96.56 321 TRP A C 1
ATOM 2366 O O . TRP A 1 321 ? -11.864 11.260 5.378 1.00 96.56 321 TRP A O 1
ATOM 2376 N N . PRO A 1 322 ? -10.280 9.710 4.983 1.00 94.75 322 PRO A N 1
ATOM 2377 C CA . PRO A 1 322 ? -10.308 9.899 3.537 1.00 94.75 322 PRO A CA 1
ATOM 2378 C C . PRO A 1 322 ? -11.571 9.286 2.918 1.00 94.75 322 PRO A C 1
ATOM 2380 O O . PRO A 1 322 ? -12.270 8.484 3.532 1.00 94.75 322 PRO A O 1
ATOM 2383 N N . ALA A 1 323 ? -11.841 9.627 1.658 1.00 94.25 323 ALA A N 1
ATOM 2384 C CA . ALA A 1 323 ? -12.932 9.040 0.881 1.00 94.25 323 ALA A CA 1
ATOM 2385 C C . ALA A 1 323 ? -12.591 7.625 0.360 1.00 94.25 323 ALA A C 1
ATOM 2387 O O . ALA A 1 323 ? -12.828 7.327 -0.806 1.00 94.25 323 ALA A O 1
ATOM 2388 N N . ALA A 1 324 ? -12.029 6.776 1.222 1.00 95.00 324 ALA A N 1
ATOM 2389 C CA . ALA A 1 324 ? -11.642 5.406 0.918 1.00 95.00 324 ALA A CA 1
ATOM 2390 C C . ALA A 1 324 ? -11.705 4.531 2.177 1.00 95.00 324 ALA A C 1
ATOM 2392 O O . ALA A 1 324 ? -11.539 5.022 3.299 1.00 95.00 324 ALA A O 1
ATOM 2393 N N . ASP A 1 325 ? -11.911 3.233 1.972 1.00 97.38 325 ASP A N 1
ATOM 2394 C CA . ASP A 1 325 ? -11.713 2.237 3.018 1.00 97.38 325 ASP A CA 1
ATOM 2395 C C . ASP A 1 325 ? -10.226 2.156 3.372 1.00 97.38 325 ASP A C 1
ATOM 2397 O O . ASP A 1 325 ? -9.363 2.276 2.503 1.00 97.38 325 ASP A O 1
ATOM 2401 N N . LEU A 1 326 ? -9.925 1.941 4.651 1.00 97.94 326 LEU A N 1
ATOM 2402 C CA . LEU A 1 326 ? -8.555 1.748 5.119 1.00 97.94 326 LEU A CA 1
ATOM 2403 C C . LEU A 1 326 ? -8.457 0.488 5.964 1.00 97.94 326 LEU A C 1
ATOM 2405 O O . LEU A 1 326 ? -9.415 0.071 6.622 1.00 97.94 326 LEU A O 1
ATOM 2409 N N . ALA A 1 327 ? -7.259 -0.080 5.997 1.00 98.12 327 ALA A N 1
ATOM 2410 C CA . ALA A 1 327 ? -6.931 -1.193 6.863 1.00 98.12 327 ALA A CA 1
ATOM 2411 C C . ALA A 1 327 ? -5.665 -0.899 7.662 1.00 98.12 327 ALA A C 1
ATOM 2413 O O . ALA A 1 327 ? -4.783 -0.184 7.196 1.00 98.12 327 ALA A O 1
ATOM 2414 N N . ASN A 1 328 ? -5.569 -1.493 8.846 1.00 98.69 328 ASN A N 1
ATOM 2415 C CA . ASN A 1 328 ? -4.349 -1.611 9.636 1.00 98.69 328 ASN A CA 1
ATOM 2416 C C . ASN A 1 328 ? -4.383 -2.944 10.395 1.00 98.69 328 ASN A C 1
ATOM 2418 O O . ASN A 1 328 ? -5.439 -3.559 10.556 1.00 98.69 328 ASN A O 1
ATOM 2422 N N . THR A 1 329 ? -3.251 -3.400 10.925 1.00 98.25 329 THR A N 1
ATOM 2423 C CA . THR A 1 329 ? -3.254 -4.610 11.760 1.00 98.25 329 THR A CA 1
ATOM 2424 C C . THR A 1 329 ? -3.928 -4.331 13.102 1.00 98.25 329 THR A C 1
ATOM 2426 O O . THR A 1 329 ? -4.643 -5.181 13.637 1.00 98.25 329 THR A O 1
ATOM 2429 N N . ARG A 1 330 ? -3.692 -3.142 13.671 1.00 98.38 330 ARG A N 1
ATOM 2430 C CA . ARG A 1 330 ? -4.069 -2.837 15.053 1.00 98.38 330 ARG A CA 1
ATOM 2431 C C . ARG A 1 330 ? -4.309 -1.351 15.294 1.00 98.38 330 ARG A C 1
ATOM 2433 O O . ARG A 1 330 ? -3.520 -0.535 14.833 1.00 98.38 330 ARG A O 1
ATOM 2440 N N . LEU A 1 331 ? -5.314 -1.022 16.104 1.00 98.69 331 LEU A N 1
ATOM 2441 C CA . LEU A 1 331 ? -5.499 0.286 16.737 1.00 98.69 331 LEU A CA 1
ATOM 2442 C C . LEU A 1 331 ? -5.251 0.175 18.244 1.00 98.69 331 LEU A C 1
ATOM 2444 O O . LEU A 1 331 ? -5.874 -0.640 18.925 1.00 98.69 331 LEU A O 1
ATOM 2448 N N . SER A 1 332 ? -4.370 1.026 18.763 1.00 97.06 332 SER A N 1
ATOM 2449 C CA . SER A 1 332 ? -4.098 1.161 20.190 1.00 97.06 332 SER A CA 1
ATOM 2450 C C . SER A 1 332 ? -4.300 2.593 20.674 1.00 97.06 332 SER A C 1
ATOM 2452 O O . SER A 1 332 ? -3.625 3.512 20.205 1.00 97.06 332 SER A O 1
ATOM 2454 N N . ILE A 1 333 ? -5.201 2.773 21.641 1.00 97.12 333 ILE A N 1
ATOM 2455 C CA . ILE A 1 333 ? -5.394 4.037 22.358 1.00 97.12 333 ILE A CA 1
ATOM 2456 C C . ILE A 1 333 ? -4.761 3.914 23.744 1.00 97.12 333 ILE A C 1
ATOM 2458 O O . ILE A 1 333 ? -5.315 3.276 24.640 1.00 97.12 333 ILE A O 1
ATOM 2462 N N . VAL A 1 334 ? -3.589 4.515 23.921 1.00 94.62 334 VAL A N 1
ATOM 2463 C CA . VAL A 1 334 ? -2.832 4.514 25.185 1.00 94.62 334 VAL A CA 1
ATOM 2464 C C . VAL A 1 334 ? -3.116 5.766 25.995 1.00 94.62 334 VAL A C 1
ATOM 2466 O O . VAL A 1 334 ? -3.197 5.701 27.220 1.00 94.62 334 VAL A O 1
ATOM 2469 N N . ALA A 1 335 ? -3.310 6.898 25.323 1.00 92.94 335 ALA A N 1
ATOM 2470 C CA . ALA A 1 335 ? -3.670 8.167 25.936 1.00 92.94 335 ALA A CA 1
ATOM 2471 C C . ALA A 1 335 ? -4.580 8.982 25.005 1.00 92.94 335 ALA A C 1
ATOM 2473 O O . ALA A 1 335 ? -4.566 8.784 23.788 1.00 92.94 335 ALA A O 1
ATOM 2474 N N . GLY A 1 336 ? -5.333 9.909 25.603 1.00 93.50 336 GLY A N 1
ATOM 2475 C CA . GLY A 1 336 ? -6.138 10.898 24.890 1.00 93.50 336 GLY A CA 1
ATOM 2476 C C . GLY A 1 336 ? -7.584 10.485 24.615 1.00 93.50 336 GLY A C 1
ATOM 2477 O O . GLY A 1 336 ? -7.975 9.328 24.776 1.00 93.50 336 GLY A O 1
ATOM 2478 N N . ASP A 1 337 ? -8.362 11.477 24.188 1.00 95.50 337 ASP A N 1
ATOM 2479 C CA . ASP A 1 337 ? -9.760 11.362 23.785 1.00 95.50 337 ASP A CA 1
ATOM 2480 C C . ASP A 1 337 ? -9.841 11.394 22.257 1.00 95.50 337 ASP A C 1
ATOM 2482 O O . ASP A 1 337 ? -9.823 12.462 21.638 1.00 95.50 337 ASP A O 1
ATOM 2486 N N . VAL A 1 338 ? -9.903 10.222 21.634 1.00 97.94 338 VAL A N 1
ATOM 2487 C CA . VAL A 1 338 ? -9.835 10.058 20.180 1.00 97.94 338 VAL A CA 1
ATOM 2488 C C . VAL A 1 338 ? -11.233 9.925 19.594 1.00 97.94 338 VAL A C 1
ATOM 2490 O O . VAL A 1 338 ? -12.016 9.079 20.010 1.00 97.94 338 VAL A O 1
ATOM 2493 N N . THR A 1 339 ? -11.549 10.739 18.593 1.00 98.06 339 THR A N 1
ATOM 2494 C CA . THR A 1 339 ? -12.758 10.628 17.773 1.00 98.06 339 THR A CA 1
ATOM 2495 C C . THR A 1 339 ? -12.361 10.270 16.348 1.00 98.06 339 THR A C 1
ATOM 2497 O O . THR A 1 339 ? -11.634 11.031 15.709 1.00 98.06 339 THR A O 1
ATOM 2500 N N . LEU A 1 340 ? -12.844 9.131 15.854 1.00 98.25 340 LEU A N 1
ATOM 2501 C CA . LEU A 1 340 ? -12.718 8.701 14.465 1.00 98.25 340 LEU A CA 1
ATOM 2502 C C . LEU A 1 340 ? -14.064 8.920 13.766 1.00 98.25 340 LEU A C 1
ATOM 2504 O O . LEU A 1 340 ? -15.029 8.209 14.043 1.00 98.25 340 LEU A O 1
ATOM 2508 N N . ASP A 1 341 ? -14.128 9.906 12.874 1.00 96.06 341 ASP A N 1
ATOM 2509 C CA . ASP A 1 341 ? -15.280 10.112 11.993 1.00 96.06 341 ASP A CA 1
ATOM 2510 C C . ASP A 1 341 ? -14.990 9.462 10.640 1.00 96.06 341 ASP A C 1
ATOM 2512 O O . ASP A 1 341 ? -14.295 10.047 9.805 1.00 96.06 341 ASP A O 1
ATOM 2516 N N . LEU A 1 342 ? -15.501 8.242 10.448 1.00 97.69 342 LEU A N 1
ATOM 2517 C CA . LEU A 1 342 ? -15.172 7.372 9.315 1.00 97.69 342 LEU A CA 1
ATOM 2518 C C . LEU A 1 342 ? -15.802 7.837 7.992 1.00 97.69 342 LEU A C 1
ATOM 2520 O O . LEU A 1 342 ? -15.519 7.263 6.944 1.00 97.69 342 LEU A O 1
ATOM 2524 N N . SER A 1 343 ? -16.622 8.896 8.005 1.00 96.44 343 SER A N 1
ATOM 2525 C CA . SER A 1 343 ? -17.186 9.529 6.802 1.00 96.44 343 SER A CA 1
ATOM 2526 C C . SER A 1 343 ? -17.902 8.564 5.836 1.00 96.44 343 SER A C 1
ATOM 2528 O O . SER A 1 343 ? -17.884 8.747 4.621 1.00 96.44 343 SER A O 1
ATOM 2530 N N . GLY A 1 344 ? -18.552 7.537 6.381 1.00 97.69 344 GLY A N 1
ATOM 2531 C CA . GLY A 1 344 ? -19.278 6.491 5.662 1.00 97.69 344 GLY A CA 1
ATOM 2532 C C . GLY A 1 344 ? -18.426 5.297 5.224 1.00 97.69 344 GLY A C 1
ATOM 2533 O O . GLY A 1 344 ? -18.990 4.349 4.685 1.00 97.69 344 GLY A O 1
ATOM 2534 N N . GLN A 1 345 ? -17.114 5.325 5.463 1.00 98.31 345 GLN A N 1
ATOM 2535 C CA . GLN A 1 345 ? -16.175 4.292 5.025 1.00 98.31 345 GLN A CA 1
ATOM 2536 C C . GLN A 1 345 ? -15.969 3.195 6.068 1.00 98.31 345 GLN A C 1
ATOM 2538 O O . GLN A 1 345 ? -16.426 3.282 7.214 1.00 98.31 345 GLN A O 1
ATOM 2543 N N . THR A 1 346 ? -15.249 2.155 5.661 1.00 98.56 346 THR A N 1
ATOM 2544 C CA . THR A 1 346 ? -14.820 1.048 6.507 1.00 98.56 346 THR A CA 1
ATOM 2545 C C . THR A 1 346 ? -13.387 1.252 6.989 1.00 98.56 346 THR A C 1
ATOM 2547 O O . THR A 1 346 ? -12.472 1.509 6.207 1.00 98.56 346 THR A O 1
ATOM 2550 N N . TYR A 1 347 ? -13.180 1.065 8.290 1.00 98.75 347 TYR A N 1
ATOM 2551 C CA . TYR A 1 347 ? -11.868 0.887 8.892 1.00 98.75 347 TYR A CA 1
ATOM 2552 C C . TYR A 1 347 ? -11.696 -0.560 9.354 1.00 98.75 347 TYR A C 1
ATOM 2554 O O . TYR A 1 347 ? -12.349 -0.994 10.304 1.00 98.75 347 TYR A O 1
ATOM 2562 N N . ALA A 1 348 ? -10.826 -1.316 8.688 1.00 98.75 348 ALA A N 1
ATOM 2563 C CA . ALA A 1 348 ? -10.559 -2.713 9.006 1.00 98.75 348 ALA A CA 1
ATOM 2564 C C . ALA A 1 348 ? -9.296 -2.883 9.865 1.00 98.75 348 ALA A C 1
ATOM 2566 O O . ALA A 1 348 ? -8.190 -2.546 9.458 1.00 98.75 348 ALA A O 1
ATOM 2567 N N . LEU A 1 349 ? -9.456 -3.485 11.040 1.00 98.81 349 LEU A N 1
ATOM 2568 C CA . LEU A 1 349 ? -8.382 -3.888 11.938 1.00 98.81 349 LEU A CA 1
ATOM 2569 C C . LEU A 1 349 ? -8.225 -5.410 11.888 1.00 98.81 349 LEU A C 1
ATOM 2571 O O . LEU A 1 349 ? -9.067 -6.160 12.391 1.00 98.81 349 LEU A O 1
ATOM 2575 N N . THR A 1 350 ? -7.162 -5.874 11.234 1.00 98.19 350 THR A N 1
ATOM 2576 C CA . THR A 1 350 ? -7.050 -7.263 10.748 1.00 98.19 350 THR A CA 1
ATOM 2577 C C . THR A 1 350 ? -6.310 -8.214 11.692 1.00 98.19 350 THR A C 1
ATOM 2579 O O . THR A 1 350 ? -6.362 -9.429 11.500 1.00 98.19 350 THR A O 1
ATOM 2582 N N . GLY A 1 351 ? -5.645 -7.706 12.733 1.00 97.06 351 GLY A N 1
ATOM 2583 C CA . GLY A 1 351 ? -4.839 -8.504 13.658 1.00 97.06 351 GLY A CA 1
ATOM 2584 C C . GLY A 1 351 ? -5.653 -9.514 14.473 1.00 97.06 351 GLY A C 1
ATOM 2585 O O . GLY A 1 351 ? -6.495 -9.150 15.286 1.00 97.06 351 GLY A O 1
ATOM 2586 N N . THR A 1 352 ? -5.369 -10.805 14.319 1.00 96.12 352 THR A N 1
ATOM 2587 C CA . THR A 1 352 ? -6.141 -11.898 14.945 1.00 96.12 352 THR A CA 1
ATOM 2588 C C . THR A 1 352 ? -5.607 -12.359 16.306 1.00 96.12 352 THR A C 1
ATOM 2590 O O . THR A 1 352 ? -6.183 -13.251 16.925 1.00 96.12 352 THR A O 1
ATOM 2593 N N . GLY A 1 353 ? -4.497 -11.801 16.792 1.00 93.44 353 GLY A N 1
ATOM 2594 C CA . GLY A 1 353 ? -3.854 -12.266 18.022 1.00 93.44 353 GLY A CA 1
ATOM 2595 C C . GLY A 1 353 ? -4.614 -11.860 19.289 1.00 93.44 353 GLY A C 1
ATOM 2596 O O . GLY A 1 353 ? -4.983 -10.706 19.446 1.00 93.44 353 GLY A O 1
ATOM 2597 N N . LEU A 1 354 ? -4.779 -12.773 20.250 1.00 91.62 354 LEU A N 1
ATOM 2598 C CA . LEU A 1 354 ? -5.339 -12.441 21.575 1.00 91.62 354 LEU A CA 1
ATOM 2599 C C . LEU A 1 354 ? -4.339 -11.707 22.480 1.00 91.62 354 LEU A C 1
ATOM 2601 O O . LEU A 1 354 ? -4.728 -10.885 23.300 1.00 91.62 354 LEU A O 1
ATOM 2605 N N . SER A 1 355 ? -3.037 -11.957 22.314 1.00 90.44 355 SER A N 1
ATOM 2606 C CA . SER A 1 355 ? -1.989 -11.228 23.044 1.00 90.44 355 SER A CA 1
ATOM 2607 C C . SER A 1 355 ? -1.768 -9.806 22.521 1.00 90.44 355 SER A C 1
ATOM 2609 O O . SER A 1 355 ? -1.194 -8.975 23.222 1.00 90.44 355 SER A O 1
ATOM 2611 N N . GLN A 1 356 ? -2.202 -9.536 21.289 1.00 91.06 356 GLN A N 1
ATOM 2612 C CA . GLN A 1 356 ? -2.179 -8.229 20.640 1.00 91.06 356 GLN A CA 1
ATOM 2613 C C . GLN A 1 356 ? -3.468 -8.079 19.822 1.00 91.06 356 GLN A C 1
ATOM 2615 O O . GLN A 1 356 ? -3.441 -8.281 18.605 1.00 91.06 356 GLN A O 1
ATOM 2620 N N . PRO A 1 357 ? -4.603 -7.780 20.481 1.00 96.75 357 PRO A N 1
ATOM 2621 C CA . PRO A 1 357 ? -5.888 -7.661 19.802 1.00 96.75 357 PRO A CA 1
ATOM 2622 C C . PRO A 1 357 ? -5.841 -6.551 18.755 1.00 96.75 357 PRO A C 1
ATOM 2624 O O . PRO A 1 357 ? -5.142 -5.547 18.936 1.00 96.75 357 PRO A O 1
ATOM 2627 N N . SER A 1 358 ? -6.629 -6.721 17.690 1.00 98.50 358 SER A N 1
ATOM 2628 C CA . SER A 1 358 ? -6.809 -5.716 16.636 1.00 98.50 358 SER A CA 1
ATOM 2629 C C . SER A 1 358 ? -7.256 -4.354 17.174 1.00 98.50 358 SER A C 1
ATOM 2631 O O . SER A 1 358 ? -6.888 -3.335 16.603 1.00 98.50 358 SER A O 1
ATOM 2633 N N . LEU A 1 359 ? -7.989 -4.316 18.291 1.00 98.69 359 LEU A N 1
ATOM 2634 C CA . LEU A 1 359 ? -8.368 -3.084 18.977 1.00 98.69 359 LEU A CA 1
ATOM 2635 C C . LEU A 1 359 ? -8.020 -3.161 20.465 1.00 98.69 359 LEU A C 1
ATOM 2637 O O . LEU A 1 359 ? -8.398 -4.109 21.156 1.00 98.69 359 LEU A O 1
ATOM 2641 N N . VAL A 1 360 ? -7.356 -2.128 20.979 1.00 97.69 360 VAL A N 1
ATOM 2642 C CA . VAL A 1 360 ? -7.218 -1.912 22.419 1.00 97.69 360 VAL A CA 1
ATOM 2643 C C . VAL A 1 360 ? -7.464 -0.456 22.799 1.00 97.69 360 VAL A C 1
ATOM 2645 O O . VAL A 1 360 ? -6.981 0.466 22.139 1.00 97.69 360 VAL A O 1
ATOM 2648 N N . VAL A 1 361 ? -8.186 -0.251 23.900 1.00 97.38 361 VAL A N 1
ATOM 2649 C CA . VAL A 1 361 ? -8.356 1.061 24.535 1.00 97.38 361 VAL A CA 1
ATOM 2650 C C . VAL A 1 361 ? -7.917 0.952 25.992 1.00 97.38 361 VAL A C 1
ATOM 2652 O O . VAL A 1 361 ? -8.477 0.162 26.752 1.00 97.38 361 VAL A O 1
ATOM 2655 N N . GLY A 1 362 ? -6.907 1.732 26.381 1.00 92.50 362 GLY A N 1
ATOM 2656 C CA . GLY A 1 362 ? -6.353 1.754 27.737 1.00 92.50 362 GLY A CA 1
ATOM 2657 C C . GLY A 1 362 ? -5.325 0.668 28.029 1.00 92.50 362 GLY A C 1
ATOM 2658 O O . GLY A 1 362 ? -5.382 0.070 29.104 1.00 92.50 362 GLY A O 1
ATOM 2659 N N . GLU A 1 363 ? -4.403 0.391 27.102 1.00 86.56 363 GLU A N 1
ATOM 2660 C CA . GLU A 1 363 ? -3.210 -0.403 27.435 1.00 86.56 363 GLU A CA 1
ATOM 2661 C C . GLU A 1 363 ? -2.260 0.373 28.370 1.00 86.56 363 GLU A C 1
ATOM 2663 O O . GLU A 1 363 ? -2.277 1.603 28.426 1.00 86.56 363 GLU A O 1
ATOM 2668 N N . ALA A 1 364 ? -1.418 -0.354 29.103 1.00 83.12 364 ALA A N 1
ATOM 2669 C CA . ALA A 1 364 ? -0.429 0.146 30.062 1.00 83.12 364 ALA A CA 1
ATOM 2670 C C . ALA A 1 364 ? -0.986 0.754 31.369 1.00 83.12 364 ALA A C 1
ATOM 2672 O O . ALA A 1 364 ? -0.245 1.426 32.093 1.00 83.12 364 ALA A O 1
ATOM 2673 N N . GLY A 1 365 ? -2.254 0.498 31.716 1.00 78.31 365 GLY A N 1
ATOM 2674 C CA . GLY A 1 365 ? -2.823 0.858 33.027 1.00 78.31 365 GLY A CA 1
ATOM 2675 C C . GLY A 1 365 ? -2.993 2.365 33.265 1.00 78.31 365 GLY A C 1
ATOM 2676 O O . GLY A 1 365 ? -3.040 2.809 34.412 1.00 78.31 365 GLY A O 1
ATOM 2677 N N . GLN A 1 366 ? -3.013 3.160 32.195 1.00 78.31 366 GLN A N 1
ATOM 2678 C CA . GLN A 1 366 ? -3.241 4.608 32.226 1.00 78.31 366 GLN A CA 1
ATOM 2679 C C . GLN A 1 366 ? -4.754 4.897 32.282 1.00 78.31 366 GLN A C 1
ATOM 2681 O O . GLN A 1 366 ? -5.532 4.099 31.765 1.00 78.31 366 GLN A O 1
ATOM 2686 N N . SER A 1 367 ? -5.180 6.037 32.833 1.00 81.94 367 SER A N 1
ATOM 2687 C CA . SER A 1 367 ? -6.598 6.428 32.927 1.00 81.94 367 SER A CA 1
ATOM 2688 C C . SER A 1 367 ? -6.956 7.648 32.075 1.00 81.94 367 SER A C 1
ATOM 2690 O O . SER A 1 367 ? -6.110 8.500 31.801 1.00 81.94 367 SER A O 1
ATOM 2692 N N . GLY A 1 368 ? -8.240 7.767 31.722 1.00 80.81 368 GLY A N 1
ATOM 2693 C CA . GLY A 1 368 ? -8.791 8.925 31.017 1.00 80.81 368 GLY A CA 1
ATOM 2694 C C . GLY A 1 368 ? -8.687 8.844 29.496 1.00 80.81 368 GLY A C 1
ATOM 2695 O O . GLY A 1 368 ? -8.630 9.883 28.850 1.00 80.81 368 GLY A O 1
ATOM 2696 N N . GLN A 1 369 ? -8.618 7.637 28.930 1.00 90.94 369 GLN A N 1
ATOM 2697 C CA . GLN A 1 369 ? -8.685 7.421 27.488 1.00 90.94 369 GLN A CA 1
ATOM 2698 C C . GLN A 1 369 ? -10.128 7.294 27.029 1.00 90.94 369 GLN A C 1
ATOM 2700 O O . GLN A 1 369 ? -10.933 6.578 27.641 1.00 90.94 369 GLN A O 1
ATOM 2705 N N . ALA A 1 370 ? -10.417 7.901 25.887 1.00 95.75 370 ALA A N 1
ATOM 2706 C CA . ALA A 1 370 ? -11.675 7.707 25.196 1.00 95.75 370 ALA A CA 1
ATOM 2707 C C . ALA A 1 370 ? -11.448 7.359 23.725 1.00 95.75 370 ALA A C 1
ATOM 2709 O O . ALA A 1 370 ? -10.548 7.893 23.077 1.00 95.75 370 ALA A O 1
ATOM 2710 N N . LEU A 1 371 ? -12.300 6.488 23.190 1.00 98.44 371 LEU A N 1
ATOM 2711 C CA . LEU A 1 371 ? -12.436 6.261 21.754 1.00 98.44 371 LEU A CA 1
ATOM 2712 C C . LEU A 1 371 ? -13.891 6.481 21.349 1.00 98.44 371 LEU A C 1
ATOM 2714 O O . LEU A 1 371 ? -14.778 5.825 21.873 1.00 98.44 371 LEU A O 1
ATOM 2718 N N . THR A 1 372 ? -14.144 7.366 20.397 1.00 98.62 372 THR A N 1
ATOM 2719 C CA . THR A 1 372 ? -15.468 7.576 19.804 1.00 98.62 372 THR A CA 1
ATOM 2720 C C . THR A 1 372 ? -15.409 7.248 18.320 1.00 98.62 372 THR A C 1
ATOM 2722 O O . THR A 1 372 ? -14.558 7.784 17.615 1.00 98.62 372 THR A O 1
ATOM 2725 N N . ILE A 1 373 ? -16.306 6.386 17.844 1.00 98.56 373 ILE A N 1
ATOM 2726 C CA . ILE A 1 373 ? -16.454 6.035 16.426 1.00 98.56 373 ILE A CA 1
ATOM 2727 C C . ILE A 1 373 ? -17.755 6.637 15.904 1.00 98.56 373 ILE A C 1
ATOM 2729 O O . ILE A 1 373 ? -18.804 6.438 16.517 1.00 98.56 373 ILE A O 1
ATOM 2733 N N . LEU A 1 374 ? -17.686 7.349 14.779 1.00 97.75 374 LEU A N 1
ATOM 2734 C CA . LEU A 1 374 ? -18.822 8.003 14.125 1.00 97.75 374 LEU A CA 1
ATOM 2735 C C . LEU A 1 374 ? -18.863 7.660 12.630 1.00 97.75 374 LEU A C 1
ATOM 2737 O O . LEU A 1 374 ? -17.820 7.427 12.022 1.00 97.75 374 LEU A O 1
ATOM 2741 N N . ASN A 1 375 ? -20.070 7.693 12.053 1.00 95.88 375 ASN A N 1
ATOM 2742 C CA . ASN A 1 375 ? -20.351 7.679 10.610 1.00 95.88 375 ASN A CA 1
ATOM 2743 C C . ASN A 1 375 ? -19.526 6.665 9.791 1.00 95.88 375 ASN A C 1
ATOM 2745 O O . ASN A 1 375 ? -18.611 7.060 9.081 1.00 95.88 375 ASN A O 1
ATOM 2749 N N . GLY A 1 376 ? -19.854 5.375 9.813 1.00 98.06 376 GLY A N 1
ATOM 2750 C CA . GLY A 1 376 ? -19.153 4.356 9.013 1.00 98.06 376 GLY A CA 1
ATOM 2751 C C . GLY A 1 376 ? -18.974 3.040 9.760 1.00 98.06 376 GLY A C 1
ATOM 2752 O O . GLY A 1 376 ? -19.636 2.805 10.766 1.00 98.06 376 GLY A O 1
ATOM 2753 N N . THR A 1 377 ? -18.093 2.168 9.273 1.00 98.75 377 THR A N 1
ATOM 2754 C CA . THR A 1 377 ? -17.934 0.816 9.829 1.00 98.75 377 THR A CA 1
ATOM 2755 C C . THR A 1 377 ? -16.544 0.601 10.409 1.00 98.75 377 THR A C 1
ATOM 2757 O O . THR A 1 377 ? -15.559 0.607 9.681 1.00 98.75 377 THR A O 1
ATOM 2760 N N . LEU A 1 378 ? -16.450 0.313 11.705 1.00 98.88 378 LEU A N 1
ATOM 2761 C CA . LEU A 1 378 ? -15.245 -0.264 12.296 1.00 98.88 378 LEU A CA 1
ATOM 2762 C C . LEU A 1 378 ? -15.343 -1.790 12.213 1.00 98.88 378 LEU A C 1
ATOM 2764 O O . LEU A 1 378 ? -16.296 -2.371 12.721 1.00 98.88 378 LEU A O 1
ATOM 2768 N N . SER A 1 379 ? -14.365 -2.453 11.605 1.00 98.81 379 SER A N 1
ATOM 2769 C CA . SER A 1 379 ? -14.266 -3.916 11.590 1.00 98.81 379 SER A CA 1
ATOM 2770 C C . SER A 1 379 ? -13.048 -4.358 12.386 1.00 98.81 379 SER A C 1
ATOM 2772 O O . SER A 1 379 ? -11.945 -3.902 12.117 1.00 98.81 379 SER A O 1
ATOM 2774 N N . THR A 1 380 ? -13.221 -5.246 13.357 1.00 98.81 380 THR A N 1
ATOM 2775 C CA . THR A 1 380 ? -12.139 -5.747 14.216 1.00 98.81 380 THR A CA 1
ATOM 2776 C C . THR A 1 380 ? -12.147 -7.265 14.268 1.00 98.81 380 THR A C 1
ATOM 2778 O O . THR A 1 380 ? -13.136 -7.909 13.933 1.00 98.81 380 THR A O 1
ATOM 2781 N N . GLN A 1 381 ? -11.059 -7.854 14.747 1.00 98.31 381 GLN A N 1
ATOM 2782 C CA . GLN A 1 381 ? -11.037 -9.226 15.243 1.00 98.31 381 GLN A CA 1
ATOM 2783 C C . GLN A 1 381 ? -11.386 -9.198 16.738 1.00 98.31 381 GLN A C 1
ATOM 2785 O O . GLN A 1 381 ? -12.526 -8.907 17.098 1.00 98.31 381 GLN A O 1
ATOM 2790 N N . HIS A 1 382 ? -10.407 -9.428 17.613 1.00 98.19 382 HIS A N 1
ATOM 2791 C CA . HIS A 1 382 ? -10.556 -9.284 19.058 1.00 98.19 382 HIS A CA 1
ATOM 2792 C C . HIS A 1 382 ? -10.381 -7.830 19.504 1.00 98.19 382 HIS A C 1
ATOM 2794 O O . HIS A 1 382 ? -9.564 -7.100 18.926 1.00 98.19 382 HIS A O 1
ATOM 2800 N N . ALA A 1 383 ? -11.106 -7.438 20.556 1.00 98.50 383 ALA A N 1
ATOM 2801 C CA . ALA A 1 383 ? -11.016 -6.103 21.138 1.00 98.50 383 ALA A CA 1
ATOM 2802 C C . ALA A 1 383 ? -11.011 -6.115 22.668 1.00 98.50 383 ALA A C 1
ATOM 2804 O O . ALA A 1 383 ? -11.881 -6.737 23.282 1.00 98.50 383 ALA A O 1
ATOM 2805 N N . PHE A 1 384 ? -10.062 -5.396 23.277 1.00 98.19 384 PHE A N 1
ATOM 2806 C CA . PHE A 1 384 ? -9.953 -5.247 24.733 1.00 98.19 384 PHE A CA 1
ATOM 2807 C C . PHE A 1 384 ? -10.147 -3.787 25.149 1.00 98.19 384 PHE A C 1
ATOM 2809 O O . PHE A 1 384 ? -9.429 -2.899 24.689 1.00 98.19 384 PHE A O 1
ATOM 2816 N N . LEU A 1 385 ? -11.073 -3.543 26.073 1.00 98.19 385 LEU A N 1
ATOM 2817 C CA . LEU A 1 385 ? -11.304 -2.231 26.673 1.00 98.19 385 LEU A CA 1
ATOM 2818 C C . LEU A 1 385 ? -10.912 -2.289 28.149 1.00 98.19 385 LEU A C 1
ATOM 2820 O O . LEU A 1 385 ? -11.476 -3.072 28.911 1.00 98.19 385 LEU A O 1
ATOM 2824 N N . GLY A 1 386 ? -9.935 -1.479 28.551 1.00 97.12 386 GLY A N 1
ATOM 2825 C CA . GLY A 1 386 ? -9.361 -1.487 29.898 1.00 97.12 386 GLY A CA 1
ATOM 2826 C C . GLY A 1 386 ? -8.735 -2.833 30.296 1.00 97.12 386 GLY A C 1
ATOM 2827 O O . GLY A 1 386 ? -9.085 -3.352 31.360 1.00 97.12 386 GLY A O 1
ATOM 2828 N N . PRO A 1 387 ? -7.840 -3.427 29.477 1.00 96.31 387 PRO A N 1
ATOM 2829 C CA . PRO A 1 387 ? -7.251 -4.740 29.764 1.00 96.31 387 PRO A CA 1
ATOM 2830 C C . PRO A 1 387 ? -6.397 -4.765 31.035 1.00 96.31 387 PRO A C 1
ATOM 2832 O O . PRO A 1 387 ? -6.326 -5.792 31.707 1.00 96.31 387 PRO A O 1
ATOM 2835 N N . ASP A 1 388 ? -5.761 -3.644 31.373 1.00 94.56 388 ASP A N 1
ATOM 2836 C CA . ASP A 1 388 ? -4.784 -3.563 32.451 1.00 94.56 388 ASP A CA 1
ATOM 2837 C C . ASP A 1 388 ? -5.386 -2.986 33.734 1.00 94.56 388 ASP A C 1
ATOM 2839 O O . ASP A 1 388 ? -6.221 -2.080 33.727 1.00 94.56 388 ASP A O 1
ATOM 2843 N N . VAL A 1 389 ? -4.922 -3.490 34.877 1.00 92.81 389 VAL A N 1
ATOM 2844 C CA . VAL A 1 389 ? -5.294 -2.938 36.185 1.00 92.81 389 VAL A CA 1
ATOM 2845 C C . VAL A 1 389 ? -4.840 -1.480 36.273 1.00 92.81 389 VAL A C 1
ATOM 2847 O O . VAL A 1 389 ? -3.672 -1.173 36.047 1.00 92.81 389 VAL A O 1
ATOM 2850 N N . GLY A 1 390 ? -5.757 -0.595 36.663 1.00 88.38 390 GLY A N 1
ATOM 2851 C CA . GLY A 1 390 ? -5.517 0.849 36.741 1.00 88.38 390 GLY A CA 1
ATOM 2852 C C . GLY A 1 390 ? -6.052 1.628 35.541 1.00 88.38 390 GLY A C 1
ATOM 2853 O O . GLY A 1 390 ? -6.232 2.839 35.669 1.00 88.38 390 GLY A O 1
ATOM 2854 N N . SER A 1 391 ? -6.386 0.949 34.437 1.00 93.44 391 SER A N 1
ATOM 2855 C CA . SER A 1 391 ? -7.065 1.590 33.315 1.00 93.44 391 SER A CA 1
ATOM 2856 C C . SER A 1 391 ? -8.451 2.090 33.720 1.00 93.44 391 SER A C 1
ATOM 2858 O O . SER A 1 391 ? -9.144 1.446 34.509 1.00 93.44 391 SER A O 1
ATOM 2860 N N . ASP A 1 392 ? -8.848 3.240 33.183 1.00 93.81 392 ASP A N 1
ATOM 2861 C CA . ASP A 1 392 ? -10.194 3.804 33.318 1.00 93.81 392 ASP A CA 1
ATOM 2862 C C . ASP A 1 392 ? -10.563 4.447 31.985 1.00 93.81 392 ASP A C 1
ATOM 2864 O O . ASP A 1 392 ? -10.090 5.543 31.670 1.00 93.81 392 ASP A O 1
ATOM 2868 N N . VAL A 1 393 ? -11.311 3.700 31.171 1.00 96.50 393 VAL A N 1
ATOM 2869 C CA . VAL A 1 393 ? -11.544 4.036 29.763 1.00 96.50 393 VAL A CA 1
ATOM 2870 C C . VAL A 1 393 ? -13.008 4.106 29.389 1.00 96.50 393 VAL A C 1
ATOM 2872 O O . VAL A 1 393 ? -13.864 3.440 29.976 1.00 96.50 393 VAL A O 1
ATOM 2875 N N . SER A 1 394 ? -13.275 4.845 28.320 1.00 97.19 394 SER A N 1
ATOM 2876 C CA . SER A 1 394 ? -14.556 4.806 27.626 1.00 97.19 394 SER A CA 1
ATOM 2877 C C . SER A 1 394 ? -14.374 4.524 26.138 1.00 97.19 394 SER A C 1
ATOM 2879 O O . SER A 1 394 ? -13.417 4.971 25.511 1.00 97.19 394 SER A O 1
ATOM 2881 N N . MET A 1 395 ? -15.297 3.765 25.563 1.00 98.38 395 MET A N 1
ATOM 2882 C CA . MET A 1 395 ? -15.452 3.637 24.123 1.00 98.38 395 MET A CA 1
ATOM 2883 C C . MET A 1 395 ? -16.914 3.876 23.773 1.00 98.38 395 MET A C 1
ATOM 2885 O O . MET A 1 395 ? -17.789 3.247 24.360 1.00 98.38 395 MET A O 1
ATOM 2889 N N . THR A 1 396 ? -17.164 4.746 22.805 1.00 98.75 396 THR A N 1
ATOM 2890 C CA . THR A 1 396 ? -18.494 5.054 22.286 1.00 98.75 396 THR A CA 1
ATOM 2891 C C . THR A 1 396 ? -18.559 4.649 20.822 1.00 98.75 396 THR A C 1
ATOM 2893 O O . THR A 1 396 ? -17.794 5.155 19.999 1.00 98.75 396 THR A O 1
ATOM 2896 N N . VAL A 1 397 ? -19.492 3.764 20.484 1.00 98.75 397 VAL A N 1
ATOM 2897 C CA . VAL A 1 397 ? -19.949 3.585 19.103 1.00 98.75 397 VAL A CA 1
ATOM 2898 C C . VAL A 1 397 ? -21.175 4.472 18.956 1.00 98.75 397 VAL A C 1
ATOM 2900 O O . VAL A 1 397 ? -22.208 4.192 19.562 1.00 98.75 397 VAL A O 1
ATOM 2903 N N . GLY A 1 398 ? -21.000 5.601 18.272 1.00 97.62 398 GLY A N 1
ATOM 2904 C CA . GLY A 1 398 ? -22.005 6.656 18.193 1.00 97.62 398 GLY A CA 1
ATOM 2905 C C . GLY A 1 398 ? -22.871 6.576 16.942 1.00 97.62 398 GLY A C 1
ATOM 2906 O O . GLY A 1 398 ? -22.661 5.742 16.059 1.00 97.62 398 GLY A O 1
ATOM 2907 N N . ALA A 1 399 ? -23.829 7.497 16.856 1.00 90.25 399 ALA A N 1
ATOM 2908 C CA . ALA A 1 399 ? -24.831 7.518 15.800 1.00 90.25 399 ALA A CA 1
ATOM 2909 C C . ALA A 1 399 ? -24.226 7.425 14.388 1.00 90.25 399 ALA A C 1
ATOM 2911 O O . ALA A 1 399 ? -23.253 8.104 14.047 1.00 90.25 399 ALA A O 1
ATOM 2912 N N . GLY A 1 400 ? -24.836 6.585 13.548 1.00 92.50 400 GLY A N 1
ATOM 2913 C CA . GLY A 1 400 ? -24.392 6.357 12.170 1.00 92.50 400 GLY A CA 1
ATOM 2914 C C . GLY A 1 400 ? -23.136 5.489 12.037 1.00 92.50 400 GLY A C 1
ATOM 2915 O O . GLY A 1 400 ? -22.669 5.297 10.913 1.00 92.50 400 GLY A O 1
ATOM 2916 N N . ALA A 1 401 ? -22.591 4.968 13.141 1.00 98.12 401 ALA A N 1
ATOM 2917 C CA . ALA A 1 401 ? -21.522 3.981 13.118 1.00 98.12 401 ALA A CA 1
ATOM 2918 C C . ALA A 1 401 ? -22.042 2.546 13.302 1.00 98.12 401 ALA A C 1
ATOM 2920 O O . ALA A 1 401 ? -23.024 2.292 14.003 1.00 98.12 401 ALA A O 1
ATOM 2921 N N . THR A 1 402 ? -21.311 1.603 12.716 1.00 98.75 402 THR A N 1
ATOM 2922 C CA . THR A 1 402 ? -21.434 0.168 12.966 1.00 98.75 402 THR A CA 1
ATOM 2923 C C . THR A 1 402 ? -20.082 -0.367 13.418 1.00 98.75 402 THR A C 1
ATOM 2925 O O . THR A 1 402 ? -19.052 -0.040 12.827 1.00 98.75 402 THR A O 1
ATOM 2928 N N . TRP A 1 403 ? -20.060 -1.211 14.448 1.00 98.88 403 TRP A N 1
ATOM 2929 C CA . TRP A 1 403 ? -18.859 -1.949 14.836 1.00 98.88 403 TRP A CA 1
ATOM 2930 C C . TRP A 1 403 ? -19.063 -3.451 14.641 1.00 98.88 403 TRP A C 1
ATOM 2932 O O . TRP A 1 403 ? -19.860 -4.066 15.337 1.00 98.88 403 TRP A O 1
ATOM 2942 N N . ASN A 1 404 ? -18.308 -4.049 13.721 1.00 98.81 404 ASN A N 1
ATOM 2943 C CA . ASN A 1 404 ? -18.296 -5.485 13.463 1.00 98.81 404 ASN A CA 1
ATOM 2944 C C . ASN A 1 404 ? -17.037 -6.127 14.065 1.00 98.81 404 ASN A C 1
ATOM 2946 O O . ASN A 1 404 ? -15.943 -5.991 13.521 1.00 98.81 404 ASN A O 1
ATOM 2950 N N . ALA A 1 405 ? -17.176 -6.861 15.165 1.00 98.50 405 ALA A N 1
ATOM 2951 C CA . ALA A 1 405 ? -16.114 -7.678 15.737 1.00 98.50 405 ALA A CA 1
ATOM 2952 C C . ALA A 1 405 ? -16.239 -9.135 15.259 1.00 98.50 405 ALA A C 1
ATOM 2954 O O . ALA A 1 405 ? -17.141 -9.870 15.657 1.00 98.50 405 ALA A O 1
ATOM 2955 N N . GLY A 1 406 ? -15.301 -9.576 14.419 1.00 97.94 406 GLY A N 1
ATOM 2956 C CA . GLY A 1 406 ? -15.185 -10.969 13.977 1.00 97.94 406 GLY A CA 1
ATOM 2957 C C . GLY A 1 406 ? -14.701 -11.926 15.074 1.00 97.94 406 GLY A C 1
ATOM 2958 O O . GLY A 1 406 ? -14.858 -13.138 14.941 1.00 97.94 406 GLY A O 1
ATOM 2959 N N . GLY A 1 407 ? -14.128 -11.395 16.159 1.00 97.38 407 GLY A N 1
ATOM 2960 C CA . GLY A 1 407 ? -13.727 -12.142 17.350 1.00 97.38 407 GLY A CA 1
ATOM 2961 C C . GLY A 1 407 ? -14.521 -11.742 18.597 1.00 97.38 407 GLY A C 1
ATOM 2962 O O . GLY A 1 407 ? -15.575 -11.120 18.522 1.00 97.38 407 GLY A O 1
ATOM 2963 N N . SER A 1 408 ? -14.001 -12.124 19.764 1.00 98.19 408 SER A N 1
ATOM 2964 C CA . SER A 1 408 ? -14.560 -11.753 21.071 1.00 98.19 408 SER A CA 1
ATOM 2965 C C . SER A 1 408 ? -14.173 -10.337 21.516 1.00 98.19 408 SER A C 1
ATOM 2967 O O . SER A 1 408 ? -13.080 -9.850 21.204 1.00 98.19 408 SER A O 1
ATOM 2969 N N . VAL A 1 409 ? -15.047 -9.719 22.310 1.00 98.69 409 VAL A N 1
ATOM 2970 C CA . VAL A 1 409 ? -14.869 -8.386 22.899 1.00 98.69 409 VAL A CA 1
ATOM 2971 C C . VAL A 1 409 ? -14.862 -8.496 24.422 1.00 98.69 409 VAL A C 1
ATOM 2973 O O . VAL A 1 409 ? -15.711 -9.164 25.012 1.00 98.69 409 VAL A O 1
ATOM 2976 N N . TYR A 1 410 ? -13.919 -7.815 25.071 1.00 98.50 410 TYR A N 1
ATOM 2977 C CA . TYR A 1 410 ? -13.738 -7.867 26.522 1.00 98.50 410 TYR A CA 1
ATOM 2978 C C . TYR A 1 410 ? -13.754 -6.457 27.107 1.00 98.50 410 TYR A C 1
ATOM 2980 O O . TYR A 1 410 ? -12.946 -5.606 26.733 1.00 98.50 410 TYR A O 1
ATOM 2988 N N . VAL A 1 411 ? -14.682 -6.207 28.032 1.00 98.56 411 VAL A N 1
ATOM 2989 C CA . VAL A 1 411 ? -14.885 -4.903 28.676 1.00 98.56 411 VAL A CA 1
ATOM 2990 C C . VAL A 1 411 ? -14.462 -4.989 30.139 1.00 98.56 411 VAL A C 1
ATOM 2992 O O . VAL A 1 411 ? -15.038 -5.744 30.923 1.00 98.56 411 VAL A O 1
ATOM 2995 N N . GLY A 1 412 ? -13.451 -4.205 30.508 1.00 97.69 412 GLY A N 1
ATOM 2996 C CA . GLY A 1 412 ? -12.852 -4.168 31.841 1.00 97.69 412 GLY A CA 1
ATOM 2997 C C . GLY A 1 412 ? -11.876 -5.318 32.090 1.00 97.69 412 GLY A C 1
ATOM 2998 O O . GLY A 1 412 ? -11.786 -5.802 33.219 1.00 97.69 412 GLY A O 1
ATOM 2999 N N . GLY A 1 413 ? -11.210 -5.827 31.048 1.00 96.75 413 GLY A N 1
ATOM 3000 C CA . GLY A 1 413 ? -10.260 -6.936 31.157 1.00 96.75 413 GLY A CA 1
ATOM 3001 C C . GLY A 1 413 ? -9.834 -7.542 29.822 1.00 96.75 413 GLY A C 1
ATOM 3002 O O . GLY A 1 413 ? -9.976 -6.925 28.768 1.00 96.75 413 GLY A O 1
ATOM 3003 N N . THR A 1 414 ? -9.292 -8.754 29.895 1.00 97.12 414 THR A N 1
ATOM 3004 C CA . THR A 1 414 ? -8.772 -9.541 28.766 1.00 97.12 414 THR A CA 1
ATOM 3005 C C . THR A 1 414 ? -9.600 -10.812 28.556 1.00 97.12 414 THR A C 1
ATOM 3007 O O . THR A 1 414 ? -10.640 -11.004 29.191 1.00 97.12 414 THR A O 1
ATOM 3010 N N . ASP A 1 415 ? -9.117 -11.708 27.697 1.00 96.31 415 ASP A N 1
ATOM 3011 C CA . ASP A 1 415 ? -9.675 -13.039 27.456 1.00 96.31 415 ASP A CA 1
ATOM 3012 C C . ASP A 1 415 ? -9.580 -14.001 28.649 1.00 96.31 415 ASP A C 1
ATOM 3014 O O . ASP A 1 415 ? -10.341 -14.964 28.728 1.00 96.31 415 ASP A O 1
ATOM 3018 N N . GLY A 1 416 ? -8.674 -13.739 29.595 1.00 95.44 416 GLY A N 1
ATOM 3019 C CA . GLY A 1 416 ? -8.426 -14.625 30.734 1.00 95.44 416 GLY A CA 1
ATOM 3020 C C . GLY A 1 416 ? -8.738 -14.038 32.110 1.00 95.44 416 GLY A C 1
ATOM 3021 O O . GLY A 1 416 ? -8.824 -14.792 33.081 1.00 95.44 416 GLY A O 1
ATOM 3022 N N . SER A 1 417 ? -8.866 -12.715 32.236 1.00 95.25 417 SER A N 1
ATOM 3023 C CA . SER A 1 417 ? -8.952 -12.066 33.550 1.00 95.25 417 SER A CA 1
ATOM 3024 C C . SER A 1 417 ? -9.566 -10.671 33.516 1.00 95.25 417 SER A C 1
ATOM 3026 O O . SER A 1 417 ? -9.426 -9.941 32.537 1.00 95.25 417 SER A O 1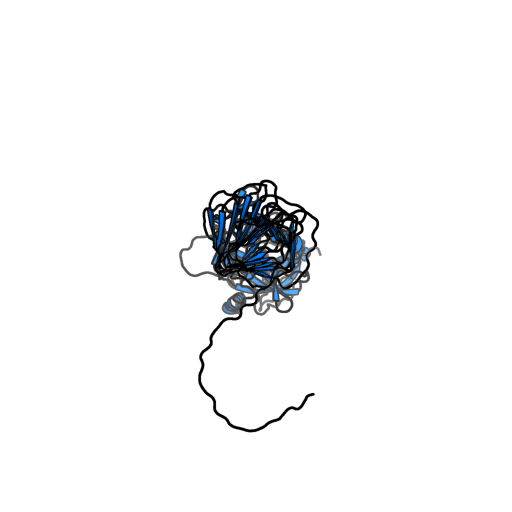
ATOM 3028 N N . SER A 1 418 ? -10.152 -10.263 34.645 1.00 96.56 418 SER A N 1
ATOM 3029 C CA . SER A 1 418 ? -10.526 -8.869 34.899 1.00 96.56 418 SER A CA 1
ATOM 3030 C C . SER A 1 418 ? -9.298 -7.953 34.928 1.00 96.56 418 SER A C 1
ATOM 3032 O O . SER A 1 418 ? -8.290 -8.299 35.549 1.00 96.56 418 SER A O 1
ATOM 3034 N N . GLY A 1 419 ? -9.429 -6.771 34.338 1.00 95.81 419 GLY A N 1
ATOM 3035 C CA . GLY A 1 419 ? -8.427 -5.712 34.283 1.00 95.81 419 GLY A CA 1
ATOM 3036 C C . GLY A 1 419 ? -8.880 -4.457 35.028 1.00 95.81 419 GLY A C 1
ATOM 3037 O O . GLY A 1 419 ? -9.152 -4.502 36.231 1.00 95.81 419 GLY A O 1
ATOM 3038 N N . GLY A 1 420 ? -8.905 -3.331 34.315 1.00 95.56 420 GLY A N 1
ATOM 3039 C CA . GLY A 1 420 ? -9.294 -2.019 34.828 1.00 95.56 420 GLY A CA 1
ATOM 3040 C C . GLY A 1 420 ? -10.791 -1.727 34.713 1.00 95.56 420 GLY A C 1
ATOM 3041 O O . GLY A 1 420 ? -11.621 -2.612 34.495 1.00 95.56 420 GLY A O 1
ATOM 3042 N N . THR A 1 421 ? -11.135 -0.451 34.863 1.00 96.62 421 THR A N 1
ATOM 3043 C CA . THR A 1 421 ? -12.474 0.067 34.588 1.00 96.62 421 THR A CA 1
ATOM 3044 C C . THR A 1 421 ? -12.608 0.356 33.096 1.00 96.62 421 THR A C 1
ATOM 3046 O O . THR A 1 421 ? -11.725 0.959 32.485 1.00 96.62 421 THR A O 1
ATOM 3049 N N . ALA A 1 422 ? -13.720 -0.059 32.498 1.00 97.81 422 ALA A N 1
ATOM 3050 C CA . ALA A 1 422 ? -14.029 0.276 31.115 1.00 97.81 422 ALA A CA 1
ATOM 3051 C C . ALA A 1 422 ? -15.529 0.451 30.919 1.00 97.81 422 ALA A C 1
ATOM 3053 O O . ALA A 1 422 ? -16.331 -0.301 31.475 1.00 97.81 422 ALA A O 1
ATOM 3054 N N . ARG A 1 423 ? -15.909 1.406 30.077 1.00 98.00 423 ARG A N 1
ATOM 3055 C CA . ARG A 1 423 ? -17.292 1.611 29.660 1.00 98.00 423 ARG A CA 1
ATOM 3056 C C . ARG A 1 423 ? -17.401 1.528 28.144 1.00 98.00 423 ARG A C 1
ATOM 3058 O O . ARG A 1 423 ? -16.796 2.338 27.454 1.00 98.00 423 ARG A O 1
ATOM 3065 N N . LEU A 1 424 ? -18.181 0.575 27.648 1.00 98.69 424 LEU A N 1
ATOM 3066 C CA . LEU A 1 424 ? -18.610 0.510 26.255 1.00 98.69 424 LEU A CA 1
ATOM 3067 C C . LEU A 1 424 ? -20.009 1.116 26.150 1.00 98.69 424 LEU A C 1
ATOM 3069 O O . LEU A 1 424 ? -20.939 0.607 26.770 1.00 98.69 424 LEU A O 1
ATOM 3073 N N . ILE A 1 425 ? -20.143 2.189 25.380 1.00 98.62 425 ILE A N 1
ATOM 3074 C CA . ILE A 1 425 ? -21.391 2.905 25.126 1.00 98.62 425 ILE A CA 1
ATOM 3075 C C . ILE A 1 425 ? -21.806 2.634 23.680 1.00 98.62 425 ILE A C 1
ATOM 3077 O O . ILE A 1 425 ? -21.021 2.858 22.758 1.00 98.62 425 ILE A O 1
ATOM 3081 N N . VAL A 1 426 ? -23.036 2.166 23.484 1.00 98.44 426 VAL A N 1
ATOM 3082 C CA . VAL A 1 426 ? -23.637 1.982 22.157 1.00 98.44 426 VAL A CA 1
ATOM 3083 C C . VAL A 1 426 ? -24.786 2.973 22.014 1.00 98.44 426 VAL A C 1
ATOM 3085 O O . VAL A 1 426 ? -25.864 2.753 22.570 1.00 98.44 426 VAL A O 1
ATOM 3088 N N . ASP A 1 427 ? -24.523 4.080 21.323 1.00 97.75 427 ASP A N 1
ATOM 3089 C CA . ASP A 1 427 ? -25.382 5.267 21.258 1.00 97.75 427 ASP A CA 1
ATOM 3090 C C . ASP A 1 427 ? -25.958 5.452 19.851 1.00 97.75 427 ASP A C 1
ATOM 3092 O O . ASP A 1 427 ? -25.231 5.821 18.930 1.00 97.75 427 ASP A O 1
ATOM 3096 N N . ASP A 1 428 ? -27.248 5.143 19.677 1.00 96.12 428 ASP A N 1
ATOM 3097 C CA . ASP A 1 428 ? -27.957 5.147 18.386 1.00 96.12 428 ASP A CA 1
ATOM 3098 C C . ASP A 1 428 ? -27.167 4.422 17.263 1.00 96.12 428 ASP A C 1
ATOM 3100 O O . ASP A 1 428 ? -27.125 4.853 16.105 1.00 96.12 428 ASP A O 1
ATOM 3104 N N . ALA A 1 429 ? -26.517 3.310 17.625 1.00 97.75 429 ALA A N 1
ATOM 3105 C CA . ALA A 1 429 ? -25.570 2.569 16.794 1.00 97.75 429 ALA A CA 1
ATOM 3106 C C . ALA A 1 429 ? -25.771 1.048 16.866 1.00 97.75 429 ALA A C 1
ATOM 3108 O O . ALA A 1 429 ? -26.531 0.543 17.698 1.00 97.75 429 ALA A O 1
ATOM 3109 N N . GLU A 1 430 ? -25.050 0.317 16.015 1.00 98.12 430 GLU A N 1
ATOM 3110 C CA . GLU A 1 430 ? -25.077 -1.148 15.960 1.00 98.12 430 GLU A CA 1
ATOM 3111 C C . GLU A 1 430 ? -23.688 -1.740 16.234 1.00 98.12 430 GLU A C 1
ATOM 3113 O O . GLU A 1 430 ? -22.686 -1.309 15.658 1.00 98.12 430 GLU A O 1
ATOM 3118 N N . VAL A 1 431 ? -23.627 -2.740 17.115 1.00 98.75 431 VAL A N 1
ATOM 3119 C CA . VAL A 1 431 ? -22.415 -3.506 17.422 1.00 98.75 431 VAL A CA 1
ATOM 3120 C C . VAL A 1 431 ? -22.695 -4.989 17.212 1.00 98.75 431 VAL A C 1
ATOM 3122 O O . VAL A 1 431 ? -23.504 -5.573 17.924 1.00 98.75 431 VAL A O 1
ATOM 3125 N N . ASN A 1 432 ? -21.988 -5.599 16.268 1.00 98.62 432 ASN A N 1
ATOM 3126 C CA . ASN A 1 432 ? -22.122 -7.001 15.893 1.00 98.62 432 ASN A CA 1
ATOM 3127 C C . ASN A 1 432 ? -20.879 -7.767 16.334 1.00 98.62 432 ASN A C 1
ATOM 3129 O O . ASN A 1 432 ? -19.768 -7.435 15.921 1.00 98.62 432 ASN A O 1
ATOM 3133 N N . ILE A 1 433 ? -21.044 -8.794 17.161 1.00 98.62 433 ILE A N 1
ATOM 3134 C CA . ILE A 1 433 ? -19.940 -9.558 17.747 1.00 98.62 433 ILE A CA 1
ATOM 3135 C C . ILE A 1 433 ? -20.138 -11.036 17.420 1.00 98.62 433 ILE A C 1
ATOM 3137 O O . ILE A 1 433 ? -21.024 -11.702 17.951 1.00 98.62 433 ILE A O 1
ATOM 3141 N N . ALA A 1 434 ? -19.277 -11.566 16.552 1.00 97.50 434 ALA A N 1
ATOM 3142 C CA . ALA A 1 434 ? -19.310 -12.976 16.175 1.00 97.50 434 ALA A CA 1
ATOM 3143 C C . ALA A 1 434 ? -18.823 -13.897 17.308 1.00 97.50 434 ALA A C 1
ATOM 3145 O O . ALA A 1 434 ? -19.243 -15.051 17.393 1.00 97.50 434 ALA A O 1
ATOM 3146 N N . GLY A 1 435 ? -17.921 -13.398 18.161 1.00 95.69 435 GLY A N 1
ATOM 3147 C CA . GLY A 1 435 ? -17.430 -14.102 19.342 1.00 95.69 435 GLY A CA 1
ATOM 3148 C C . GLY A 1 435 ? -18.303 -13.909 20.586 1.00 95.69 435 GLY A C 1
ATOM 3149 O O . GLY A 1 435 ? -19.506 -13.664 20.519 1.00 95.69 435 GLY A O 1
ATOM 3150 N N . GLU A 1 436 ? -17.668 -14.024 21.749 1.00 96.88 436 GLU A N 1
ATOM 3151 C CA . GLU A 1 436 ? -18.289 -13.722 23.041 1.00 96.88 436 GLU A CA 1
ATOM 3152 C C . GLU A 1 436 ? -18.055 -12.251 23.408 1.00 96.88 436 GLU A C 1
ATOM 3154 O O . GLU A 1 436 ? -16.964 -11.716 23.191 1.00 96.88 436 GLU A O 1
ATOM 3159 N N . LEU A 1 437 ? -19.055 -11.608 24.009 1.00 98.56 437 LEU A N 1
ATOM 3160 C CA . LEU A 1 437 ? -18.888 -10.339 24.710 1.00 98.56 437 LEU A CA 1
ATOM 3161 C C . LEU A 1 437 ? -18.808 -10.605 26.214 1.00 98.56 437 LEU A C 1
ATOM 3163 O O . LEU A 1 437 ? -19.795 -11.012 26.821 1.00 98.56 437 LEU A O 1
ATOM 3167 N N . VAL A 1 438 ? -17.658 -10.340 26.835 1.00 98.50 438 VAL A N 1
ATOM 3168 C CA . VAL A 1 438 ? -17.475 -10.498 28.287 1.00 98.50 438 VAL A CA 1
ATOM 3169 C C . VAL A 1 438 ? -17.371 -9.135 28.959 1.00 98.50 438 VAL A C 1
ATOM 3171 O O . VAL A 1 438 ? -16.519 -8.318 28.610 1.00 98.50 438 VAL A O 1
ATOM 3174 N N . VAL A 1 439 ? -18.201 -8.907 29.977 1.00 98.44 439 VAL A N 1
ATOM 3175 C CA . VAL A 1 439 ? -18.161 -7.705 30.818 1.00 98.44 439 VAL A CA 1
ATOM 3176 C C . VAL A 1 439 ? -17.685 -8.091 32.218 1.00 98.44 439 VAL A C 1
ATOM 3178 O O . VAL A 1 439 ? -18.420 -8.689 33.014 1.00 98.44 439 VAL A O 1
ATOM 3181 N N . TRP A 1 440 ? -16.429 -7.761 32.513 1.00 98.25 440 TRP A N 1
ATOM 3182 C CA . TRP A 1 440 ? -15.765 -8.039 33.789 1.00 98.25 440 TRP A CA 1
ATOM 3183 C C . TRP A 1 440 ? -16.221 -7.087 34.898 1.00 98.25 440 TRP A C 1
ATOM 3185 O O . TRP A 1 440 ? -16.951 -6.135 34.652 1.00 98.25 440 TRP A O 1
ATOM 3195 N N . SER A 1 441 ? -15.771 -7.301 36.138 1.00 95.62 441 SER A N 1
ATOM 3196 C CA . SER A 1 441 ? -16.194 -6.514 37.310 1.00 95.62 441 SER A CA 1
ATOM 3197 C C . SER A 1 441 ? -15.952 -5.001 37.233 1.00 95.62 441 SER A C 1
ATOM 3199 O O . SER A 1 441 ? -16.666 -4.253 37.895 1.00 95.62 441 SER A O 1
ATOM 3201 N N . GLY A 1 442 ? -14.959 -4.545 36.462 1.00 94.06 442 GLY A N 1
ATOM 3202 C CA . GLY A 1 442 ? -14.735 -3.120 36.169 1.00 94.06 442 GLY A CA 1
ATOM 3203 C C . GLY A 1 442 ? -15.446 -2.630 34.900 1.00 94.06 442 GLY A C 1
ATOM 3204 O O . GLY A 1 442 ? -15.387 -1.449 34.570 1.00 94.06 442 GLY A O 1
ATOM 3205 N N . GLY A 1 443 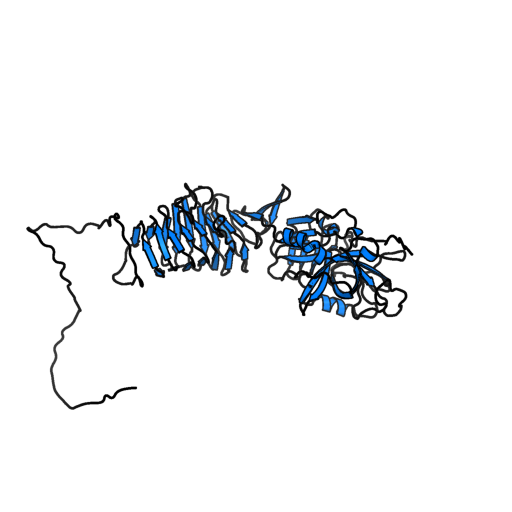? -16.100 -3.533 34.175 1.00 97.75 443 GLY A N 1
ATOM 3206 C CA . GLY A 1 443 ? -16.744 -3.279 32.899 1.00 97.75 443 GLY A CA 1
ATOM 3207 C C . GLY A 1 443 ? -18.193 -2.814 33.032 1.00 97.75 443 GLY A C 1
ATOM 3208 O O . GLY A 1 443 ? -18.973 -3.327 33.844 1.00 97.75 443 GLY A O 1
ATOM 3209 N N . VAL A 1 444 ? -18.568 -1.880 32.165 1.00 98.19 444 VAL A N 1
ATOM 3210 C CA . VAL A 1 444 ? -19.946 -1.440 31.948 1.00 98.19 444 VAL A CA 1
ATOM 3211 C C . VAL A 1 444 ? -20.253 -1.502 30.456 1.00 98.19 444 VAL A C 1
ATOM 3213 O O . VAL A 1 444 ? -19.550 -0.889 29.657 1.00 98.19 444 VAL A O 1
ATOM 3216 N N . LEU A 1 445 ? -21.318 -2.209 30.096 1.00 98.25 445 LEU A N 1
ATOM 3217 C CA . LEU A 1 445 ? -21.989 -2.088 28.808 1.00 98.25 445 LEU A CA 1
ATOM 3218 C C . LEU A 1 445 ? -23.201 -1.167 28.987 1.00 98.25 445 LEU A C 1
ATOM 3220 O O . LEU A 1 445 ? -24.113 -1.466 29.762 1.00 98.25 445 LEU A O 1
ATOM 3224 N N . GLU A 1 446 ? -23.197 -0.033 28.302 1.00 97.69 446 GLU A N 1
ATOM 3225 C CA . GLU A 1 446 ? -24.243 0.983 28.346 1.00 97.69 446 GLU A CA 1
ATOM 3226 C C . GLU A 1 446 ? -24.912 1.101 26.976 1.00 97.69 446 GLU A C 1
ATOM 3228 O O . GLU A 1 446 ? -24.262 1.402 25.978 1.00 97.69 446 GLU A O 1
ATOM 3233 N N . LEU A 1 447 ? -26.220 0.862 26.930 1.00 96.19 447 LEU A N 1
ATOM 3234 C CA . LEU A 1 447 ? -27.018 1.015 25.718 1.00 96.19 447 LEU A CA 1
ATOM 3235 C C . LEU A 1 447 ? -27.773 2.345 25.764 1.00 96.19 447 LEU A C 1
ATOM 3237 O O . LEU A 1 447 ? -28.578 2.574 26.665 1.00 96.19 447 LEU A O 1
ATOM 3241 N N . ALA A 1 448 ? -27.545 3.206 24.782 1.00 94.31 448 ALA A N 1
ATOM 3242 C CA . ALA A 1 448 ? -28.257 4.462 24.578 1.00 94.31 448 ALA A CA 1
ATOM 3243 C C . ALA A 1 448 ? -28.981 4.394 23.226 1.00 94.31 448 ALA A C 1
ATOM 3245 O O . ALA A 1 448 ? -28.528 4.883 22.207 1.00 94.31 448 ALA A O 1
ATOM 3246 N N . ASN A 1 449 ? -30.094 3.670 23.207 1.00 91.88 449 ASN A N 1
ATOM 3247 C CA . ASN A 1 449 ? -30.898 3.278 22.042 1.00 91.88 449 ASN A CA 1
ATOM 3248 C C . ASN A 1 449 ? -30.167 2.405 21.004 1.00 91.88 449 ASN A C 1
ATOM 3250 O O . ASN A 1 449 ? -30.737 2.083 19.965 1.00 91.88 449 ASN A O 1
ATOM 3254 N N . GLY A 1 450 ? -28.938 1.980 21.299 1.00 93.19 450 GLY A N 1
ATOM 3255 C CA . GLY A 1 450 ? -28.151 1.098 20.450 1.00 93.19 450 GLY A CA 1
ATOM 3256 C C . GLY A 1 450 ? -28.582 -0.370 20.468 1.00 93.19 450 GLY A C 1
ATOM 3257 O O . GLY A 1 450 ? -29.336 -0.825 21.340 1.00 93.19 450 GLY A O 1
ATOM 3258 N N . ILE A 1 451 ? -28.049 -1.113 19.501 1.00 95.19 451 ILE A N 1
ATOM 3259 C CA . ILE A 1 451 ? -28.232 -2.556 19.333 1.00 95.19 451 ILE A CA 1
ATOM 3260 C C . ILE A 1 451 ? -26.879 -3.249 19.489 1.00 95.19 451 ILE A C 1
ATOM 3262 O O . ILE A 1 451 ? -25.891 -2.844 18.879 1.00 95.19 451 ILE A O 1
ATOM 3266 N N . VAL A 1 452 ? -26.848 -4.314 20.287 1.00 97.94 452 VAL A N 1
ATOM 3267 C CA . VAL A 1 452 ? -25.738 -5.270 20.338 1.00 97.94 452 VAL A CA 1
ATOM 3268 C C . VAL A 1 452 ? -26.250 -6.625 19.865 1.00 97.94 452 VAL A C 1
ATOM 3270 O O . VAL A 1 452 ? -27.097 -7.210 20.537 1.00 97.94 452 VAL A O 1
ATOM 3273 N N . ASP A 1 453 ? -25.746 -7.122 18.740 1.00 97.25 453 ASP A N 1
ATOM 3274 C CA . ASP A 1 453 ? -25.983 -8.484 18.250 1.00 97.25 453 ASP A CA 1
ATOM 3275 C C . ASP A 1 453 ? -24.770 -9.360 18.584 1.00 97.25 453 ASP A C 1
ATOM 3277 O O . ASP A 1 453 ? -23.634 -9.049 18.218 1.00 97.25 453 ASP A O 1
ATOM 3281 N N . VAL A 1 454 ? -24.989 -10.423 19.353 1.00 96.38 454 VAL A N 1
ATOM 3282 C CA . VAL A 1 454 ? -23.934 -11.298 19.864 1.00 96.38 454 VAL A CA 1
ATOM 3283 C C . VAL A 1 454 ? -24.458 -12.713 20.078 1.00 96.38 454 VAL A C 1
ATOM 3285 O O . VAL A 1 454 ? -25.620 -12.922 20.404 1.00 96.38 454 VAL A O 1
ATOM 3288 N N . SER A 1 455 ? -23.592 -13.723 19.970 1.00 88.12 455 SER A N 1
ATOM 3289 C CA . SER A 1 455 ? -23.992 -15.087 20.353 1.00 88.12 455 SER A CA 1
ATOM 3290 C C . SER A 1 455 ? -24.177 -15.214 21.868 1.00 88.12 455 SER A C 1
ATOM 3292 O O . SER A 1 455 ? -25.209 -15.690 22.333 1.00 88.12 455 SER A O 1
ATOM 3294 N N . TYR A 1 456 ? -23.180 -14.756 22.633 1.00 91.31 456 TYR A N 1
ATOM 3295 C CA . TYR A 1 456 ? -23.172 -14.790 24.095 1.00 91.31 456 TYR A CA 1
ATOM 3296 C C . TYR A 1 456 ? -22.675 -13.466 24.681 1.00 91.31 456 TYR A C 1
ATOM 3298 O O . TYR A 1 456 ? -21.542 -13.052 24.431 1.00 91.31 456 TYR A O 1
ATOM 3306 N N . LEU A 1 457 ? -23.505 -12.840 25.514 1.00 96.56 457 LEU A N 1
ATOM 3307 C CA . LEU A 1 457 ? -23.114 -11.782 26.441 1.00 96.56 457 LEU A CA 1
ATOM 3308 C C . LEU A 1 457 ? -22.920 -12.384 27.836 1.00 96.56 457 LEU A C 1
ATOM 3310 O O . LEU A 1 457 ? -23.892 -12.764 28.488 1.00 96.56 457 LEU A O 1
ATOM 3314 N N . THR A 1 458 ? -21.687 -12.402 28.331 1.00 97.12 458 THR A N 1
ATOM 3315 C CA . THR A 1 458 ? -21.345 -12.883 29.672 1.00 97.12 458 THR A CA 1
ATOM 3316 C C . THR A 1 458 ? -21.062 -11.723 30.623 1.00 97.12 458 THR A C 1
ATOM 3318 O O . THR A 1 458 ? -20.085 -10.990 30.473 1.00 97.12 458 THR A O 1
ATOM 3321 N N . LEU A 1 459 ? -21.871 -11.588 31.675 1.00 96.31 459 LEU A N 1
ATOM 3322 C CA . LEU A 1 459 ? -21.570 -10.725 32.817 1.00 96.31 459 LEU A CA 1
ATOM 3323 C C . LEU A 1 459 ? -20.758 -11.523 33.850 1.00 96.31 459 LEU A C 1
ATOM 3325 O O . LEU A 1 459 ? -21.276 -12.419 34.527 1.00 96.31 459 LEU A O 1
ATOM 3329 N N . ALA A 1 460 ? -19.473 -11.187 33.964 1.00 95.19 460 ALA A N 1
ATOM 3330 C CA . ALA A 1 460 ? -18.495 -11.779 34.878 1.00 95.19 460 ALA A CA 1
ATOM 3331 C C . ALA A 1 460 ? -18.114 -10.782 35.991 1.00 95.19 460 ALA A C 1
ATOM 3333 O O . ALA A 1 460 ? -16.950 -10.470 36.239 1.00 95.19 460 ALA A O 1
ATOM 3334 N N . GLY A 1 461 ? -19.140 -10.245 36.647 1.00 91.75 461 GLY A N 1
ATOM 3335 C CA . GLY A 1 461 ? -19.072 -9.211 37.679 1.00 91.75 461 GLY A CA 1
ATOM 3336 C C . GLY A 1 461 ? -19.468 -7.821 37.183 1.00 91.75 461 GLY A C 1
ATOM 3337 O O . GLY A 1 461 ? -19.652 -6.935 38.014 1.00 91.75 461 GLY A O 1
ATOM 3338 N N . GLY A 1 462 ? -19.585 -7.631 35.867 1.00 94.06 462 GLY A N 1
ATOM 3339 C CA . GLY A 1 462 ? -19.836 -6.339 35.235 1.00 94.06 462 GLY A CA 1
ATOM 3340 C C . GLY A 1 462 ? -21.283 -5.865 35.257 1.00 94.06 462 GLY A C 1
ATOM 3341 O O . GLY A 1 462 ? -22.174 -6.505 35.824 1.00 94.06 462 GLY A O 1
ATOM 3342 N N . THR A 1 463 ? -21.513 -4.715 34.625 1.00 95.88 463 THR A N 1
ATOM 3343 C CA . THR A 1 463 ? -22.836 -4.083 34.556 1.00 95.88 463 THR A CA 1
ATOM 3344 C C . THR A 1 463 ? -23.331 -3.975 33.119 1.00 95.88 463 THR A C 1
ATOM 3346 O O . THR A 1 463 ? -22.615 -3.476 32.260 1.00 95.88 463 THR A O 1
ATOM 3349 N N . LEU A 1 464 ? -24.579 -4.376 32.880 1.00 95.19 464 LEU A N 1
ATOM 3350 C CA . LEU A 1 464 ? -25.362 -3.988 31.706 1.00 95.19 464 LEU A CA 1
ATOM 3351 C C . LEU A 1 464 ? -26.358 -2.904 32.130 1.00 95.19 464 LEU A C 1
ATOM 3353 O O . LEU A 1 464 ? -27.083 -3.088 33.111 1.00 95.19 464 LEU A O 1
ATOM 3357 N N . SER A 1 465 ? -26.409 -1.785 31.412 1.00 93.12 465 SER A N 1
ATOM 3358 C CA . SER A 1 465 ? -27.287 -0.659 31.742 1.00 93.12 465 SER A CA 1
ATOM 3359 C C . SER A 1 465 ? -27.808 0.097 30.522 1.00 93.12 465 SER A C 1
ATOM 3361 O O . SER A 1 465 ? -27.347 -0.126 29.405 1.00 93.12 465 SER A O 1
ATOM 3363 N N . GLY A 1 466 ? -28.755 1.007 30.757 1.00 90.31 466 GLY A N 1
ATOM 3364 C CA . GLY A 1 466 ? -29.296 1.907 29.738 1.00 90.31 466 GLY A CA 1
ATOM 3365 C C . GLY A 1 466 ? -30.608 1.421 29.121 1.00 90.31 466 GLY A C 1
ATOM 3366 O O . GLY A 1 466 ? -31.323 0.612 29.720 1.00 90.31 466 GLY A O 1
ATOM 3367 N N . THR A 1 467 ? -30.943 1.966 27.955 1.00 86.38 467 THR A N 1
ATOM 3368 C CA . THR A 1 467 ? -32.161 1.704 27.182 1.00 86.38 467 THR A CA 1
ATOM 3369 C C . THR A 1 467 ? -31.761 1.313 25.763 1.00 86.38 467 THR A C 1
ATOM 3371 O O . THR A 1 467 ? -31.382 2.177 24.994 1.00 86.38 467 THR A O 1
ATOM 3374 N N . GLY A 1 468 ? -31.812 0.034 25.395 1.00 89.00 468 GLY A N 1
ATOM 3375 C CA . GLY A 1 468 ? -31.464 -0.445 24.050 1.00 89.00 468 GLY A CA 1
ATOM 3376 C C . GLY A 1 468 ? -31.707 -1.944 23.913 1.00 89.00 468 GLY A C 1
ATOM 3377 O O . GLY A 1 468 ? -32.385 -2.531 24.759 1.00 89.00 468 GLY A O 1
ATOM 3378 N N . THR A 1 469 ? -31.163 -2.561 22.864 1.00 92.06 469 THR A N 1
ATOM 3379 C CA . THR A 1 469 ? -31.437 -3.971 22.542 1.00 92.06 469 THR A CA 1
ATOM 3380 C C . THR A 1 469 ? -30.167 -4.812 22.582 1.00 92.06 469 THR A C 1
ATOM 3382 O O . THR A 1 469 ? -29.159 -4.442 21.991 1.00 92.06 469 THR A O 1
ATOM 3385 N N . VAL A 1 470 ? -30.239 -5.972 23.237 1.00 93.94 470 VAL A N 1
ATOM 3386 C CA . VAL A 1 470 ? -29.266 -7.058 23.064 1.00 93.94 470 VAL A CA 1
ATOM 3387 C C . VAL A 1 470 ? -29.972 -8.196 22.337 1.00 93.94 470 VAL A C 1
ATOM 3389 O O . VAL A 1 470 ? -31.003 -8.679 22.808 1.00 93.94 470 VAL A O 1
ATOM 3392 N N . ILE A 1 471 ? -29.431 -8.605 21.197 1.00 93.06 471 ILE A N 1
ATOM 3393 C CA . ILE A 1 471 ? -29.850 -9.777 20.432 1.00 93.06 471 ILE A CA 1
ATOM 3394 C C . ILE A 1 471 ? -28.807 -10.854 20.720 1.00 93.06 471 ILE A C 1
ATOM 3396 O O . ILE A 1 471 ? -27.640 -10.664 20.401 1.00 93.06 471 ILE A O 1
ATOM 3400 N N . GLY A 1 472 ? -29.202 -11.931 21.400 1.00 90.38 472 GLY A N 1
ATOM 3401 C CA . GLY A 1 472 ? -28.267 -12.965 21.848 1.00 90.38 472 GLY A CA 1
ATOM 3402 C C . GLY A 1 472 ? -28.600 -13.568 23.205 1.00 90.38 472 GLY A C 1
ATOM 3403 O O . GLY A 1 472 ? -29.477 -13.077 23.923 1.00 90.38 472 GLY A O 1
ATOM 3404 N N . ASP A 1 473 ? -27.853 -14.606 23.581 1.00 89.31 473 ASP A N 1
ATOM 3405 C CA . ASP A 1 473 ? -27.958 -15.208 24.908 1.00 89.31 473 ASP A CA 1
ATOM 3406 C C . ASP A 1 473 ? -27.231 -14.341 25.944 1.00 89.31 473 ASP A C 1
ATOM 3408 O O . ASP A 1 473 ? -26.061 -13.992 25.782 1.00 89.31 473 ASP A O 1
ATOM 3412 N N . VAL A 1 474 ? -27.899 -14.034 27.060 1.00 91.25 474 VAL A N 1
ATOM 3413 C CA . VAL A 1 474 ? -27.300 -13.287 28.178 1.00 91.25 474 VAL A CA 1
ATOM 3414 C C . VAL A 1 474 ? -27.039 -14.222 29.357 1.00 91.25 474 VAL A C 1
ATOM 3416 O O . VAL A 1 474 ? -27.964 -14.724 30.000 1.00 91.25 474 VAL A O 1
ATOM 3419 N N . VAL A 1 475 ? -25.763 -14.414 29.685 1.00 90.62 475 VAL A N 1
ATOM 3420 C CA . VAL A 1 475 ? -25.281 -15.251 30.786 1.00 90.62 475 VAL A CA 1
ATOM 3421 C C . VAL A 1 475 ? -24.780 -14.366 31.923 1.00 90.62 475 VAL A C 1
ATOM 3423 O O . VAL A 1 475 ? -23.842 -13.591 31.772 1.00 90.62 475 VAL A O 1
ATOM 3426 N N . VAL A 1 476 ? -25.372 -14.498 33.111 1.00 90.12 476 VAL A N 1
ATOM 3427 C CA . VAL A 1 476 ? -24.945 -13.746 34.303 1.00 90.12 476 VAL A CA 1
ATOM 3428 C C . VAL A 1 476 ? -24.272 -14.691 35.291 1.00 90.12 476 VAL A C 1
ATOM 3430 O O . VAL A 1 476 ? -24.948 -15.409 36.026 1.00 90.12 476 VAL A O 1
ATOM 3433 N N . ILE A 1 477 ? -22.938 -14.677 35.321 1.00 87.62 477 ILE A N 1
ATOM 3434 C CA . ILE A 1 477 ? -22.138 -15.410 36.316 1.00 87.62 477 ILE A CA 1
ATOM 3435 C C . ILE A 1 477 ? -22.105 -14.611 37.625 1.00 87.62 477 ILE A C 1
ATOM 3437 O O . ILE A 1 477 ? -22.322 -15.152 38.708 1.00 87.62 477 ILE A O 1
ATOM 3441 N N . ALA A 1 478 ? -21.856 -13.306 37.507 1.00 79.88 478 ALA A N 1
ATOM 3442 C CA . ALA A 1 478 ? -21.944 -12.300 38.559 1.00 79.88 478 ALA A CA 1
ATOM 3443 C C . ALA A 1 478 ? -22.179 -10.933 37.895 1.00 79.88 478 ALA A C 1
ATOM 3445 O O . ALA A 1 478 ? -21.811 -10.749 36.741 1.00 79.88 478 ALA A O 1
ATOM 3446 N N . GLY A 1 479 ? -22.758 -9.957 38.591 1.00 85.00 479 GLY A N 1
ATOM 3447 C CA . GLY A 1 479 ? -22.939 -8.611 38.035 1.00 85.00 479 GLY A CA 1
ATOM 3448 C C . GLY A 1 479 ? -24.358 -8.080 38.158 1.00 85.00 479 GLY A C 1
ATOM 3449 O O . GLY A 1 479 ? -25.183 -8.625 38.897 1.00 85.00 479 GLY A O 1
ATOM 3450 N N . VAL A 1 480 ? -24.619 -6.978 37.458 1.00 86.38 480 VAL A N 1
ATOM 3451 C CA . VAL A 1 480 ? -25.863 -6.212 37.579 1.00 86.38 480 VAL A CA 1
ATOM 3452 C C . VAL A 1 480 ? -26.448 -5.935 36.200 1.00 86.38 480 VAL A C 1
ATOM 3454 O O . VAL A 1 480 ? -25.764 -5.445 35.309 1.00 86.38 480 VAL A O 1
ATOM 3457 N N . ILE A 1 481 ? -27.746 -6.195 36.049 1.00 86.62 481 ILE A N 1
ATOM 3458 C CA . ILE A 1 481 ? -28.551 -5.634 34.963 1.00 86.62 481 ILE A CA 1
ATOM 3459 C C . ILE A 1 481 ? -29.330 -4.473 35.577 1.00 86.62 481 ILE A C 1
ATOM 3461 O O . ILE A 1 481 ? -30.225 -4.687 36.396 1.00 86.62 481 ILE A O 1
ATOM 3465 N N . SER A 1 482 ? -28.934 -3.249 35.238 1.00 78.19 482 SER A N 1
ATOM 3466 C CA . SER A 1 482 ? -29.511 -2.012 35.761 1.00 78.19 482 SER A CA 1
ATOM 3467 C C . SER A 1 482 ? -30.241 -1.277 34.637 1.00 78.19 482 SER A C 1
ATOM 3469 O O . SER A 1 482 ? -29.623 -0.439 33.977 1.00 78.19 482 SER A O 1
ATOM 3471 N N . PRO A 1 483 ? -31.534 -1.558 34.399 1.00 63.91 483 PRO A N 1
ATOM 3472 C CA . PRO A 1 483 ? -32.320 -0.780 33.447 1.00 63.91 483 PRO A CA 1
ATOM 3473 C C . PRO A 1 483 ? -32.157 0.717 33.660 1.00 63.91 483 PRO A C 1
ATOM 3475 O O . PRO A 1 483 ? -32.327 1.201 34.784 1.00 63.91 483 PRO A O 1
ATOM 3478 N N . GLY A 1 484 ? -31.904 1.452 32.576 1.00 49.78 484 GLY A N 1
ATOM 3479 C CA . GLY A 1 484 ? -32.301 2.855 32.536 1.00 49.78 484 GLY A CA 1
ATOM 3480 C C . GLY A 1 484 ? -33.806 2.925 32.802 1.00 49.78 484 GLY A C 1
ATOM 3481 O O . GLY A 1 484 ? -34.543 2.031 32.385 1.00 49.78 484 GLY A O 1
ATOM 3482 N N . GLY A 1 485 ? -34.256 3.912 33.582 1.00 41.91 485 GLY A N 1
ATOM 3483 C CA . GLY A 1 485 ? -35.669 4.050 33.947 1.00 41.91 485 GLY A CA 1
ATOM 3484 C C . GLY A 1 485 ? -36.573 3.869 32.725 1.00 41.91 485 GLY A C 1
ATOM 3485 O O . GLY A 1 485 ? -36.359 4.541 31.725 1.00 41.91 485 GLY A O 1
ATOM 3486 N N . ASP A 1 486 ? -37.538 2.952 32.847 1.00 36.25 486 ASP A N 1
ATOM 3487 C CA . ASP A 1 486 ? -38.456 2.445 31.811 1.00 36.25 486 ASP A CA 1
ATOM 3488 C C . ASP A 1 486 ? -38.052 1.126 31.113 1.00 36.25 486 ASP A C 1
ATOM 3490 O O . ASP A 1 486 ? -38.111 1.004 29.893 1.00 36.25 486 ASP A O 1
ATOM 3494 N N . PHE A 1 487 ? -37.856 0.039 31.878 1.00 38.84 487 PHE A N 1
ATOM 3495 C CA . PHE A 1 487 ? -38.429 -1.237 31.415 1.00 38.84 487 PHE A CA 1
ATOM 3496 C C . PHE A 1 487 ? -39.958 -1.120 31.502 1.00 38.84 487 PHE A C 1
ATOM 3498 O O . PHE A 1 487 ? -40.578 -1.481 32.507 1.00 38.84 487 PHE A O 1
ATOM 3505 N N . GLY A 1 488 ? -40.569 -0.551 30.462 1.00 32.44 488 GLY A N 1
ATOM 3506 C CA . GLY A 1 488 ? -42.008 -0.641 30.248 1.00 32.44 488 GLY A CA 1
ATOM 3507 C C . GLY A 1 488 ? -42.442 -2.109 30.221 1.00 32.44 488 GLY A C 1
ATOM 3508 O O . GLY A 1 488 ? -41.688 -2.985 29.800 1.00 32.44 488 GLY A O 1
ATOM 3509 N N . GLU A 1 489 ? -43.648 -2.406 30.710 1.00 35.31 489 GLU A N 1
ATOM 3510 C CA . GLU A 1 489 ? -44.210 -3.756 30.638 1.00 35.31 489 GLU A CA 1
ATOM 3511 C C . GLU A 1 489 ? -44.255 -4.244 29.177 1.00 35.31 489 GLU A C 1
ATOM 3513 O O . GLU A 1 489 ? -45.166 -3.895 28.430 1.00 35.31 489 GLU A O 1
ATOM 3518 N N . GLY A 1 490 ? -43.300 -5.102 28.810 1.00 37.47 490 GLY A N 1
ATOM 3519 C CA . GLY A 1 490 ? -43.340 -5.941 27.616 1.00 37.47 490 GLY A CA 1
ATOM 3520 C C . GLY A 1 490 ? -42.303 -5.603 26.550 1.00 37.47 490 GLY A C 1
ATOM 3521 O O . GLY A 1 490 ? -42.627 -4.900 25.608 1.00 37.47 490 GLY A O 1
ATOM 3522 N N . GLU A 1 491 ? -41.126 -6.224 26.636 1.00 28.48 491 GLU A N 1
ATOM 3523 C CA . GLU A 1 491 ? -40.458 -6.817 25.473 1.00 28.48 491 GLU A CA 1
ATOM 3524 C C . GLU A 1 491 ? -39.491 -7.928 25.917 1.00 28.48 491 GLU A C 1
ATOM 3526 O O . GLU A 1 491 ? -39.105 -8.032 27.081 1.00 28.48 491 GLU A O 1
ATOM 3531 N N . THR A 1 492 ? -39.273 -8.871 25.014 1.00 30.50 492 THR A N 1
ATOM 3532 C CA . THR A 1 492 ? -38.977 -10.281 25.281 1.00 30.50 492 THR A CA 1
ATOM 3533 C C . THR A 1 492 ? -37.472 -10.551 25.223 1.00 30.50 492 THR A C 1
ATOM 3535 O O . THR A 1 492 ? -36.869 -10.337 24.181 1.00 30.50 492 THR A O 1
ATOM 3538 N N . VAL A 1 493 ? -36.878 -11.111 26.284 1.00 35.47 493 VAL A N 1
ATOM 3539 C CA . VAL A 1 493 ? -35.623 -11.876 26.155 1.00 35.47 493 VAL A CA 1
ATOM 3540 C C . VAL A 1 493 ? -35.994 -13.196 25.474 1.00 35.47 493 VAL A C 1
ATOM 3542 O O . VAL A 1 493 ? -36.593 -14.068 26.106 1.00 35.47 493 VAL A O 1
ATOM 3545 N N . THR A 1 494 ? -35.746 -13.316 24.171 1.00 31.92 494 THR A N 1
ATOM 3546 C CA . THR A 1 494 ? -35.953 -14.550 23.392 1.00 31.92 494 THR A CA 1
ATOM 3547 C C . THR A 1 494 ? -34.648 -15.325 23.255 1.00 31.92 494 THR A C 1
ATOM 3549 O O . THR A 1 494 ? -34.041 -15.305 22.198 1.00 31.92 494 THR A O 1
ATOM 3552 N N . ASP A 1 495 ? -34.175 -15.933 24.335 1.00 29.06 495 ASP A N 1
ATOM 3553 C CA . ASP A 1 495 ? -34.086 -17.384 24.561 1.00 29.06 495 ASP A CA 1
ATOM 3554 C C . ASP A 1 495 ? -33.317 -17.599 25.884 1.00 29.06 495 ASP A C 1
ATOM 3556 O O . ASP A 1 495 ? -32.624 -16.717 26.386 1.00 29.06 495 ASP A O 1
ATOM 3560 N N . SER A 1 496 ? -33.580 -18.707 26.567 1.00 35.78 496 SER A N 1
ATOM 3561 C CA . SER A 1 496 ? -33.109 -18.970 27.943 1.00 35.78 496 SER A CA 1
ATOM 3562 C C . SER A 1 496 ? -31.720 -19.637 27.900 1.00 35.78 496 SER A C 1
ATOM 3564 O O . SER A 1 496 ? -31.440 -20.348 26.950 1.00 35.78 496 SER A O 1
ATOM 3566 N N . VAL A 1 497 ? -30.831 -19.548 28.902 1.00 32.97 497 VAL A N 1
ATOM 3567 C CA . VAL A 1 497 ? -30.954 -20.249 30.198 1.00 32.97 497 VAL A CA 1
ATOM 3568 C C . VAL A 1 497 ? -30.071 -19.614 31.295 1.00 32.97 497 VAL A C 1
ATOM 3570 O O . VAL A 1 497 ? -28.855 -19.507 31.178 1.00 32.97 497 VAL A O 1
ATOM 3573 N N . TYR A 1 498 ? -30.707 -19.313 32.433 1.00 46.81 498 TYR A N 1
ATOM 3574 C CA . TYR A 1 498 ? -30.100 -18.979 33.729 1.00 46.81 498 TYR A CA 1
ATOM 3575 C C . TYR A 1 498 ? -29.401 -20.180 34.391 1.00 46.81 498 TYR A C 1
ATOM 3577 O O . TYR A 1 498 ? -30.033 -21.223 34.564 1.00 46.81 498 TYR A O 1
ATOM 3585 N N . TYR A 1 499 ? -28.212 -19.973 34.972 1.00 28.69 499 TYR A N 1
ATOM 3586 C CA . TYR A 1 499 ? -27.747 -20.764 36.121 1.00 28.69 499 TYR A CA 1
ATOM 3587 C C . TYR A 1 499 ? -27.145 -19.878 37.220 1.00 28.69 499 TYR A C 1
ATOM 3589 O O . TYR A 1 499 ? -26.070 -19.311 37.079 1.00 28.69 499 TYR A O 1
ATOM 3597 N N . TRP A 1 500 ? -27.869 -19.796 38.341 1.00 35.22 500 TRP A N 1
ATOM 3598 C CA . TRP A 1 500 ? -27.457 -19.135 39.582 1.00 35.22 500 TRP A CA 1
ATOM 3599 C C . TRP A 1 500 ? -26.535 -20.025 40.427 1.00 35.22 500 TRP A C 1
ATOM 3601 O O . TRP A 1 500 ? -26.917 -21.154 40.756 1.00 35.22 500 TRP A O 1
ATOM 3611 N N . PRO A 1 501 ? -25.458 -19.447 40.982 1.00 27.58 501 PRO A N 1
ATOM 3612 C CA . PRO A 1 501 ? -25.048 -19.746 42.345 1.00 27.58 501 PRO A CA 1
ATOM 3613 C C . PRO A 1 501 ? -24.957 -18.456 43.183 1.00 27.58 501 PRO A C 1
ATOM 3615 O O . PRO A 1 501 ? -24.065 -17.640 43.026 1.00 27.58 501 PRO A O 1
ATOM 3618 N N . VAL A 1 502 ? -25.930 -18.310 44.087 1.00 33.38 502 VAL A N 1
ATOM 3619 C CA . VAL A 1 502 ? -25.930 -17.556 45.360 1.00 33.38 502 VAL A CA 1
ATOM 3620 C C . VAL A 1 502 ? -25.128 -16.237 45.436 1.00 33.38 502 VAL A C 1
ATOM 3622 O O . VAL A 1 502 ? -23.936 -16.244 45.727 1.00 33.38 502 VAL A O 1
ATOM 3625 N N . GLY A 1 503 ? -25.848 -15.104 45.399 1.00 34.59 503 GLY A N 1
ATOM 3626 C CA . GLY A 1 503 ? -25.427 -13.860 46.063 1.00 34.59 503 GLY A CA 1
ATOM 3627 C C . GLY A 1 503 ? -25.505 -12.572 45.239 1.00 34.59 503 GLY A C 1
ATOM 3628 O O . GLY A 1 503 ? -24.472 -11.965 45.001 1.00 34.59 503 GLY A O 1
ATOM 3629 N N . VAL A 1 504 ? -26.702 -12.088 44.880 1.00 32.66 504 VAL A N 1
ATOM 3630 C CA . VAL A 1 504 ? -26.882 -10.681 44.461 1.00 32.66 504 VAL A CA 1
ATOM 3631 C C . VAL A 1 504 ? -28.189 -10.134 45.038 1.00 32.66 504 VAL A C 1
ATOM 3633 O O . VAL A 1 504 ? -29.241 -10.766 44.931 1.00 32.66 504 VAL A O 1
ATOM 3636 N N . SER A 1 505 ? -28.114 -8.975 45.695 1.00 31.39 505 SER A N 1
ATOM 3637 C CA . SER A 1 505 ? -29.262 -8.234 46.217 1.00 31.39 505 SER A CA 1
ATOM 3638 C C . SER A 1 505 ? -29.854 -7.342 45.128 1.00 31.39 505 SER A C 1
ATOM 3640 O O . SER A 1 505 ? -29.197 -6.403 44.687 1.00 31.39 505 SER A O 1
ATOM 3642 N N . ALA A 1 506 ? -31.110 -7.570 44.755 1.00 30.42 506 ALA A N 1
ATOM 3643 C CA . ALA A 1 506 ? -31.919 -6.521 44.147 1.00 30.42 506 ALA A CA 1
ATOM 3644 C C . ALA A 1 506 ? -32.362 -5.571 45.270 1.00 30.42 506 ALA A C 1
ATOM 3646 O O . ALA A 1 506 ? -33.018 -6.012 46.213 1.00 30.42 506 ALA A O 1
ATOM 3647 N N . THR A 1 507 ? -31.988 -4.294 45.219 1.00 28.08 507 THR A N 1
ATOM 3648 C CA . THR A 1 507 ? -32.554 -3.257 46.095 1.00 28.08 507 THR A CA 1
ATOM 3649 C C . THR A 1 507 ? -33.884 -2.780 45.508 1.00 28.08 507 THR A C 1
ATOM 3651 O O . THR A 1 507 ? -33.859 -2.136 44.461 1.00 28.08 507 THR A O 1
ATOM 3654 N N . PRO A 1 508 ? -35.047 -3.049 46.133 1.00 30.94 508 PRO A N 1
ATOM 3655 C CA . PRO A 1 508 ? -36.299 -2.429 45.726 1.00 30.94 508 PRO A CA 1
ATOM 3656 C C . PRO A 1 508 ? -36.449 -1.072 46.432 1.00 30.94 508 PRO A C 1
ATOM 3658 O O . PRO A 1 508 ? -36.310 -0.987 47.654 1.00 30.94 508 PRO A O 1
ATOM 3661 N N . GLU A 1 509 ? -36.755 -0.012 45.686 1.00 31.31 509 GLU A N 1
ATOM 3662 C CA . GLU A 1 509 ? -37.147 1.284 46.259 1.00 31.31 509 GLU A CA 1
ATOM 3663 C C . GLU A 1 509 ? -38.546 1.240 46.929 1.00 31.31 509 GLU A C 1
ATOM 3665 O O . GLU A 1 509 ? -39.334 0.317 46.687 1.00 31.31 509 GLU A O 1
ATOM 3670 N N . PRO A 1 510 ? -38.867 2.185 47.842 1.00 30.50 510 PRO A N 1
ATOM 3671 C CA . PRO A 1 510 ? -39.795 1.934 48.939 1.00 30.50 510 PRO A CA 1
ATOM 3672 C C . PRO A 1 510 ? -41.262 2.169 48.558 1.00 30.50 510 PRO A C 1
ATOM 3674 O O . PRO A 1 510 ? -41.715 3.302 48.412 1.00 30.50 510 PRO A O 1
ATOM 3677 N N . ALA A 1 511 ? -42.066 1.104 48.543 1.00 29.62 511 ALA A N 1
ATOM 3678 C CA . ALA A 1 511 ? -43.510 1.237 48.710 1.00 29.62 511 ALA A CA 1
ATOM 3679 C C . ALA A 1 511 ? -43.841 1.357 50.208 1.00 29.62 511 ALA A C 1
ATOM 3681 O O . ALA A 1 511 ? -43.458 0.514 51.019 1.00 29.62 511 ALA A O 1
ATOM 3682 N N . SER A 1 512 ? -44.553 2.417 50.591 1.00 27.67 512 SER A N 1
ATOM 3683 C CA . SER A 1 512 ? -44.989 2.672 51.966 1.00 27.67 512 SER A CA 1
ATOM 3684 C C . SER A 1 512 ? -45.821 1.503 52.517 1.00 27.67 512 SER A C 1
ATOM 3686 O O . SER A 1 512 ? -46.917 1.228 52.031 1.00 27.67 512 SER A O 1
ATOM 3688 N N . VAL A 1 513 ? -45.329 0.826 53.559 1.00 25.06 513 VAL A N 1
ATOM 3689 C CA . VAL A 1 513 ? -46.045 -0.266 54.237 1.00 25.06 513 VAL A CA 1
ATOM 3690 C C . VAL A 1 513 ? -46.815 0.289 55.435 1.00 25.06 513 VAL A C 1
ATOM 3692 O O . VAL A 1 513 ? -46.227 0.732 56.418 1.00 25.06 513 VAL A O 1
ATOM 3695 N N . THR A 1 514 ? -48.147 0.222 55.379 1.00 24.88 514 THR A N 1
ATOM 3696 C CA . THR A 1 514 ? -49.000 0.267 56.576 1.00 24.88 514 THR A CA 1
ATOM 3697 C C . THR A 1 514 ? -49.262 -1.168 57.023 1.00 24.88 514 THR A C 1
ATOM 3699 O O . THR A 1 514 ? -49.819 -1.964 56.270 1.00 24.88 514 THR A O 1
ATOM 3702 N N . VAL A 1 515 ? -48.846 -1.504 58.245 1.00 26.17 515 VAL A N 1
ATOM 3703 C CA . VAL A 1 515 ? -49.055 -2.823 58.854 1.00 26.17 515 VAL A CA 1
ATOM 3704 C C . VAL A 1 515 ? -50.494 -2.934 59.358 1.00 26.17 515 VAL A C 1
ATOM 3706 O O . VAL A 1 515 ? -50.910 -2.181 60.236 1.00 26.17 515 VAL A O 1
ATOM 3709 N N . LEU A 1 516 ? -51.230 -3.922 58.852 1.00 26.19 516 LEU A N 1
ATOM 3710 C CA . LEU A 1 516 ? -52.423 -4.469 59.497 1.00 26.19 516 LEU A CA 1
ATOM 3711 C C . LEU A 1 516 ? -52.206 -5.971 59.718 1.00 26.19 516 LEU A C 1
ATOM 3713 O O . LEU A 1 516 ? -51.597 -6.659 58.905 1.00 26.19 516 LEU A O 1
ATOM 3717 N N . CYS A 1 517 ? -52.614 -6.415 60.900 1.00 27.31 517 CYS A N 1
ATOM 3718 C CA . CYS A 1 517 ? -52.198 -7.627 61.594 1.00 27.31 517 CYS A CA 1
ATOM 3719 C C . CYS A 1 517 ? -52.282 -8.955 60.810 1.00 27.31 517 CYS A C 1
ATOM 3721 O O . CYS A 1 517 ? -53.185 -9.173 60.014 1.00 27.31 517 CYS A O 1
ATOM 3723 N N . MET A 1 518 ? -51.383 -9.869 61.205 1.00 31.33 518 MET A N 1
ATOM 3724 C CA . MET A 1 518 ? -51.378 -11.330 61.009 1.00 31.33 518 MET A CA 1
ATOM 3725 C C . MET A 1 518 ? -51.414 -11.869 59.566 1.00 31.33 518 MET A C 1
ATOM 3727 O O . MET A 1 518 ? -52.458 -12.193 59.018 1.00 31.33 518 MET A O 1
ATOM 3731 N N . GLY A 1 519 ? -50.210 -12.108 59.034 1.00 35.31 519 GLY A N 1
ATOM 3732 C CA . GLY A 1 519 ? -49.811 -13.410 58.482 1.00 35.31 519 GLY A CA 1
ATOM 3733 C C . GLY A 1 519 ? -50.612 -13.990 57.313 1.00 35.31 519 GLY A C 1
ATOM 3734 O O . GLY A 1 519 ? -51.333 -14.957 57.514 1.00 35.31 519 GLY A O 1
ATOM 3735 N N . ALA A 1 520 ? -50.401 -13.453 56.106 1.00 25.00 520 ALA A N 1
ATOM 3736 C CA . ALA A 1 520 ? -50.264 -14.163 54.819 1.00 25.00 520 ALA A CA 1
ATOM 3737 C C . ALA A 1 520 ? -50.396 -13.145 53.671 1.00 25.00 520 ALA A C 1
ATOM 3739 O O . ALA A 1 520 ? -51.400 -12.442 53.587 1.00 25.00 520 ALA A O 1
ATOM 3740 N N . VAL A 1 521 ? -49.416 -13.074 52.762 1.00 26.66 521 VAL A N 1
ATOM 3741 C CA . VAL A 1 521 ? -49.547 -12.306 51.511 1.00 26.66 521 VAL A CA 1
ATOM 3742 C C . VAL A 1 521 ? -49.840 -13.278 50.371 1.00 26.66 521 VAL A C 1
ATOM 3744 O O . VAL A 1 521 ? -49.030 -14.141 50.047 1.00 26.66 521 VAL A O 1
ATOM 3747 N N . VAL A 1 522 ? -51.024 -13.122 49.778 1.00 26.91 522 VAL A N 1
ATOM 3748 C CA . VAL A 1 522 ? -51.467 -13.745 48.524 1.00 26.91 522 VAL A CA 1
ATOM 3749 C C . VAL A 1 522 ? -51.338 -12.691 47.426 1.00 26.91 522 VAL A C 1
ATOM 3751 O O . VAL A 1 522 ? -51.910 -11.608 47.563 1.00 26.91 522 VAL A O 1
ATOM 3754 N N . LEU A 1 523 ? -50.646 -12.992 46.323 1.00 25.58 523 LEU A N 1
ATOM 3755 C CA . LEU A 1 523 ? -50.677 -12.132 45.137 1.00 25.58 523 LEU A CA 1
ATOM 3756 C C . LEU A 1 523 ? -51.903 -12.485 44.275 1.00 25.58 523 LEU A C 1
ATOM 3758 O O . LEU A 1 523 ? -51.974 -13.544 43.655 1.00 25.58 523 LEU A O 1
ATOM 3762 N N . LEU A 1 524 ? -52.892 -11.589 44.254 1.00 27.92 524 LEU A N 1
ATOM 3763 C CA . LEU A 1 524 ? -54.090 -11.675 43.415 1.00 27.92 524 LEU A CA 1
ATOM 3764 C C . LEU A 1 524 ? -53.812 -11.074 42.029 1.00 27.92 524 LEU A C 1
ATOM 3766 O O . LEU A 1 524 ? -53.600 -9.870 41.897 1.00 27.92 524 LEU A O 1
ATOM 3770 N N . ARG A 1 525 ? -53.889 -11.894 40.975 1.00 25.08 525 ARG A N 1
ATOM 3771 C CA . ARG A 1 525 ? -53.814 -11.437 39.578 1.00 25.08 525 ARG A CA 1
ATOM 3772 C C . ARG A 1 525 ? -55.143 -10.776 39.187 1.00 25.08 525 ARG A C 1
ATOM 3774 O O . ARG A 1 525 ? -56.165 -11.450 39.064 1.00 25.08 525 ARG A O 1
ATOM 3781 N N . ARG A 1 526 ? -55.154 -9.454 38.983 1.00 26.19 526 ARG A N 1
ATOM 3782 C CA . ARG A 1 526 ? -56.343 -8.702 38.541 1.00 26.19 526 ARG A CA 1
ATOM 3783 C C . ARG A 1 526 ? -56.247 -8.418 37.038 1.00 26.19 526 ARG A C 1
ATOM 3785 O O . ARG A 1 526 ? -55.634 -7.442 36.628 1.00 26.19 526 ARG A O 1
ATOM 3792 N N . ARG A 1 527 ? -56.882 -9.251 36.203 1.00 27.52 527 ARG A N 1
ATOM 3793 C CA . ARG A 1 527 ? -57.151 -8.903 34.793 1.00 27.52 527 ARG A CA 1
ATOM 3794 C C . ARG A 1 527 ? -58.172 -7.761 34.756 1.00 27.52 527 ARG A C 1
ATOM 3796 O O . ARG A 1 527 ? -59.275 -7.908 35.283 1.00 27.52 527 ARG A O 1
ATOM 3803 N N . ARG A 1 528 ? -57.837 -6.642 34.111 1.00 27.80 528 ARG A N 1
ATOM 3804 C CA . ARG A 1 528 ? -58.805 -5.618 33.693 1.00 27.80 528 ARG A CA 1
ATOM 3805 C C . ARG A 1 528 ? -58.669 -5.373 32.194 1.00 27.80 528 ARG A C 1
ATOM 3807 O O . ARG A 1 528 ? -57.757 -4.693 31.754 1.00 27.80 528 ARG A O 1
ATOM 3814 N N . THR A 1 529 ? -59.631 -5.883 31.437 1.00 31.81 529 THR A N 1
ATOM 3815 C CA . THR A 1 529 ? -60.018 -5.352 30.127 1.00 31.81 529 THR A CA 1
ATOM 3816 C C . THR A 1 529 ? -61.005 -4.200 30.357 1.00 31.81 529 THR A C 1
ATOM 3818 O O . THR A 1 529 ? -62.058 -4.402 30.967 1.00 31.81 529 THR A O 1
ATOM 3821 N N . GLY A 1 530 ? -60.673 -2.980 29.927 1.00 30.86 530 GLY A N 1
ATOM 3822 C CA . GLY A 1 530 ? -61.661 -1.903 29.728 1.00 30.86 530 GLY A CA 1
ATOM 3823 C C . GLY A 1 530 ? -62.429 -2.126 28.412 1.00 30.86 530 GLY A C 1
ATOM 3824 O O . GLY A 1 530 ? -61.981 -2.909 27.589 1.00 30.86 530 GLY A O 1
ATOM 3825 N N . ARG A 1 531 ? -63.565 -1.498 28.090 1.00 32.75 531 ARG A N 1
ATOM 3826 C CA . ARG A 1 531 ? -64.440 -0.499 28.729 1.00 32.75 531 ARG A CA 1
ATOM 3827 C C . ARG A 1 531 ? -65.689 -0.385 27.820 1.00 32.75 531 ARG A C 1
ATOM 3829 O O . ARG A 1 531 ? -65.535 -0.443 26.608 1.00 32.75 531 ARG A O 1
ATOM 3836 N N . GLY A 1 532 ? -66.879 -0.113 28.374 1.00 30.42 532 GLY A N 1
ATOM 3837 C CA . GLY A 1 532 ? -67.940 0.628 27.658 1.00 30.42 532 GLY A CA 1
ATOM 3838 C C . GLY A 1 532 ? -69.287 -0.076 27.432 1.00 30.42 532 GLY A C 1
ATOM 3839 O O . GLY A 1 532 ? -69.470 -0.797 26.462 1.00 30.42 532 GLY A O 1
ATOM 3840 N N . ILE A 1 533 ? -70.273 0.236 28.280 1.00 30.98 533 ILE A N 1
ATOM 3841 C CA . ILE A 1 533 ? -71.705 -0.030 28.061 1.00 30.98 533 ILE A CA 1
ATOM 3842 C C . ILE A 1 533 ? -72.345 1.202 27.398 1.00 30.98 533 ILE A C 1
ATOM 3844 O O . ILE A 1 533 ? -72.243 2.302 27.941 1.00 30.98 533 ILE A O 1
ATOM 3848 N N . ARG A 1 534 ? -73.115 1.007 26.318 1.00 28.70 534 ARG A N 1
ATOM 3849 C CA . ARG A 1 534 ? -74.322 1.800 26.001 1.00 28.70 534 ARG A CA 1
ATOM 3850 C C . ARG A 1 534 ? -75.436 0.862 25.513 1.00 28.70 534 ARG A C 1
ATOM 3852 O O . ARG A 1 534 ? -75.194 -0.029 24.712 1.00 28.70 534 ARG A O 1
ATOM 3859 N N . ARG A 1 535 ? -76.645 1.049 26.057 1.00 34.72 535 ARG A N 1
ATOM 3860 C CA . ARG A 1 535 ? -77.885 0.305 25.753 1.00 34.72 535 ARG A CA 1
ATOM 3861 C C . ARG A 1 535 ? -78.561 0.825 24.476 1.00 34.72 535 ARG A C 1
ATOM 3863 O O . ARG A 1 535 ? -78.589 2.035 24.280 1.00 34.72 535 ARG A O 1
ATOM 3870 N N . GLY A 1 536 ? -79.237 -0.066 23.738 1.00 28.66 536 GLY A N 1
ATOM 3871 C CA . GLY A 1 536 ? -80.284 0.287 22.766 1.00 28.66 536 GLY A CA 1
ATOM 3872 C C . GLY A 1 536 ? -80.811 -0.890 21.924 1.00 28.66 536 GLY A C 1
ATOM 3873 O O . GLY A 1 536 ? -80.155 -1.283 20.975 1.00 28.66 536 GLY A O 1
ATOM 3874 N N . SER A 1 537 ? -81.987 -1.415 22.301 1.00 28.73 537 SER A N 1
ATOM 3875 C CA . SER A 1 537 ? -83.064 -2.046 21.488 1.00 28.73 537 SER A CA 1
ATOM 3876 C C . SER A 1 537 ? -82.781 -3.046 20.334 1.00 28.73 537 SER A C 1
ATOM 3878 O O . SER A 1 537 ? -82.202 -2.711 19.311 1.00 28.73 537 SER A O 1
ATOM 3880 N N . VAL A 1 538 ? -83.392 -4.232 20.476 1.00 31.95 538 VAL A N 1
ATOM 3881 C CA . VAL A 1 538 ? -83.736 -5.306 19.496 1.00 31.95 538 VAL A CA 1
ATOM 3882 C C . VAL A 1 538 ? -84.815 -4.775 18.502 1.00 31.95 538 VAL A C 1
ATOM 3884 O O . VAL A 1 538 ? -85.616 -3.958 18.967 1.00 31.95 538 VAL A O 1
ATOM 3887 N N . PRO A 1 539 ? -84.900 -5.169 17.193 1.00 40.16 539 PRO A N 1
ATOM 3888 C CA . PRO A 1 539 ? -85.342 -6.521 16.808 1.00 40.16 539 PRO A CA 1
ATOM 3889 C C . PRO A 1 539 ? -84.814 -7.217 15.529 1.00 40.16 539 PRO A C 1
ATOM 3891 O O . PRO A 1 539 ? -84.621 -6.617 14.484 1.00 40.16 539 PRO A O 1
ATOM 3894 N N . ALA A 1 540 ? -84.712 -8.546 15.689 1.00 30.14 540 ALA A N 1
ATOM 3895 C CA . ALA A 1 540 ? -85.111 -9.682 14.840 1.00 30.14 540 ALA A CA 1
ATOM 3896 C C . ALA A 1 540 ? -84.795 -9.768 13.328 1.00 30.14 540 ALA A C 1
ATOM 3898 O O . ALA A 1 540 ? -85.181 -8.914 12.539 1.00 30.14 540 ALA A O 1
ATOM 3899 N N . SER A 1 541 ? -84.318 -10.976 12.967 1.00 29.78 541 SER A N 1
ATOM 3900 C CA . SER A 1 541 ? -84.454 -11.769 11.714 1.00 29.78 541 SER A CA 1
ATOM 3901 C C . SER A 1 541 ? -83.081 -12.120 11.113 1.00 29.78 541 SER A C 1
ATOM 3903 O O . SER A 1 541 ? -82.158 -11.338 11.266 1.00 29.78 541 SER A O 1
ATOM 3905 N N . ARG A 1 542 ? -82.809 -13.235 10.425 1.00 29.69 542 ARG A N 1
ATOM 3906 C CA . ARG A 1 542 ? -83.364 -14.594 10.255 1.00 29.69 542 ARG A CA 1
ATOM 3907 C C . ARG A 1 542 ? -82.235 -15.402 9.551 1.00 29.69 542 ARG A C 1
ATOM 3909 O O . ARG A 1 542 ? -81.476 -14.794 8.808 1.00 29.69 542 ARG A O 1
ATOM 3916 N N . CYS A 1 543 ? -82.234 -16.733 9.700 1.00 29.73 543 CYS A N 1
ATOM 3917 C CA . CYS A 1 543 ? -81.716 -17.747 8.750 1.00 29.73 543 CYS A CA 1
ATOM 3918 C C . CYS A 1 543 ? -80.182 -17.943 8.547 1.00 29.73 543 CYS A C 1
ATOM 3920 O O . CYS A 1 543 ? -79.568 -17.202 7.795 1.00 29.73 543 CYS A O 1
ATOM 3922 N N . ASP A 1 544 ? -79.637 -19.017 9.156 1.00 31.91 544 ASP A N 1
ATOM 3923 C CA . ASP A 1 544 ? -79.23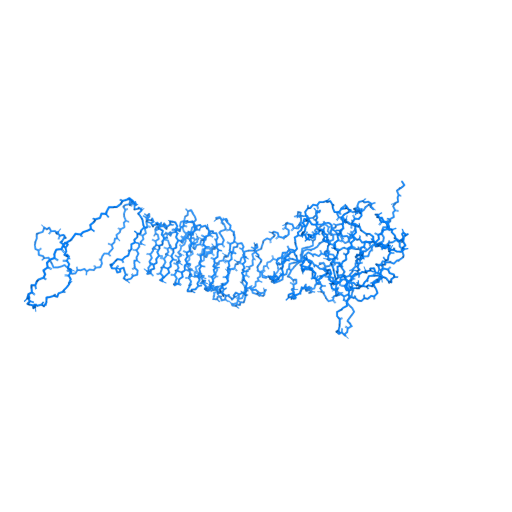7 -20.307 8.519 1.00 31.91 544 ASP A CA 1
ATOM 3924 C C . ASP A 1 544 ? -78.089 -20.397 7.460 1.00 31.91 544 ASP A C 1
ATOM 3926 O O . ASP A 1 544 ? -77.743 -19.398 6.842 1.00 31.91 544 ASP A O 1
ATOM 3930 N N . PRO A 1 545 ? -77.428 -21.577 7.279 1.00 47.94 545 PRO A N 1
ATOM 3931 C CA . PRO A 1 545 ? -76.052 -21.791 7.768 1.00 47.94 545 PRO A CA 1
ATOM 3932 C C . PRO A 1 545 ? -75.094 -22.491 6.750 1.00 47.94 545 PRO A C 1
ATOM 3934 O O . PRO A 1 545 ? -75.462 -22.757 5.612 1.00 47.94 545 PRO A O 1
ATOM 3937 N N . VAL A 1 546 ? -73.914 -22.907 7.248 1.00 34.00 546 VAL A N 1
ATOM 3938 C CA . VAL A 1 546 ? -73.049 -24.034 6.791 1.00 34.00 546 VAL A CA 1
ATOM 3939 C C . VAL A 1 546 ? -72.047 -23.788 5.649 1.00 34.00 546 VAL A C 1
ATOM 3941 O O . VAL A 1 546 ? -72.408 -23.357 4.561 1.00 34.00 546 VAL A O 1
ATOM 3944 N N . GLY A 1 547 ? -70.795 -24.223 5.879 1.00 32.84 547 GLY A N 1
ATOM 3945 C CA . GLY A 1 547 ? -69.874 -24.627 4.807 1.00 32.84 547 GLY A CA 1
ATOM 3946 C C . GLY A 1 547 ? -68.388 -24.740 5.186 1.00 32.84 547 GLY A C 1
ATOM 3947 O O . GLY A 1 547 ? -67.607 -23.903 4.758 1.00 32.84 547 GLY A O 1
ATOM 3948 N N . HIS A 1 548 ? -67.995 -25.778 5.937 1.00 39.78 548 HIS A N 1
ATOM 3949 C CA . HIS A 1 548 ? -66.666 -26.421 5.803 1.00 39.78 548 HIS A CA 1
ATOM 3950 C C . HIS A 1 548 ? -66.742 -27.453 4.655 1.00 39.78 548 HIS A C 1
ATOM 3952 O O . HIS A 1 548 ? -67.847 -27.951 4.407 1.00 39.78 548 HIS A O 1
ATOM 3958 N N . PRO A 1 549 ? -65.646 -27.740 3.919 1.00 51.88 549 PRO A N 1
ATOM 3959 C CA . PRO A 1 549 ? -64.685 -28.817 4.269 1.00 51.88 549 PRO A CA 1
ATOM 3960 C C . PRO A 1 549 ? -63.206 -28.392 4.073 1.00 51.88 549 PRO A C 1
ATOM 3962 O O . PRO A 1 549 ? -62.930 -27.458 3.329 1.00 51.88 549 PRO A O 1
ATOM 3965 N N . GLU A 1 550 ? -62.269 -28.823 4.924 1.00 42.88 550 GLU A N 1
ATOM 3966 C CA . GLU A 1 550 ? -61.387 -30.013 4.798 1.00 42.88 550 GLU A CA 1
ATOM 3967 C C . GLU A 1 550 ? -60.481 -30.038 3.543 1.00 42.88 550 GLU A C 1
ATOM 3969 O O . GLU A 1 550 ? -60.961 -30.218 2.428 1.00 42.88 550 GLU A O 1
ATOM 3974 N N . GLU A 1 551 ? -59.187 -29.779 3.803 1.00 34.84 551 GLU A N 1
ATOM 3975 C CA . GLU A 1 551 ? -57.933 -30.473 3.407 1.00 34.84 551 GLU A CA 1
ATOM 3976 C C . GLU A 1 551 ? -57.949 -31.571 2.313 1.00 34.84 551 GLU A C 1
ATOM 3978 O O . GLU A 1 551 ? -58.972 -32.221 2.089 1.00 34.84 551 GLU A O 1
ATOM 3983 N N . PRO A 1 552 ? -56.810 -31.818 1.622 1.00 5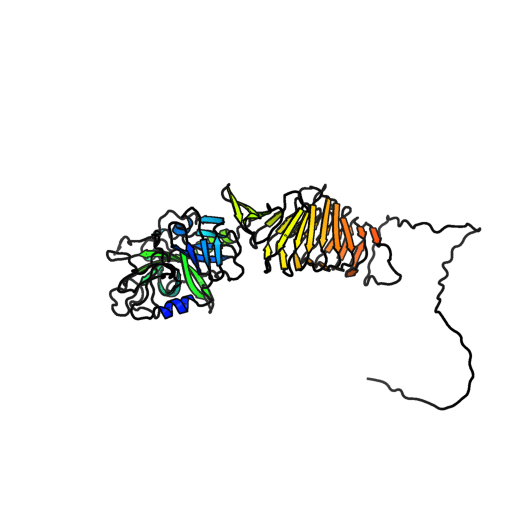2.47 552 PRO A N 1
ATOM 3984 C CA . PRO A 1 552 ? -55.436 -31.940 2.157 1.00 52.47 552 PRO A CA 1
ATOM 3985 C C . PRO A 1 552 ? -54.437 -30.851 1.757 1.00 52.47 552 PRO A C 1
ATOM 3987 O O . PRO A 1 552 ? -54.621 -30.219 0.691 1.00 52.47 552 PRO A O 1
#

pLDDT: mean 84.92, std 23.27, range [24.88, 98.88]

Foldseek 3Di:
DDPLDPWDWDWQWAFDDDDPDDDFKAWFEWAPPDDQVVFLVVLPPLLNQQKWWKDDNTTIAIWGFADQFKTKFFLVSQPPDDWMWTDGPVGIWTFQHKDQQPQDPVDLLQLRGMMITGTQFTNPPGDGFAADQDDPLAQAKKKWWFFGAYDYLVPFRPMGTGRITIFIFHQHDASVVNVGDSQKTKTFQADQVDLVLDDGDGNHADPTRTDGHRRHGNTFIWGDDPNRTHGFWGWTIKTADDDDRRNHRSIMGMTGGCNVCVVVVVVVVLDEFEWEADDQEEELRHQVRTWTADPNDITTHRHAQAYEYEYDDAEAYEYEYDPEEGHYQAYEYQYYAYEYANQAYEYYHNHQDLVGWSYEHHPPLDEDYEYEYHAYEYETEEYEYQAAANYAYEYEDEANYEYHYNYEYEFQHGPPDGHYAYEYEYANYEYEHAYEYEAALNGEYEYRQYEYEYAEYEDHNGEYEEDYYYHYEYEYAHHYDYYDPDPDPDDDPPDDDYDDDDDDDDDDDDDDDDDDDDDDDDDDDDDDDDDDDDDDDDDDDDDDDDDDDDDD

Organism: NCBI:txid412755

Sequence (552 aa):
MHYSRTLSVLVPVMSILLAAGTDPAPGGTRRHDVADSEYTSLAAETAYDAVGMISTSSILASGVLVAENYVLTAAHVGEVGGSMTFALPSGGYVRAWEVIHPGWTGDLADGTDLALIRLDTLVLDELPAELYTEADEVGQTGVLVGFGRTGTGLDGATEPAGTKRAGENVWDLSGASFGDSDDLLLADFDNPSRSRDNWFGRPRAISLEYCIAPGDSGGGMFLDDGGVQKLAGVVSFIAWRDSEGDSDYGDAMGVVRISRHLDWLTTGLSAAYTMTWVGVSGGFNIAENWQTTFGGQTVNSVPGSLDTVRFDAIGSHVVTWPAADLANTRLSIVAGDVTLDLSGQTYALTGTGLSQPSLVVGEAGQSGQALTILNGTLSTQHAFLGPDVGSDVSMTVGAGATWNAGGSVYVGGTDGSSGGTARLIVDDAEVNIAGELVVWSGGVLELANGIVDVSYLTLAGGTLSGTGTVIGDVVVIAGVISPGGDFGEGETVTDSVYYWPVGVSATPEPASVTVLCMGAVVLLRRRRTGRGIRRGSVPASRCDPVGHPEEP